Protein AF-0000000083241712 (afdb_homodimer)

Solvent-accessible surface area (backbone atoms only — not comparable to full-atom values): 40748 Å² total; per-residue (Å²): 128,82,76,79,68,81,74,53,80,70,43,72,51,57,52,51,40,50,46,48,52,52,50,49,51,51,48,50,51,46,36,48,46,55,61,70,41,46,65,54,52,55,52,44,50,61,52,47,70,57,36,81,61,43,49,24,38,21,60,73,51,42,56,67,81,52,43,78,45,49,48,71,67,49,49,52,46,35,57,74,19,39,63,43,72,49,74,41,61,81,40,46,89,81,43,39,78,15,36,32,39,40,40,31,38,46,89,58,85,34,40,72,60,47,63,54,70,48,53,33,42,64,38,30,30,57,82,62,82,44,71,48,50,26,25,42,48,48,85,76,54,49,70,39,83,88,38,34,67,41,75,57,48,40,61,38,36,53,66,43,51,62,61,51,54,80,87,47,68,78,76,75,86,73,84,51,72,44,42,50,51,39,44,51,47,44,73,72,71,49,61,79,89,55,35,47,74,26,47,40,31,22,31,65,71,95,48,45,59,66,36,23,53,52,22,53,49,50,54,52,47,24,56,74,67,66,46,75,67,63,65,82,70,68,78,78,47,68,58,53,50,50,51,48,54,55,56,58,68,58,52,67,25,79,66,39,44,58,40,51,46,43,45,59,68,45,46,57,76,38,34,62,58,27,32,53,52,44,54,53,52,50,52,48,52,60,58,62,61,61,60,81,68,74,75,71,73,68,63,80,72,74,70,73,72,73,75,78,76,75,81,72,86,80,85,83,84,81,82,79,84,76,78,79,81,78,86,78,78,75,75,81,76,88,85,88,87,82,95,91,97,84,92,85,88,137,127,82,75,79,70,81,74,53,81,69,43,73,51,56,51,51,40,49,47,48,54,53,49,51,51,50,47,49,50,46,36,48,47,54,60,69,42,47,65,54,52,54,52,45,50,62,53,49,71,56,37,82,61,43,49,26,40,20,60,72,49,41,56,66,81,53,44,78,46,48,48,72,68,51,49,52,46,36,57,74,18,38,63,44,72,49,77,40,61,81,41,46,88,81,43,41,78,15,35,32,39,38,40,30,36,47,88,58,83,32,40,71,59,45,64,52,70,48,54,33,41,64,36,32,31,58,83,62,83,44,70,45,49,26,26,43,47,48,84,75,56,50,69,39,82,89,39,34,68,40,74,57,50,39,61,37,36,52,65,43,50,62,61,50,54,78,88,47,68,78,76,75,87,74,82,50,72,43,41,51,52,39,43,51,47,44,72,72,70,50,63,79,88,55,34,49,73,25,48,40,31,21,31,65,71,95,50,46,59,66,36,23,53,50,21,54,49,50,54,51,47,24,54,73,67,66,46,74,67,63,67,79,70,61,78,79,46,68,57,52,49,51,51,49,53,54,56,58,68,60,51,70,27,78,65,39,45,57,40,50,48,44,44,61,68,43,46,57,75,38,33,61,57,25,32,54,51,44,52,53,53,50,51,49,52,61,57,63,62,61,62,82,68,75,78,72,72,74,66,77,75,75,68,74,75,75,73,83,74,74,85,76,80,90,80,86,76,89,84,75,87,68,90,74,90,85,88,74,86,70,86,81,78,89,77,86,69,89,86,75,93,86,88,83,88,123

Sequence (692 aa):
MATTGDMCDVTYEQLAAMEQEFSEVETELIRQQVTLCAPLYERRAALVGQIPNFWPLVFEQAPIEIDTHLNPVDSRLLLSALRNFSVHHFEPEIDPRSVRFRFEFDSNEYFSDQVLEKTFWWRTRRDASWTGLVSDVIAIHWKDPEKDLTRGFLDLACAAGFSVAPGSAPPPTGRTPEQTALQAAIDDRGIGGLSFFAWFGYQGPRISDTETAEAMESVKACRQTGKKTEPDETGDDSGVKADRAALEQLEIFPNGDELAVALAEDLWPGAVKYFLQAQEEDDVSDADFVSDNPSDDEVPELCEDVRRVETEEGQDNIQNVNIENSGEAEVEDLEDQRPTKKRRAKMATTGDMCDVTYEQLAAMEQEFSEVETELIRQQVTLCAPLYERRAALVGQIPNFWPLVFEQAPIEIDTHLNPVDSRLLLSALRNFSVHHFEPEIDPRSVRFRFEFDSNEYFSDQVLEKTFWWRTRRDASWTGLVSDVIAIHWKDPEKDLTRGFLDLACAAGFSVAPGSAPPPTGRTPEQTALQAAIDDRGIGGLSFFAWFGYQGPRISDTETAEAMESVKACRQTGKKTEPDETGDDSGVKADRAALEQLEIFPNGDELAVALAEDLWPGAVKYFLQAQEEDDVSDADFVSDNPSDDEVPELCEDVRRVETEEGQDNIQNVNIENSGEAEVEDLEDQRPTKKRRAK

Structure (mmCIF, N/CA/C/O backbone):
data_AF-0000000083241712-model_v1
#
loop_
_entity.id
_entity.type
_entity.pdbx_description
1 polymer Bgt-4520
#
loop_
_atom_site.group_PDB
_atom_site.id
_atom_site.type_symbol
_atom_site.label_atom_id
_atom_site.label_alt_id
_atom_site.label_comp_id
_atom_site.label_asym_id
_atom_site.label_entity_id
_atom_site.label_seq_id
_atom_site.pdbx_PDB_ins_code
_atom_site.Cartn_x
_atom_site.Cartn_y
_atom_site.Cartn_z
_atom_site.occupancy
_atom_site.B_iso_or_equiv
_atom_site.auth_seq_id
_atom_site.auth_comp_id
_atom_site.auth_asym_id
_atom_site.auth_atom_id
_atom_site.pdbx_PDB_model_num
ATOM 1 N N . MET A 1 1 ? -41.125 -13.594 -16.75 1 20.83 1 MET A N 1
ATOM 2 C CA . MET A 1 1 ? -41.125 -13.969 -15.336 1 20.83 1 MET A CA 1
ATOM 3 C C . MET A 1 1 ? -39.719 -13.875 -14.742 1 20.83 1 MET A C 1
ATOM 5 O O . MET A 1 1 ? -38.812 -14.586 -15.172 1 20.83 1 MET A O 1
ATOM 9 N N . ALA A 1 2 ? -39.156 -12.781 -14.453 1 27.73 2 ALA A N 1
ATOM 10 C CA . ALA A 1 2 ? -37.75 -12.539 -14.047 1 27.73 2 ALA A CA 1
ATOM 11 C C . ALA A 1 2 ? -37.375 -13.414 -12.867 1 27.73 2 ALA A C 1
ATOM 13 O O . ALA A 1 2 ? -38.125 -13.539 -11.891 1 27.73 2 ALA A O 1
ATOM 14 N N . THR A 1 3 ? -36.688 -14.594 -13.156 1 31.66 3 THR A N 1
ATOM 15 C CA . THR A 1 3 ? -36.375 -15.703 -12.25 1 31.66 3 THR A CA 1
ATOM 16 C C . THR A 1 3 ? -36 -15.172 -10.867 1 31.66 3 THR A C 1
ATOM 18 O O . THR A 1 3 ? -35.531 -14.055 -10.734 1 31.66 3 THR A O 1
ATOM 21 N N . THR A 1 4 ? -36.781 -15.508 -9.828 1 33.09 4 THR A N 1
ATOM 22 C CA . THR A 1 4 ? -36.594 -15.477 -8.383 1 33.09 4 THR A CA 1
ATOM 23 C C . THR A 1 4 ? -35.156 -15.75 -8.023 1 33.09 4 THR A C 1
ATOM 25 O O . THR A 1 4 ? -34.656 -16.859 -8.234 1 33.09 4 THR A O 1
ATOM 28 N N . GLY A 1 5 ? -34.188 -15.008 -8.422 1 34.72 5 GLY A N 1
ATOM 29 C CA . GLY A 1 5 ? -32.781 -15.203 -8.102 1 34.72 5 GLY A CA 1
ATOM 30 C C . GLY A 1 5 ? -32.531 -15.867 -6.758 1 34.72 5 GLY A C 1
ATOM 31 O O . GLY A 1 5 ? -33.219 -15.547 -5.777 1 34.72 5 GLY A O 1
ATOM 32 N N . ASP A 1 6 ? -32.312 -17.203 -6.664 1 38.94 6 ASP A N 1
ATOM 33 C CA . ASP A 1 6 ? -31.938 -18.031 -5.52 1 38.94 6 ASP A CA 1
ATOM 34 C C . ASP A 1 6 ? -31.297 -17.203 -4.418 1 38.94 6 ASP A C 1
ATOM 36 O O . ASP A 1 6 ? -30.297 -16.516 -4.656 1 38.94 6 ASP A O 1
ATOM 40 N N . MET A 1 7 ? -32 -16.609 -3.488 1 39.5 7 MET A N 1
ATOM 41 C CA . MET A 1 7 ? -31.797 -15.664 -2.396 1 39.5 7 MET A CA 1
ATOM 42 C C . MET A 1 7 ? -30.531 -16.016 -1.601 1 39.5 7 MET A C 1
ATOM 44 O O . MET A 1 7 ? -30.406 -17.125 -1.092 1 39.5 7 MET A O 1
ATOM 48 N N . CYS A 1 8 ? -29.312 -15.797 -1.979 1 48.5 8 CYS A N 1
ATOM 49 C CA . CYS A 1 8 ? -28.094 -15.844 -1.193 1 48.5 8 CYS A CA 1
ATOM 50 C C . CYS A 1 8 ? -28.359 -15.5 0.267 1 48.5 8 CYS A C 1
ATOM 52 O O . CYS A 1 8 ? -28.891 -14.43 0.569 1 48.5 8 CYS A O 1
ATOM 54 N N . ASP A 1 9 ? -28.656 -16.531 1.186 1 59.06 9 ASP A N 1
ATOM 55 C CA . ASP A 1 9 ? -28.859 -16.516 2.631 1 59.06 9 ASP A CA 1
ATOM 56 C C . ASP A 1 9 ? -27.859 -15.57 3.307 1 59.06 9 ASP A C 1
ATOM 58 O O . ASP A 1 9 ? -28.156 -15 4.363 1 59.06 9 ASP A O 1
ATOM 62 N N . VAL A 1 10 ? -26.719 -15.5 2.723 1 63.59 10 VAL A N 1
ATOM 63 C CA . VAL A 1 10 ? -25.766 -14.594 3.365 1 63.59 10 VAL A CA 1
ATOM 64 C C . VAL A 1 10 ? -26.25 -13.156 3.223 1 63.59 10 VAL A C 1
ATOM 66 O O . VAL A 1 10 ? -26.516 -12.688 2.111 1 63.59 10 VAL A O 1
ATOM 69 N N . THR A 1 11 ? -26.656 -12.602 4.324 1 71.56 11 THR A N 1
ATOM 70 C CA . THR A 1 11 ? -27.188 -11.242 4.355 1 71.56 11 THR A CA 1
ATOM 71 C C . THR A 1 11 ? -26.047 -10.227 4.312 1 71.56 11 THR A C 1
ATOM 73 O O . THR A 1 11 ? -24.891 -10.555 4.621 1 71.56 11 THR A O 1
ATOM 76 N N . TYR A 1 12 ? -26.297 -9.172 3.623 1 76.31 12 TYR A N 1
ATOM 77 C CA . TYR A 1 12 ? -25.422 -8 3.654 1 76.31 12 TYR A CA 1
ATOM 78 C C . TYR A 1 12 ? -24.922 -7.734 5.07 1 76.31 12 TYR A C 1
ATOM 80 O O . TYR A 1 12 ? -23.766 -7.363 5.266 1 76.31 12 TYR A O 1
ATOM 88 N N . GLU A 1 13 ? -25.734 -8.156 5.922 1 77.69 13 GLU A N 1
ATOM 89 C CA . GLU A 1 13 ? -25.422 -7.891 7.32 1 77.69 13 GLU A CA 1
ATOM 90 C C . GLU A 1 13 ? -24.297 -8.812 7.812 1 77.69 13 GLU A C 1
ATOM 92 O O . GLU A 1 13 ? -23.438 -8.391 8.586 1 77.69 13 GLU A O 1
ATOM 97 N N . GLN A 1 14 ? -24.344 -10.008 7.359 1 84.06 14 GLN A N 1
ATOM 98 C CA . GLN A 1 14 ? -23.312 -10.961 7.75 1 84.06 14 GLN A CA 1
ATOM 99 C C . GLN A 1 14 ? -21.953 -10.562 7.176 1 84.06 14 GLN A C 1
ATOM 101 O O . GLN A 1 14 ? -20.922 -10.672 7.859 1 84.06 14 GLN A O 1
ATOM 106 N N . LEU A 1 15 ? -22.016 -10.125 6.004 1 87.44 15 LEU A N 1
ATOM 107 C CA . LEU A 1 15 ? -20.781 -9.688 5.363 1 87.44 15 LEU A CA 1
ATOM 108 C C . LEU A 1 15 ? -20.25 -8.422 6.016 1 87.44 15 LEU A C 1
ATOM 110 O O . LEU A 1 15 ? -19.047 -8.273 6.207 1 87.44 15 LEU A O 1
ATOM 114 N N . ALA A 1 16 ? -21.125 -7.512 6.379 1 81.5 16 ALA A N 1
ATOM 115 C CA . ALA A 1 16 ? -20.734 -6.277 7.051 1 81.5 16 ALA A CA 1
ATOM 116 C C . ALA A 1 16 ? -20.109 -6.57 8.414 1 81.5 16 ALA A C 1
ATOM 118 O O . ALA A 1 16 ? -19.141 -5.926 8.812 1 81.5 16 ALA A O 1
ATOM 119 N N . ALA A 1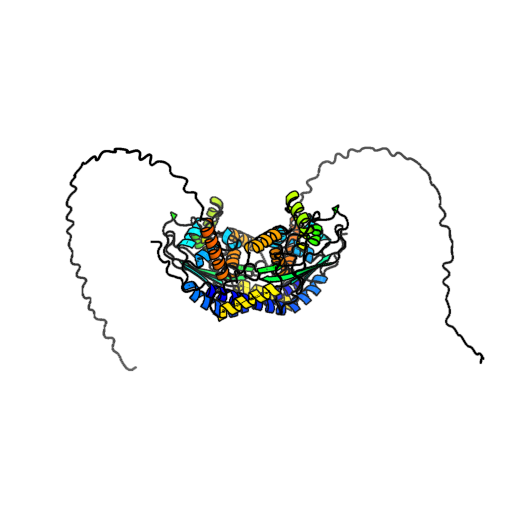 17 ? -20.734 -7.555 9.07 1 84.31 17 ALA A N 1
ATOM 120 C CA . ALA A 1 17 ? -20.188 -7.961 10.367 1 84.31 17 ALA A CA 1
ATOM 121 C C . ALA A 1 17 ? -18.797 -8.562 10.227 1 84.31 17 ALA A C 1
ATOM 123 O O . ALA A 1 17 ? -17.906 -8.297 11.039 1 84.31 17 ALA A O 1
ATOM 124 N N . MET A 1 18 ? -18.656 -9.352 9.25 1 89.44 18 MET A N 1
ATOM 125 C CA . MET A 1 18 ? -17.344 -9.961 8.984 1 89.44 18 MET A CA 1
ATOM 126 C C . MET A 1 18 ? -16.312 -8.891 8.656 1 89.44 18 MET A C 1
ATOM 128 O O . MET A 1 18 ? -15.188 -8.938 9.156 1 89.44 18 MET A O 1
ATOM 132 N N . GLU A 1 19 ? -16.688 -7.953 7.824 1 88.12 19 GLU A N 1
ATOM 133 C CA . GLU A 1 19 ? -15.797 -6.848 7.473 1 88.12 19 GLU A CA 1
ATOM 134 C C . GLU A 1 19 ? -15.367 -6.066 8.711 1 88.12 19 GLU A C 1
ATOM 136 O O . GLU A 1 19 ? -14.219 -5.645 8.82 1 88.12 19 GLU A O 1
ATOM 141 N N . GLN A 1 20 ? -16.234 -5.891 9.586 1 86 20 GLN A N 1
ATOM 142 C CA . GLN A 1 20 ? -15.93 -5.191 10.828 1 86 20 GLN A CA 1
ATOM 143 C C . GLN A 1 20 ? -14.914 -5.973 11.664 1 86 20 GLN A C 1
ATOM 145 O O . GLN A 1 20 ? -14.016 -5.383 12.266 1 86 20 GLN A O 1
ATOM 150 N N . GLU A 1 21 ? -15.094 -7.281 11.719 1 90.94 21 GLU A N 1
ATOM 151 C CA . GLU A 1 21 ? -14.148 -8.109 12.461 1 90.94 21 GLU A CA 1
ATOM 152 C C . GLU A 1 21 ? -12.75 -8.031 11.859 1 90.94 21 GLU A C 1
ATOM 154 O O . GLU A 1 21 ? -11.758 -7.953 12.578 1 90.94 21 GLU A O 1
ATOM 159 N N . PHE A 1 22 ? -12.688 -8.047 10.531 1 92.5 22 PHE A N 1
ATOM 160 C CA . PHE A 1 22 ? -11.398 -7.887 9.867 1 92.5 22 PHE A CA 1
ATOM 161 C C . PHE A 1 22 ? -10.789 -6.527 10.18 1 92.5 22 PHE A C 1
ATOM 163 O O . PHE A 1 22 ? -9.586 -6.422 10.438 1 92.5 22 PHE A O 1
ATOM 170 N N . SER A 1 23 ? -11.625 -5.512 10.164 1 89.94 23 SER A N 1
ATOM 171 C CA . SER A 1 23 ? -11.164 -4.156 10.453 1 89.94 23 SER A CA 1
ATOM 172 C C . SER A 1 23 ? -10.617 -4.043 11.875 1 89.94 23 SER A C 1
ATOM 174 O O . SER A 1 23 ? -9.648 -3.328 12.117 1 89.94 23 SER A O 1
ATOM 176 N N . GLU A 1 24 ? -11.281 -4.715 12.773 1 90.94 24 GLU A N 1
ATOM 177 C CA . GLU A 1 24 ? -10.828 -4.711 14.164 1 90.94 24 GLU A CA 1
ATOM 178 C C . GLU A 1 24 ? -9.461 -5.371 14.305 1 90.94 24 GLU A C 1
ATOM 180 O O . GLU A 1 24 ? -8.602 -4.887 15.047 1 90.94 24 GLU A O 1
ATOM 185 N N . VAL A 1 25 ? -9.266 -6.477 13.633 1 93.88 25 VAL A N 1
ATOM 186 C CA . VAL A 1 25 ? -7.969 -7.141 13.648 1 93.88 25 VAL A CA 1
ATOM 187 C C . VAL A 1 25 ? -6.906 -6.219 13.062 1 93.88 25 VAL A C 1
ATOM 189 O O . VAL A 1 25 ? -5.805 -6.105 13.609 1 93.88 25 VAL A O 1
ATOM 192 N N . GLU A 1 26 ? -7.23 -5.531 11.977 1 92.94 26 GLU A N 1
ATOM 193 C CA . GLU A 1 26 ? -6.293 -4.602 11.352 1 92.94 26 GLU A CA 1
ATOM 194 C C . GLU A 1 26 ? -5.918 -3.471 12.305 1 92.94 26 GLU A C 1
ATOM 196 O O . GLU A 1 26 ? -4.75 -3.098 12.406 1 92.94 26 GLU A O 1
ATOM 201 N N . THR A 1 27 ? -6.926 -2.93 12.945 1 93.69 27 THR A N 1
ATOM 202 C CA . THR A 1 27 ? -6.695 -1.848 13.898 1 93.69 27 THR A CA 1
ATOM 203 C C . THR A 1 27 ? -5.805 -2.316 15.047 1 93.69 27 THR A C 1
ATOM 205 O O . THR A 1 27 ? -4.898 -1.599 15.469 1 93.69 27 THR A O 1
ATOM 208 N N . GLU A 1 28 ? -6.055 -3.521 15.484 1 94.81 28 GLU A N 1
ATOM 209 C CA . GLU A 1 28 ? -5.238 -4.098 16.547 1 94.81 28 GLU A CA 1
ATOM 210 C C . GLU A 1 28 ? -3.801 -4.305 16.094 1 94.81 28 GLU A C 1
ATOM 212 O O . GLU A 1 28 ? -2.859 -4.066 16.844 1 94.81 28 GLU A O 1
ATOM 217 N N . LEU A 1 29 ? -3.594 -4.73 14.922 1 94.81 29 LEU A N 1
ATOM 218 C CA . LEU A 1 29 ? -2.256 -4.926 14.375 1 94.81 29 LEU A CA 1
ATOM 219 C C . LEU A 1 29 ? -1.507 -3.602 14.281 1 94.81 29 LEU A C 1
ATOM 221 O O . LEU A 1 29 ? -0.302 -3.545 14.539 1 94.81 29 LEU A O 1
ATOM 225 N N . ILE A 1 30 ? -2.213 -2.531 13.93 1 94.88 30 ILE A N 1
ATOM 226 C CA . ILE A 1 30 ? -1.594 -1.211 13.867 1 94.88 30 ILE A CA 1
ATOM 227 C C . ILE A 1 30 ? -1.178 -0.777 15.273 1 94.88 30 ILE A C 1
ATOM 229 O O . ILE A 1 30 ? -0.093 -0.221 15.461 1 94.88 30 ILE A O 1
ATOM 233 N N . ARG A 1 31 ? -2.016 -1.055 16.266 1 96 31 ARG A N 1
ATOM 234 C CA . ARG A 1 31 ? -1.685 -0.74 17.641 1 96 31 ARG A CA 1
ATOM 235 C C . ARG A 1 31 ? -0.421 -1.471 18.094 1 96 31 ARG A C 1
ATOM 237 O O . ARG A 1 31 ? 0.454 -0.88 18.719 1 96 31 ARG A O 1
ATOM 244 N N . GLN A 1 32 ? -0.319 -2.715 17.688 1 94.94 32 GLN A N 1
ATOM 245 C CA . GLN A 1 32 ? 0.865 -3.502 18.016 1 94.94 32 GLN A CA 1
ATOM 246 C C . GLN A 1 32 ? 2.102 -2.957 17.297 1 94.94 32 GLN A C 1
ATOM 248 O O . GLN A 1 32 ? 3.186 -2.902 17.891 1 94.94 32 GLN A O 1
ATOM 253 N N . GLN A 1 33 ? 1.935 -2.6 16.109 1 95.81 33 GLN A N 1
ATOM 254 C CA . GLN A 1 33 ? 3.039 -2.023 15.352 1 95.81 33 GLN A CA 1
ATOM 255 C C . GLN A 1 33 ? 3.566 -0.756 16.016 1 95.81 33 GLN A C 1
ATOM 257 O O . GLN A 1 33 ? 4.777 -0.571 16.141 1 95.81 33 GLN A O 1
ATOM 262 N N . VAL A 1 34 ? 2.621 0.104 16.375 1 95.56 34 VAL A N 1
ATOM 263 C CA . VAL A 1 34 ? 2.992 1.349 17.047 1 95.56 34 VAL A CA 1
ATOM 264 C C . VAL A 1 34 ? 3.812 1.041 18.297 1 95.56 34 VAL A C 1
ATOM 266 O O . VAL A 1 34 ? 4.855 1.655 18.531 1 95.56 34 VAL A O 1
ATOM 269 N N . THR A 1 35 ? 3.396 0.081 19.016 1 95.25 35 THR A N 1
ATOM 270 C CA . THR A 1 35 ? 4.062 -0.289 20.266 1 95.25 35 THR A CA 1
ATOM 271 C C . THR A 1 35 ? 5.43 -0.908 19.984 1 95.25 35 THR A C 1
ATOM 273 O O . THR A 1 35 ? 6.43 -0.529 20.594 1 95.25 35 THR A O 1
ATOM 276 N N . LEU A 1 36 ? 5.516 -1.826 19.031 1 94.94 36 LEU A N 1
ATOM 277 C CA . LEU A 1 36 ? 6.738 -2.564 18.719 1 94.94 36 LEU A CA 1
ATOM 278 C C . LEU A 1 36 ? 7.773 -1.655 18.078 1 94.94 36 LEU A C 1
ATOM 280 O O . LEU A 1 36 ? 8.977 -1.836 18.266 1 94.94 36 LEU A O 1
ATOM 284 N N . CYS A 1 37 ? 7.332 -0.656 17.344 1 96.25 37 CYS A N 1
ATOM 285 C CA . CYS A 1 37 ? 8.258 0.174 16.578 1 96.25 37 CYS A CA 1
ATOM 286 C C . CYS A 1 37 ? 8.695 1.39 17.391 1 96.25 37 CYS A C 1
ATOM 288 O O . CYS A 1 37 ? 9.672 2.053 17.031 1 96.25 37 CYS A O 1
ATOM 290 N N . ALA A 1 38 ? 8.031 1.702 18.516 1 95.62 38 ALA A N 1
ATOM 291 C CA . ALA A 1 38 ? 8.289 2.92 19.281 1 95.62 38 ALA A CA 1
ATOM 292 C C . ALA A 1 38 ? 9.758 3.02 19.672 1 95.62 38 ALA A C 1
ATOM 294 O O . ALA A 1 38 ? 10.414 4.023 19.391 1 95.62 38 ALA A O 1
ATOM 295 N N . PRO A 1 39 ? 10.344 1.942 20.266 1 96.69 39 PRO A N 1
ATOM 296 C CA . PRO A 1 39 ? 11.758 2.039 20.625 1 96.69 39 PRO A CA 1
ATOM 297 C C . PRO A 1 39 ? 12.68 2.156 19.422 1 96.69 39 PRO A C 1
ATOM 299 O O . PRO A 1 39 ? 13.719 2.82 19.484 1 96.69 39 PRO A O 1
ATOM 302 N N . LEU A 1 40 ? 12.344 1.536 18.328 1 96.56 40 LEU A N 1
ATOM 303 C CA . LEU A 1 40 ? 13.141 1.594 17.109 1 96.56 40 LEU A CA 1
ATOM 304 C C . LEU A 1 40 ? 13.109 2.99 16.5 1 96.56 40 LEU A C 1
ATOM 306 O O . LEU A 1 40 ? 14.125 3.492 16.016 1 96.56 40 LEU A O 1
ATOM 310 N N . TYR A 1 41 ? 11.938 3.619 16.531 1 97.12 41 TYR A N 1
ATOM 311 C CA . TYR A 1 41 ? 11.82 4.969 15.984 1 97.12 41 TYR A CA 1
ATOM 312 C C . TYR A 1 41 ? 12.617 5.965 16.812 1 97.12 41 TYR A C 1
ATOM 314 O O . TYR A 1 41 ? 13.164 6.93 16.281 1 97.12 41 TYR A O 1
ATOM 322 N N . GLU A 1 42 ? 12.648 5.758 18.141 1 96.62 42 GLU A N 1
ATOM 323 C CA . GLU A 1 42 ? 13.469 6.605 19 1 96.62 42 GLU A CA 1
ATOM 324 C C . GLU A 1 42 ? 14.953 6.473 18.656 1 96.62 42 GLU A C 1
ATOM 326 O O . GLU A 1 42 ? 15.656 7.477 18.531 1 96.62 42 GLU A O 1
ATOM 331 N N . ARG A 1 43 ? 15.359 5.285 18.484 1 95.75 43 ARG A N 1
ATOM 332 C CA . ARG A 1 43 ? 16.75 5.047 18.109 1 95.75 43 ARG A CA 1
ATOM 333 C C . ARG A 1 43 ? 17.031 5.594 16.703 1 95.75 43 ARG A C 1
ATOM 335 O O . ARG A 1 43 ? 18.109 6.145 16.469 1 95.75 43 ARG A O 1
ATOM 342 N N . ARG A 1 44 ? 16.109 5.418 15.828 1 96.5 44 ARG A N 1
ATOM 343 C CA . ARG A 1 44 ? 16.297 5.938 14.477 1 96.5 44 ARG A CA 1
ATOM 344 C C . ARG A 1 44 ? 16.453 7.457 14.484 1 96.5 44 ARG A C 1
ATOM 346 O O . ARG A 1 44 ? 17.312 8 13.797 1 96.5 44 ARG A O 1
ATOM 353 N N . ALA A 1 45 ? 15.602 8.078 15.281 1 95.94 45 ALA A N 1
ATOM 354 C CA . ALA A 1 45 ? 15.656 9.531 15.367 1 95.94 45 ALA A CA 1
ATOM 355 C C . ALA A 1 45 ? 17.031 10 15.82 1 95.94 45 ALA A C 1
ATOM 357 O O . ALA A 1 45 ? 17.578 10.961 15.273 1 95.94 45 ALA A O 1
ATOM 358 N N . ALA A 1 46 ? 17.547 9.32 16.781 1 94.12 46 ALA A N 1
ATOM 359 C CA . ALA A 1 46 ? 18.875 9.664 17.297 1 94.12 46 ALA A CA 1
ATOM 360 C C . ALA A 1 46 ? 19.953 9.438 16.219 1 94.12 46 ALA A C 1
ATOM 362 O O . ALA A 1 46 ? 20.844 10.258 16.062 1 94.12 46 ALA A O 1
ATOM 363 N N . LEU A 1 47 ? 19.828 8.367 15.523 1 92.94 47 LEU A N 1
ATOM 364 C CA . LEU A 1 47 ? 20.812 8.008 14.508 1 92.94 47 LEU A CA 1
ATOM 365 C C . LEU A 1 47 ? 20.734 8.961 13.32 1 92.94 47 LEU A C 1
ATOM 367 O O . LEU A 1 47 ? 21.75 9.469 12.859 1 92.94 47 LEU A O 1
ATOM 371 N N . VAL A 1 48 ? 19.562 9.234 12.875 1 93.25 48 VAL A N 1
ATOM 372 C CA . VAL A 1 48 ? 19.391 9.992 11.633 1 93.25 48 VAL A CA 1
ATOM 373 C C . VAL A 1 48 ? 19.641 11.477 11.906 1 93.25 48 VAL A C 1
ATOM 375 O O . VAL A 1 48 ? 19.953 12.234 10.984 1 93.25 48 VAL A O 1
ATOM 378 N N . GLY A 1 49 ? 19.469 11.883 13.141 1 92.06 49 GLY A N 1
ATOM 379 C CA . GLY A 1 49 ? 19.781 13.25 13.516 1 92.06 49 GLY A CA 1
ATOM 380 C C . GLY A 1 49 ? 21.234 13.617 13.258 1 92.06 49 GLY A C 1
ATOM 381 O O . GLY A 1 49 ? 21.578 14.797 13.148 1 92.06 49 GLY A O 1
ATOM 382 N N . GLN A 1 50 ? 22 12.625 13.047 1 91.81 50 GLN A N 1
ATOM 383 C CA . GLN A 1 50 ? 23.438 12.836 12.828 1 91.81 50 GLN A CA 1
ATOM 384 C C . GLN A 1 50 ? 23.766 12.812 11.344 1 91.81 50 GLN A C 1
ATOM 386 O O . GLN A 1 50 ? 24.922 13.031 10.961 1 91.81 50 GLN A O 1
ATOM 391 N N . ILE A 1 51 ? 22.844 12.516 10.57 1 92.62 51 ILE A N 1
ATOM 392 C CA . ILE A 1 51 ? 23.062 12.406 9.133 1 92.62 51 ILE A CA 1
ATOM 393 C C . ILE A 1 51 ? 22.531 13.656 8.43 1 92.62 51 ILE A C 1
ATOM 395 O O . ILE A 1 51 ? 21.328 13.875 8.367 1 92.62 51 ILE A O 1
ATOM 399 N N . PRO A 1 52 ? 23.422 14.383 7.902 1 91.25 52 PRO A N 1
ATOM 400 C CA . PRO A 1 52 ? 22.969 15.57 7.18 1 91.25 52 PRO A CA 1
ATOM 401 C C . PRO A 1 52 ? 22.047 15.234 6.012 1 91.25 52 PRO A C 1
ATOM 403 O O . PRO A 1 52 ? 22.266 14.227 5.328 1 91.25 52 PRO A O 1
ATOM 406 N N . ASN A 1 53 ? 21.062 15.953 5.785 1 92.44 53 ASN A N 1
ATOM 407 C CA . ASN A 1 53 ? 20.141 15.867 4.664 1 92.44 53 ASN A CA 1
ATOM 408 C C . ASN A 1 53 ? 19.484 14.492 4.57 1 92.44 53 ASN A C 1
ATOM 410 O O . ASN A 1 53 ? 19.203 14.008 3.473 1 92.44 53 ASN A O 1
ATOM 414 N N . PHE A 1 54 ? 19.344 13.812 5.66 1 95.88 54 PHE A N 1
ATOM 415 C CA . PHE A 1 54 ? 18.719 12.492 5.66 1 95.88 54 PHE A CA 1
ATOM 416 C C . PHE A 1 54 ? 17.328 12.562 5.043 1 95.88 54 PHE A C 1
ATOM 418 O O . PHE A 1 54 ? 17.031 11.867 4.066 1 95.88 54 PHE A O 1
ATOM 425 N N . TRP A 1 55 ? 16.469 13.414 5.535 1 97.88 55 TRP A N 1
ATOM 426 C CA . TRP A 1 55 ? 15.055 13.406 5.168 1 97.88 55 TRP A CA 1
ATOM 427 C C . TRP A 1 55 ? 14.859 13.938 3.75 1 97.88 55 TRP A C 1
ATOM 429 O O . TRP A 1 55 ? 14.047 13.398 2.986 1 97.88 55 TRP A O 1
ATOM 439 N N . PRO A 1 56 ? 15.609 14.984 3.35 1 96.81 56 PRO A N 1
ATOM 440 C CA . PRO A 1 56 ? 15.523 15.383 1.943 1 96.81 56 PRO A CA 1
ATOM 441 C C . PRO A 1 56 ? 15.82 14.227 0.983 1 96.81 56 PRO A C 1
ATOM 443 O O . PRO A 1 56 ? 15.109 14.047 -0.005 1 96.81 56 PRO A O 1
ATOM 446 N N . LEU A 1 57 ? 16.766 13.461 1.33 1 95.38 57 LEU A N 1
ATOM 447 C CA . LEU A 1 57 ? 17.156 12.344 0.474 1 95.38 57 LEU A CA 1
ATOM 448 C C . LEU A 1 57 ? 16.094 11.242 0.508 1 95.38 57 LEU A C 1
ATOM 450 O O . LEU A 1 57 ? 15.852 10.578 -0.5 1 95.38 57 LEU A O 1
ATOM 454 N N . VAL A 1 58 ? 15.492 11.055 1.661 1 97.06 58 VAL A N 1
ATOM 455 C CA . VAL A 1 58 ? 14.391 10.109 1.779 1 97.06 58 VAL A CA 1
ATOM 456 C C . VAL A 1 58 ? 13.242 10.531 0.868 1 97.06 58 VAL A C 1
ATOM 458 O O . VAL A 1 58 ? 12.703 9.719 0.109 1 97.06 58 VAL A O 1
ATOM 461 N N . PHE A 1 59 ? 12.906 11.828 0.845 1 97.44 59 PHE A N 1
ATOM 462 C CA . PHE A 1 59 ? 11.797 12.336 0.049 1 97.44 59 PHE A CA 1
ATOM 463 C C . PHE A 1 59 ? 12.117 12.25 -1.439 1 97.44 59 PHE A C 1
ATOM 465 O O . PHE A 1 59 ? 11.211 12.125 -2.266 1 97.44 59 PHE A O 1
ATOM 472 N N . GLU A 1 60 ? 13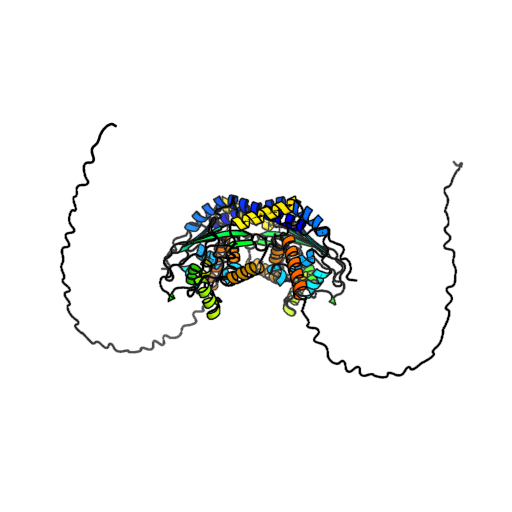.383 12.273 -1.747 1 95.19 60 GLU A N 1
ATOM 473 C CA . GLU A 1 60 ? 13.781 12.133 -3.143 1 95.19 60 GLU A CA 1
ATOM 474 C C . GLU A 1 60 ? 13.469 10.734 -3.668 1 95.19 60 GLU A C 1
ATOM 476 O O . GLU A 1 60 ? 13.297 10.539 -4.875 1 95.19 60 GLU A O 1
ATOM 481 N N . GLN A 1 61 ? 13.422 9.766 -2.721 1 94.19 61 GLN A N 1
ATOM 482 C CA . GLN A 1 61 ? 13.18 8.375 -3.094 1 94.19 61 GLN A CA 1
ATOM 483 C C . GLN A 1 61 ? 11.75 7.961 -2.744 1 94.19 61 GLN A C 1
ATOM 485 O O . GLN A 1 61 ? 11.461 6.77 -2.627 1 94.19 61 GLN A O 1
ATOM 490 N N . ALA A 1 62 ? 10.922 8.984 -2.557 1 94.81 62 ALA A N 1
ATOM 491 C CA . ALA A 1 62 ? 9.555 8.711 -2.119 1 94.81 62 ALA A CA 1
ATOM 492 C C . ALA A 1 62 ? 8.812 7.844 -3.139 1 94.81 62 ALA A C 1
ATOM 494 O O . ALA A 1 62 ? 9.023 7.98 -4.348 1 94.81 62 ALA A O 1
ATOM 495 N N . PRO A 1 63 ? 7.922 6.945 -2.67 1 92.25 63 PRO A N 1
ATOM 496 C CA . PRO A 1 63 ? 7.094 6.176 -3.6 1 92.25 63 PRO A CA 1
ATOM 497 C C . PRO A 1 63 ? 6.246 7.066 -4.508 1 92.25 63 PRO A C 1
ATOM 499 O O . PRO A 1 63 ? 6.062 8.25 -4.219 1 92.25 63 PRO A O 1
ATOM 502 N N . ILE A 1 64 ? 5.746 6.48 -5.551 1 90.44 64 ILE A N 1
ATOM 503 C CA . ILE A 1 64 ? 5.027 7.203 -6.59 1 90.44 64 ILE A CA 1
ATOM 504 C C . ILE A 1 64 ? 3.793 7.875 -5.992 1 90.44 64 ILE A C 1
ATOM 506 O O . ILE A 1 64 ? 3.412 8.977 -6.41 1 90.44 64 ILE A O 1
ATOM 510 N N . GLU A 1 65 ? 3.158 7.27 -4.992 1 90.62 65 GLU A N 1
ATOM 511 C CA . GLU A 1 65 ? 1.969 7.793 -4.328 1 90.62 65 GLU A CA 1
ATOM 512 C C . GLU A 1 65 ? 2.244 9.156 -3.693 1 90.62 65 GLU A C 1
ATOM 514 O O . GLU A 1 65 ? 1.323 9.945 -3.48 1 90.62 65 GLU A O 1
ATOM 519 N N . ILE A 1 66 ? 3.49 9.43 -3.375 1 96.56 66 ILE A N 1
ATOM 520 C CA . ILE A 1 66 ? 3.906 10.68 -2.76 1 96.56 66 ILE A CA 1
ATOM 521 C C . ILE A 1 66 ? 4.539 11.586 -3.814 1 96.56 66 ILE A C 1
ATOM 523 O O . ILE A 1 66 ? 4.188 12.766 -3.924 1 96.56 66 ILE A O 1
ATOM 527 N N . ASP A 1 67 ? 5.312 11.039 -4.66 1 95.44 67 ASP A N 1
ATOM 528 C CA . ASP A 1 67 ? 6.102 11.773 -5.645 1 95.44 67 ASP A CA 1
ATOM 529 C C . ASP A 1 67 ? 5.199 12.508 -6.633 1 95.44 67 ASP A C 1
ATOM 531 O O . ASP A 1 67 ? 5.539 13.602 -7.098 1 95.44 67 ASP A O 1
ATOM 535 N N . THR A 1 68 ? 4.09 11.922 -6.953 1 94.44 68 THR A N 1
ATOM 536 C CA . THR A 1 68 ? 3.164 12.508 -7.922 1 94.44 68 THR A CA 1
ATOM 537 C C . THR A 1 68 ? 2.67 13.867 -7.441 1 94.44 68 THR A C 1
ATOM 539 O O . THR A 1 68 ? 2.18 14.672 -8.242 1 94.44 68 THR A O 1
ATOM 542 N N . HIS A 1 69 ? 2.795 14.148 -6.137 1 96.38 69 HIS A N 1
ATOM 543 C CA . HIS A 1 69 ? 2.285 15.391 -5.57 1 96.38 69 HIS A CA 1
ATOM 544 C C . HIS A 1 69 ? 3.396 16.422 -5.422 1 96.38 69 HIS A C 1
ATOM 546 O O . HIS A 1 69 ? 3.143 17.562 -5.016 1 96.38 69 HIS A O 1
ATOM 552 N N . LEU A 1 70 ? 4.582 16.062 -5.762 1 96.62 70 LEU A N 1
ATOM 553 C CA . LEU A 1 70 ? 5.727 16.953 -5.598 1 96.62 70 LEU A CA 1
ATOM 554 C C . LEU A 1 70 ? 6.152 17.547 -6.938 1 96.62 70 LEU A C 1
ATOM 556 O O . LEU A 1 70 ? 6.672 16.828 -7.797 1 96.62 70 LEU A O 1
ATOM 560 N N . ASN A 1 71 ? 5.941 18.781 -7.141 1 96 71 ASN A N 1
ATOM 561 C CA . ASN A 1 71 ? 6.492 19.438 -8.32 1 96 71 ASN A CA 1
ATOM 562 C C . ASN A 1 71 ? 7.957 19.812 -8.125 1 96 71 ASN A C 1
ATOM 564 O O . ASN A 1 71 ? 8.516 19.609 -7.043 1 96 71 ASN A O 1
ATOM 568 N N . PRO A 1 72 ? 8.664 20.312 -9.094 1 96.25 72 PRO A N 1
ATOM 569 C CA . PRO A 1 72 ? 10.102 20.594 -9 1 96.25 72 PRO A CA 1
ATOM 570 C C . PRO A 1 72 ? 10.422 21.656 -7.941 1 96.25 72 PRO A C 1
ATOM 572 O O . PRO A 1 72 ? 11.453 21.562 -7.273 1 96.25 72 PRO A O 1
ATOM 575 N N . VAL A 1 73 ? 9.586 22.656 -7.824 1 96.81 73 VAL A N 1
ATOM 576 C CA . VAL A 1 73 ? 9.812 23.703 -6.832 1 96.81 73 VAL A CA 1
ATOM 577 C C . VAL A 1 73 ? 9.703 23.109 -5.426 1 96.81 73 VAL A C 1
ATOM 579 O O . VAL A 1 73 ? 10.523 23.406 -4.555 1 96.81 73 VAL A O 1
ATOM 582 N N . ASP A 1 74 ? 8.672 22.234 -5.172 1 97.75 74 ASP A N 1
ATOM 583 C CA . ASP A 1 74 ? 8.508 21.547 -3.896 1 97.75 74 ASP A CA 1
ATOM 584 C C . ASP A 1 74 ? 9.742 20.719 -3.562 1 97.75 74 ASP A C 1
ATOM 586 O O . ASP A 1 74 ? 10.25 20.766 -2.443 1 97.75 74 ASP A O 1
ATOM 590 N N . SER A 1 75 ? 10.188 20.016 -4.578 1 96.5 75 SER A N 1
ATOM 591 C CA . SER A 1 75 ? 11.336 19.125 -4.395 1 96.5 75 SER A CA 1
ATOM 592 C C . SER A 1 75 ? 12.586 19.922 -4.008 1 96.5 75 SER A C 1
ATOM 594 O O . SER A 1 75 ? 13.328 19.516 -3.111 1 96.5 75 SER A O 1
ATOM 596 N N . ARG A 1 76 ? 12.844 21.016 -4.668 1 97.06 76 ARG A N 1
ATOM 597 C CA . ARG A 1 76 ? 14 21.859 -4.367 1 97.06 76 ARG A CA 1
ATOM 598 C C . ARG A 1 76 ? 13.906 22.422 -2.949 1 97.06 76 ARG A C 1
ATOM 600 O O . ARG A 1 76 ? 14.906 22.469 -2.232 1 97.06 76 ARG A O 1
ATOM 607 N N . LEU A 1 77 ? 12.742 22.844 -2.596 1 97.88 77 LEU A N 1
ATOM 608 C CA . LEU A 1 77 ? 12.547 23.375 -1.255 1 97.88 77 LEU A CA 1
ATOM 609 C C . LEU A 1 77 ? 12.789 22.312 -0.196 1 97.88 77 LEU A C 1
ATOM 611 O O . LEU A 1 77 ? 13.469 22.562 0.804 1 97.88 77 LEU A O 1
ATOM 615 N N . LEU A 1 78 ? 12.211 21.125 -0.404 1 97.62 78 LEU A N 1
ATOM 616 C CA . LEU A 1 78 ? 12.43 20.031 0.538 1 97.62 78 LEU A CA 1
ATOM 617 C C . LEU A 1 78 ? 13.906 19.672 0.624 1 97.62 78 LEU A C 1
ATOM 619 O O . LEU A 1 78 ? 14.438 19.469 1.718 1 97.62 78 LEU A O 1
ATOM 623 N N . LEU A 1 79 ? 14.609 19.656 -0.465 1 95.94 79 LEU A N 1
ATOM 624 C CA . LEU A 1 79 ? 16.016 19.297 -0.51 1 95.94 79 LEU A CA 1
ATOM 625 C C . LEU A 1 79 ? 16.859 20.328 0.249 1 95.94 79 LEU A C 1
ATOM 627 O O . LEU A 1 79 ? 17.812 19.953 0.95 1 95.94 79 LEU A O 1
ATOM 631 N N . SER A 1 80 ? 16.453 21.547 0.19 1 96.44 80 SER A N 1
ATOM 632 C CA . SER A 1 80 ? 17.297 22.609 0.729 1 96.44 80 SER A CA 1
ATOM 633 C C . SER A 1 80 ? 16.906 22.953 2.164 1 96.44 80 SER A C 1
ATOM 635 O O . SER A 1 80 ? 17.75 23.406 2.945 1 96.44 80 SER A O 1
ATOM 637 N N . ALA A 1 81 ? 15.633 22.703 2.512 1 97.75 81 ALA A N 1
ATOM 638 C CA . ALA A 1 81 ? 15.195 23.328 3.752 1 97.75 81 ALA A CA 1
ATOM 639 C C . ALA A 1 81 ? 14.625 22.312 4.723 1 97.75 81 ALA A C 1
ATOM 641 O O . ALA A 1 81 ? 14.484 22.578 5.918 1 97.75 81 ALA A O 1
ATOM 642 N N . LEU A 1 82 ? 14.172 21.109 4.266 1 98.38 82 LEU A N 1
ATOM 643 C CA . LEU A 1 82 ? 13.602 20.125 5.18 1 98.38 82 LEU A CA 1
ATOM 644 C C . LEU A 1 82 ? 14.664 19.562 6.109 1 98.38 82 LEU A C 1
ATOM 646 O O . LEU A 1 82 ? 15.594 18.891 5.652 1 98.38 82 LEU A O 1
ATOM 650 N N . ARG A 1 83 ? 14.508 19.812 7.336 1 97.38 83 ARG A N 1
ATOM 651 C CA . ARG A 1 83 ? 15.492 19.375 8.32 1 97.38 83 ARG A CA 1
ATOM 652 C C . ARG A 1 83 ? 15.086 18.047 8.953 1 97.38 83 ARG A C 1
ATOM 654 O O . ARG A 1 83 ? 15.93 17.172 9.148 1 97.38 83 ARG A O 1
ATOM 661 N N . ASN A 1 84 ? 13.852 17.906 9.328 1 97.75 84 ASN A N 1
ATOM 662 C CA . ASN A 1 84 ? 13.352 16.719 10 1 97.75 84 ASN A CA 1
ATOM 663 C C . ASN A 1 84 ? 11.891 16.438 9.656 1 97.75 84 ASN A C 1
ATOM 665 O O . ASN A 1 84 ? 11.148 17.359 9.328 1 97.75 84 ASN A O 1
ATOM 669 N N . PHE A 1 85 ? 11.578 15.211 9.703 1 98.44 85 PHE A N 1
ATOM 670 C CA . PHE A 1 85 ? 10.219 14.727 9.477 1 98.44 85 PHE A CA 1
ATOM 671 C C . PHE A 1 85 ? 9.875 13.609 10.453 1 98.44 85 PHE A C 1
ATOM 673 O O . PHE A 1 85 ? 10.688 12.719 10.703 1 98.44 85 PHE A O 1
ATOM 680 N N . SER A 1 86 ? 8.695 13.703 11.047 1 98.25 86 SER A N 1
ATOM 681 C CA . SER A 1 86 ? 8.289 12.641 11.961 1 98.25 86 SER A CA 1
ATOM 682 C C . SER A 1 86 ? 6.777 12.414 11.906 1 98.25 86 SER A C 1
ATOM 684 O O . SER A 1 86 ? 6.023 13.32 11.547 1 98.25 86 SER A O 1
ATOM 686 N N . VAL A 1 87 ? 6.363 11.227 12.156 1 98.25 87 VAL A N 1
ATOM 687 C CA . VAL A 1 87 ? 4.973 10.789 12.227 1 98.25 87 VAL A CA 1
ATOM 688 C C . VAL A 1 87 ? 4.68 10.203 13.609 1 98.25 87 VAL A C 1
ATOM 690 O O . VAL A 1 87 ? 5.434 9.367 14.102 1 98.25 87 VAL A O 1
ATOM 693 N N . HIS A 1 88 ? 3.607 10.734 14.234 1 97.56 88 HIS A N 1
ATOM 694 C CA . HIS A 1 88 ? 3.264 10.297 15.586 1 97.56 88 HIS A CA 1
ATOM 695 C C . HIS A 1 88 ? 1.821 9.805 15.656 1 97.56 88 HIS A C 1
ATOM 697 O O . HIS A 1 88 ? 0.894 10.539 15.305 1 97.56 88 HIS A O 1
ATOM 703 N N . HIS A 1 89 ? 1.666 8.508 16 1 97.75 89 HIS A N 1
ATOM 704 C CA . HIS A 1 89 ? 0.342 7.992 16.328 1 97.75 89 HIS A CA 1
ATOM 705 C C . HIS A 1 89 ? -0.091 8.43 17.734 1 97.75 89 HIS A C 1
ATOM 707 O O . HIS A 1 89 ? 0.213 7.762 1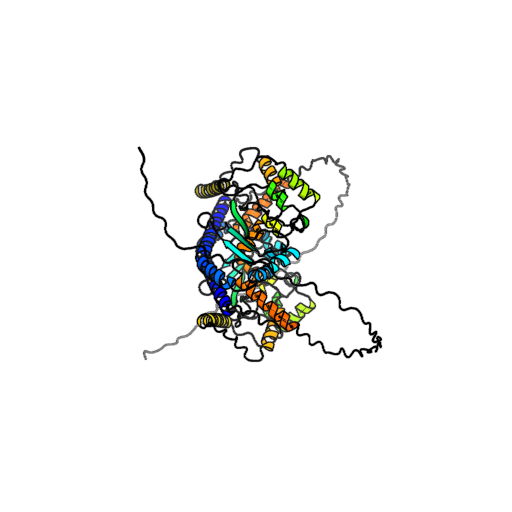8.719 1 97.75 89 HIS A O 1
ATOM 713 N N . PHE A 1 90 ? -0.846 9.508 17.875 1 96.56 90 PHE A N 1
ATOM 714 C CA . PHE A 1 90 ? -0.979 10.25 19.125 1 96.56 90 PHE A CA 1
ATOM 715 C C . PHE A 1 90 ? -2.148 9.727 19.953 1 96.56 90 PHE A C 1
ATOM 717 O O . PHE A 1 90 ? -2.264 10.023 21.141 1 96.56 90 PHE A O 1
ATOM 724 N N . GLU A 1 91 ? -3.02 8.93 19.375 1 95.19 91 GLU A N 1
ATOM 725 C CA . GLU A 1 91 ? -4.125 8.359 20.141 1 95.19 91 GLU A CA 1
ATOM 726 C C . GLU A 1 91 ? -4.34 6.891 19.812 1 95.19 91 GLU A C 1
ATOM 728 O O . GLU A 1 91 ? -5.441 6.484 19.438 1 95.19 91 GLU A O 1
ATOM 733 N N . PRO A 1 92 ? -3.377 6.043 20 1 94.56 92 PRO A N 1
ATOM 734 C CA . PRO A 1 92 ? -3.471 4.633 19.609 1 94.56 92 PRO A CA 1
ATOM 735 C C . PRO A 1 92 ? -4.551 3.879 20.391 1 94.56 92 PRO A C 1
ATOM 737 O O . PRO A 1 92 ? -5.07 2.869 19.891 1 94.56 92 PRO A O 1
ATOM 740 N N . GLU A 1 93 ? -4.91 4.383 21.594 1 92.44 93 GLU A N 1
ATOM 741 C CA . GLU A 1 93 ? -5.938 3.729 22.406 1 92.44 93 GLU A CA 1
ATOM 742 C C . GLU A 1 93 ? -7.328 3.982 21.828 1 92.44 93 GLU A C 1
ATOM 744 O O . GLU A 1 93 ? -8.242 3.18 22.031 1 92.44 93 GLU A O 1
ATOM 749 N N . ILE A 1 94 ? -7.508 5.164 21.203 1 92.25 94 ILE A N 1
ATOM 750 C CA . ILE A 1 94 ? -8.781 5.492 20.562 1 92.25 94 ILE A CA 1
ATOM 751 C C . ILE A 1 94 ? -8.812 4.934 19.141 1 92.25 94 ILE A C 1
ATOM 753 O O . ILE A 1 94 ? -9.578 4.02 18.844 1 92.25 94 ILE A O 1
ATOM 757 N N . ASP A 1 95 ? -7.945 5.383 18.328 1 94.75 95 ASP A N 1
ATOM 758 C CA . ASP A 1 95 ? -7.777 4.867 16.969 1 94.75 95 ASP A CA 1
ATOM 759 C C . ASP A 1 95 ? -6.324 4.988 16.516 1 94.75 95 ASP A C 1
ATOM 761 O O . ASP A 1 95 ? -5.836 6.094 16.266 1 94.75 95 ASP A O 1
ATOM 765 N N . PRO A 1 96 ? -5.637 3.867 16.438 1 96.56 96 PRO A N 1
ATOM 766 C CA . PRO A 1 96 ? -4.215 3.896 16.109 1 96.56 96 PRO A CA 1
ATOM 767 C C . PRO A 1 96 ? -3.951 4.406 14.688 1 96.56 96 PRO A C 1
ATOM 769 O O . PRO A 1 96 ? -2.799 4.637 14.312 1 96.56 96 PRO A O 1
ATOM 772 N N . ARG A 1 97 ? -4.941 4.68 13.891 1 96.19 97 ARG A N 1
ATOM 773 C CA . ARG A 1 97 ? -4.781 5.168 12.523 1 96.19 97 ARG A CA 1
ATOM 774 C C . ARG A 1 97 ? -4.672 6.688 12.5 1 96.19 97 ARG A C 1
ATOM 776 O O . ARG A 1 97 ? -4.254 7.27 11.492 1 96.19 97 ARG A O 1
ATOM 783 N N . SER A 1 98 ? -5.125 7.34 13.516 1 97.81 98 SER A N 1
ATOM 784 C CA . SER A 1 98 ? -4.938 8.781 13.648 1 97.81 98 SER A CA 1
ATOM 785 C C . SER A 1 98 ? -3.463 9.133 13.828 1 97.81 98 SER A C 1
ATOM 787 O O . SER A 1 98 ? -2.775 8.523 14.656 1 97.81 98 SER A O 1
ATOM 789 N N . VAL A 1 99 ? -3.072 10.141 13.094 1 98.38 99 VAL A N 1
ATOM 790 C CA . VAL A 1 99 ? -1.638 10.406 13.055 1 98.38 99 VAL A CA 1
ATOM 791 C C . VAL A 1 99 ? -1.392 11.914 12.969 1 98.38 99 VAL A C 1
ATOM 793 O O . VAL A 1 99 ? -2.246 12.664 12.484 1 98.38 99 VAL A O 1
ATOM 796 N N . ARG A 1 100 ? -0.255 12.281 13.453 1 98.62 100 ARG A N 1
ATOM 797 C CA . ARG A 1 100 ? 0.23 13.656 13.375 1 98.62 100 ARG A CA 1
ATOM 798 C C . ARG A 1 100 ? 1.567 13.719 12.641 1 98.62 100 ARG A C 1
ATOM 800 O O . ARG A 1 100 ? 2.484 12.953 12.945 1 98.62 100 ARG A O 1
ATOM 807 N N . PHE A 1 101 ? 1.6 14.594 11.672 1 98.75 101 PHE A N 1
ATOM 808 C CA . PHE A 1 101 ? 2.818 14.805 10.898 1 98.75 101 PHE A CA 1
ATOM 809 C C . PHE A 1 101 ? 3.523 16.078 11.336 1 98.75 101 PHE A C 1
ATOM 811 O O . PHE A 1 101 ? 2.883 17.125 11.508 1 98.75 101 PHE A O 1
ATOM 818 N N . ARG A 1 102 ? 4.793 16 11.508 1 98.75 102 ARG A N 1
ATOM 819 C CA . ARG A 1 102 ? 5.594 17.156 11.906 1 98.75 102 ARG A CA 1
ATOM 820 C C . ARG A 1 102 ? 6.766 17.359 10.945 1 98.75 102 ARG A C 1
ATOM 822 O O . ARG A 1 102 ? 7.645 16.5 10.836 1 98.75 102 ARG A O 1
ATOM 829 N N . PHE A 1 103 ? 6.75 18.484 10.242 1 98.75 103 PHE A N 1
ATOM 830 C CA . PHE A 1 103 ? 7.84 18.906 9.375 1 98.75 103 PHE A CA 1
ATOM 831 C C . PHE A 1 103 ? 8.648 20.031 10.023 1 98.75 103 PHE A C 1
ATOM 833 O O . PHE A 1 103 ? 8.086 21.016 10.492 1 98.75 103 PHE A O 1
ATOM 840 N N . GLU A 1 104 ? 9.898 19.875 10.086 1 98.62 104 GLU A N 1
ATOM 841 C CA . GLU A 1 104 ? 10.797 20.922 10.562 1 98.62 104 GLU A CA 1
ATOM 842 C C . GLU A 1 104 ? 11.664 21.453 9.438 1 98.62 104 GLU A C 1
ATOM 844 O O . GLU A 1 104 ? 12.305 20.672 8.711 1 98.62 104 GLU A O 1
ATOM 849 N N . PHE A 1 105 ? 11.68 22.75 9.352 1 98.44 105 PHE A N 1
ATOM 850 C CA . PHE A 1 105 ? 12.367 23.375 8.227 1 98.44 105 PHE A CA 1
ATOM 851 C C . PHE A 1 105 ? 13.445 24.328 8.719 1 98.44 105 PHE A C 1
ATOM 853 O O . PHE A 1 105 ? 13.258 25.031 9.711 1 98.44 105 PHE A O 1
ATOM 860 N N . ASP A 1 106 ? 14.484 24.359 8 1 97.81 106 ASP A N 1
ATOM 861 C CA . ASP A 1 106 ? 15.43 25.469 8.094 1 97.81 106 ASP A CA 1
ATOM 862 C C . ASP A 1 106 ? 14.906 26.703 7.375 1 97.81 106 ASP A C 1
ATOM 864 O O . ASP A 1 106 ? 13.906 26.625 6.656 1 97.81 106 ASP A O 1
ATOM 868 N N . SER A 1 107 ? 15.602 27.812 7.676 1 97.69 107 SER A N 1
ATOM 869 C CA . SER A 1 107 ? 15.18 29.031 7.012 1 97.69 107 SER A CA 1
ATOM 870 C C . SER A 1 107 ? 15.172 28.859 5.496 1 97.69 107 SER A C 1
ATOM 872 O O . SER A 1 107 ? 16.078 28.25 4.93 1 97.69 107 SER A O 1
ATOM 874 N N . ASN A 1 108 ? 14.125 29.438 4.781 1 97.94 108 ASN A N 1
ATOM 875 C CA . ASN A 1 108 ? 13.992 29.344 3.332 1 97.94 108 ASN A CA 1
ATOM 876 C C . ASN A 1 108 ? 13.312 30.594 2.756 1 97.94 108 ASN A C 1
ATOM 878 O O . ASN A 1 108 ? 12.914 31.484 3.498 1 97.94 108 ASN A O 1
ATOM 882 N N . GLU A 1 109 ? 13.148 30.672 1.52 1 97.06 109 GLU A N 1
ATOM 883 C CA . GLU A 1 109 ? 12.711 31.906 0.873 1 97.06 109 GLU A CA 1
ATOM 884 C C . GLU A 1 109 ? 11.188 31.969 0.791 1 97.06 109 GLU A C 1
ATOM 886 O O . GLU A 1 109 ? 10.625 33.031 0.465 1 97.06 109 GLU A O 1
ATOM 891 N N . TYR A 1 110 ? 10.523 30.969 1.177 1 98.19 110 TYR A N 1
ATOM 892 C CA . TYR A 1 110 ? 9.094 30.906 0.878 1 98.19 110 TYR A CA 1
ATOM 893 C C . TYR A 1 110 ? 8.266 31.266 2.105 1 98.19 110 TYR A C 1
ATOM 895 O O . TYR A 1 110 ? 7.316 32.031 2.018 1 98.19 110 TYR A O 1
ATOM 903 N N . PHE A 1 111 ? 8.539 30.734 3.258 1 98.69 111 PHE A N 1
ATOM 904 C CA . PHE A 1 111 ? 7.703 30.953 4.434 1 98.69 111 PHE A CA 1
ATOM 905 C C . PHE A 1 111 ? 8.555 31.047 5.691 1 98.69 111 PHE A C 1
ATOM 907 O O . PHE A 1 111 ? 9.742 30.719 5.672 1 98.69 111 PHE A O 1
ATOM 914 N N . SER A 1 112 ? 7.98 31.516 6.809 1 98.25 112 SER A N 1
ATOM 915 C CA . SER A 1 112 ? 8.727 31.797 8.023 1 98.25 112 SER A CA 1
ATOM 916 C C . SER A 1 112 ? 8.586 30.672 9.047 1 98.25 112 SER A C 1
ATOM 918 O O . SER A 1 112 ? 9.336 30.609 10.023 1 98.25 112 SER A O 1
ATOM 920 N N . ASP A 1 113 ? 7.664 29.75 8.781 1 98.38 113 ASP A N 1
ATOM 921 C CA . ASP A 1 113 ? 7.414 28.672 9.727 1 98.38 113 ASP A CA 1
ATOM 922 C C . ASP A 1 113 ? 8.617 27.75 9.836 1 98.38 113 ASP A C 1
ATOM 924 O O . ASP A 1 113 ? 9.125 27.266 8.82 1 98.38 113 ASP A O 1
ATOM 928 N N . GLN A 1 114 ? 9.008 27.469 11.055 1 98.31 114 GLN A N 1
ATOM 929 C CA . GLN A 1 114 ? 10.07 26.5 11.266 1 98.31 114 GLN A CA 1
ATOM 930 C C . GLN A 1 114 ? 9.508 25.094 11.438 1 98.31 114 GLN A C 1
ATOM 932 O O . GLN A 1 114 ? 10.211 24.109 11.203 1 98.31 114 GLN A O 1
ATOM 937 N N . VAL A 1 115 ? 8.305 25.094 11.93 1 98.62 115 VAL A N 1
ATOM 938 C CA . VAL A 1 115 ? 7.637 23.812 12.148 1 98.62 115 VAL A CA 1
ATOM 939 C C . VAL A 1 115 ? 6.227 23.859 11.562 1 98.62 115 VAL A C 1
ATOM 941 O O . VAL A 1 115 ? 5.488 24.828 11.797 1 98.62 115 VAL A O 1
ATOM 944 N N . LEU A 1 116 ? 5.844 22.938 10.727 1 98.62 116 LEU A N 1
ATOM 945 C CA . LEU A 1 116 ? 4.477 22.719 10.258 1 98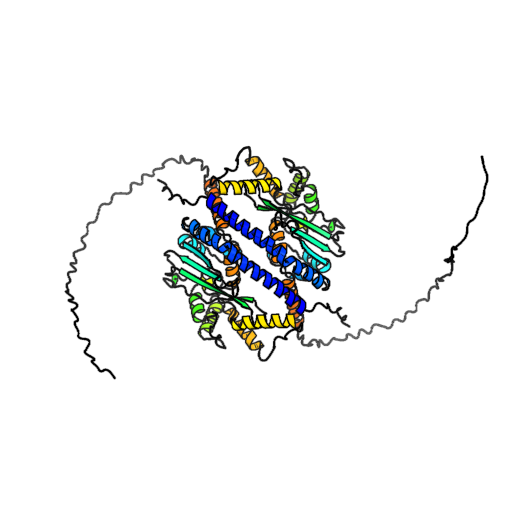.62 116 LEU A CA 1
ATOM 946 C C . LEU A 1 116 ? 3.949 21.375 10.758 1 98.62 116 LEU A C 1
ATOM 948 O O . LEU A 1 116 ? 4.527 20.328 10.453 1 98.62 116 LEU A O 1
ATOM 952 N N . GLU A 1 117 ? 2.932 21.375 11.539 1 98.5 117 GLU A N 1
ATOM 953 C CA . GLU A 1 117 ? 2.34 20.172 12.117 1 98.5 117 GLU A CA 1
ATOM 954 C C . GLU A 1 117 ? 0.898 19.984 11.648 1 98.5 117 GLU A C 1
ATOM 956 O O . GLU A 1 117 ? 0.08 20.906 11.773 1 98.5 117 GLU A O 1
ATOM 961 N N . LYS A 1 118 ? 0.613 18.875 11.102 1 98.56 118 LYS A N 1
ATOM 962 C CA . LYS A 1 118 ? -0.739 18.578 10.633 1 98.56 118 LYS A CA 1
ATOM 963 C C . LYS A 1 118 ? -1.255 17.281 11.242 1 98.56 118 LYS A C 1
ATOM 965 O O . LYS A 1 118 ? -0.59 16.234 11.156 1 98.56 118 LYS A O 1
ATOM 970 N N . THR A 1 119 ? -2.439 17.328 11.844 1 98.25 119 THR A N 1
ATOM 971 C CA . THR A 1 119 ? -3.037 16.203 12.547 1 98.25 119 THR A CA 1
ATOM 972 C C . THR A 1 119 ? -4.188 15.609 11.734 1 98.25 119 THR A C 1
ATOM 974 O O . THR A 1 119 ? -4.996 16.344 11.164 1 98.25 119 THR A O 1
ATOM 977 N N . PHE A 1 120 ? -4.242 14.328 11.656 1 98.44 120 PHE A N 1
ATOM 978 C CA . PHE A 1 120 ? -5.301 13.594 10.969 1 98.44 120 PHE A CA 1
ATOM 979 C C . PHE A 1 120 ? -6.027 12.664 11.93 1 98.44 120 PHE A C 1
ATOM 981 O O . PHE A 1 120 ? -5.391 11.93 12.695 1 98.44 120 PHE A O 1
ATOM 988 N N . TRP A 1 121 ? -7.312 12.703 11.922 1 97.81 121 TRP A N 1
ATOM 989 C CA . TRP A 1 121 ? -8.156 11.812 12.711 1 97.81 121 TRP A CA 1
ATOM 990 C C . TRP A 1 121 ? -8.891 10.82 11.82 1 97.81 121 TRP A C 1
ATOM 992 O O . TRP A 1 121 ? -9.422 11.195 10.773 1 97.81 121 TRP A O 1
ATOM 1002 N N . TRP A 1 122 ? -8.797 9.555 12.234 1 96.56 122 TRP A N 1
ATOM 1003 C CA . TRP A 1 122 ? -9.602 8.547 11.547 1 96.56 122 TRP A CA 1
ATOM 1004 C C . TRP A 1 122 ? -11.078 8.68 11.914 1 96.56 122 TRP A C 1
ATOM 1006 O O . TRP A 1 122 ? -11.43 8.695 13.094 1 96.56 122 TRP A O 1
ATOM 1016 N N . ARG A 1 123 ? -11.961 8.898 10.867 1 95.25 123 ARG A N 1
ATOM 1017 C CA . ARG A 1 123 ? -13.375 9.141 11.109 1 95.25 123 ARG A CA 1
ATOM 1018 C C . ARG A 1 123 ? -14.242 8.258 10.211 1 95.25 123 ARG A C 1
ATOM 1020 O O . ARG A 1 123 ? -13.789 7.82 9.148 1 95.25 123 ARG A O 1
ATOM 1027 N N . THR A 1 124 ? -15.344 7.914 10.711 1 91.31 124 THR A N 1
ATOM 1028 C CA . THR A 1 124 ? -16.375 7.211 9.953 1 91.31 124 THR A CA 1
ATOM 1029 C C . THR A 1 124 ? -17.688 7.977 10 1 91.31 124 THR A C 1
ATOM 1031 O O . THR A 1 124 ? -18.141 8.383 11.07 1 91.31 124 THR A O 1
ATOM 1034 N N . ARG A 1 125 ? -18.219 8.133 8.844 1 90 125 ARG A N 1
ATOM 1035 C CA . ARG A 1 125 ? -19.516 8.812 8.766 1 90 125 ARG A CA 1
ATOM 1036 C C . ARG A 1 125 ? -20.594 8.016 9.484 1 90 125 ARG A C 1
ATOM 1038 O O . ARG A 1 125 ? -20.5 6.793 9.586 1 90 125 ARG A O 1
ATOM 1045 N N . ARG A 1 126 ? -21.656 8.688 9.836 1 86.38 126 ARG A N 1
ATOM 1046 C CA . ARG A 1 126 ? -22.734 8.078 10.617 1 86.38 126 ARG A CA 1
ATOM 1047 C C . ARG A 1 126 ? -23.328 6.879 9.883 1 86.38 126 ARG A C 1
ATOM 1049 O O . ARG A 1 126 ? -23.578 5.836 10.484 1 86.38 126 ARG A O 1
ATOM 1056 N N . ASP A 1 127 ? -23.469 7.035 8.586 1 78.56 127 ASP A N 1
ATOM 1057 C CA . ASP A 1 127 ? -24.109 5.98 7.801 1 78.56 127 ASP A CA 1
ATOM 1058 C C . ASP A 1 127 ? -23.062 5.008 7.254 1 78.56 127 ASP A C 1
ATOM 1060 O O . ASP A 1 127 ? -23.359 4.195 6.375 1 78.56 127 ASP A O 1
ATOM 1064 N N . ALA A 1 128 ? -21.828 5.195 7.648 1 79.69 128 ALA A N 1
ATOM 1065 C CA . ALA A 1 128 ? -20.703 4.324 7.293 1 79.69 128 ALA A CA 1
ATOM 1066 C C . ALA A 1 128 ? -20.422 4.375 5.797 1 79.69 128 ALA A C 1
ATOM 1068 O O . ALA A 1 128 ? -19.797 3.465 5.242 1 79.69 128 ALA A O 1
ATOM 1069 N N . SER A 1 129 ? -20.906 5.465 5.16 1 79.81 129 SER A N 1
ATOM 1070 C CA . SER A 1 129 ? -20.703 5.59 3.719 1 79.81 129 SER A CA 1
ATOM 1071 C C . SER A 1 129 ? -19.281 6.035 3.398 1 79.81 129 SER A C 1
ATOM 1073 O O . SER A 1 129 ? -18.828 5.906 2.26 1 79.81 129 SER A O 1
ATOM 1075 N N . TRP A 1 130 ? -18.656 6.586 4.438 1 87.38 130 TRP A N 1
ATOM 1076 C CA . TRP A 1 130 ? -17.281 7.059 4.246 1 87.38 130 TRP A CA 1
ATOM 1077 C C . TRP A 1 130 ? -16.453 6.84 5.508 1 87.38 130 TRP A C 1
ATOM 1079 O O . TRP A 1 130 ? -16.922 7.078 6.621 1 87.38 130 TRP A O 1
ATOM 1089 N N . THR A 1 131 ? -15.305 6.375 5.285 1 91.56 131 THR A N 1
ATOM 1090 C CA . THR A 1 131 ? -14.305 6.215 6.34 1 91.56 131 THR A CA 1
ATOM 1091 C C . THR A 1 131 ? -12.922 6.633 5.852 1 91.56 131 THR A C 1
ATOM 1093 O O . THR A 1 131 ? -12.562 6.383 4.699 1 91.56 131 THR A O 1
ATOM 1096 N N . GLY A 1 132 ? -12.242 7.371 6.707 1 94.25 132 GLY A N 1
ATOM 1097 C CA . GLY A 1 132 ? -10.906 7.809 6.324 1 94.25 132 GLY A CA 1
ATOM 1098 C C . GLY A 1 132 ? -10.344 8.875 7.242 1 94.25 132 GLY A C 1
ATOM 1099 O O . GLY A 1 132 ? -10.766 8.992 8.398 1 94.25 132 GLY A O 1
ATOM 1100 N N . LEU A 1 133 ? -9.297 9.555 6.727 1 97.5 133 LEU A N 1
ATOM 1101 C CA . LEU A 1 133 ? -8.586 10.555 7.52 1 97.5 133 LEU A CA 1
ATOM 1102 C C . LEU A 1 133 ? -9.109 11.953 7.227 1 97.5 133 LEU A C 1
ATOM 1104 O O . LEU A 1 133 ? -9.195 12.359 6.062 1 97.5 133 LEU A O 1
ATOM 1108 N N . VAL A 1 134 ? -9.5 12.656 8.297 1 96.38 134 VAL A N 1
ATOM 1109 C CA . VAL A 1 134 ? -9.891 14.062 8.211 1 96.38 134 VAL A CA 1
ATOM 1110 C C . VAL A 1 134 ? -8.891 14.922 8.984 1 96.38 134 VAL A C 1
ATOM 1112 O O . VAL A 1 134 ? -8.172 14.422 9.852 1 96.38 134 VAL A O 1
ATOM 1115 N N . SER A 1 135 ? -8.875 16.188 8.656 1 97.31 135 SER A N 1
ATOM 1116 C CA . SER A 1 135 ? -7.855 17.031 9.266 1 97.31 135 SER A CA 1
ATOM 1117 C C . SER A 1 135 ? -8.312 18.484 9.344 1 97.31 135 SER A C 1
ATOM 1119 O O . SER A 1 135 ? -9.312 18.859 8.719 1 97.31 135 SER A O 1
ATOM 1121 N N . ASP A 1 136 ? -7.613 19.25 10.172 1 96.38 136 ASP A N 1
ATOM 1122 C CA . ASP A 1 136 ? -7.758 20.703 10.195 1 96.38 136 ASP A CA 1
ATOM 1123 C C . ASP A 1 136 ? -6.816 21.359 9.188 1 96.38 136 ASP A C 1
ATOM 1125 O O . ASP A 1 136 ? -5.746 20.828 8.891 1 96.38 136 ASP A O 1
ATOM 1129 N N . VAL A 1 137 ? -7.289 22.453 8.688 1 96.75 137 VAL A N 1
ATOM 1130 C CA . VAL A 1 137 ? -6.438 23.25 7.797 1 96.75 137 VAL A CA 1
ATOM 1131 C C . VAL A 1 137 ? -5.359 23.953 8.609 1 96.75 137 VAL A C 1
ATOM 1133 O O . VAL A 1 137 ? -5.637 24.5 9.68 1 96.75 137 VAL A O 1
ATOM 1136 N N . ILE A 1 138 ? -4.164 23.938 8.148 1 97.38 138 ILE A N 1
ATOM 1137 C CA . ILE A 1 138 ? -3.029 24.594 8.789 1 97.38 138 ILE A CA 1
ATOM 1138 C C . ILE A 1 138 ? -2.51 25.719 7.902 1 97.38 138 ILE A C 1
ATOM 1140 O O . ILE A 1 138 ? -2.25 25.516 6.715 1 97.38 138 ILE A O 1
ATOM 1144 N N . ALA A 1 139 ? -2.324 26.828 8.508 1 97.69 139 ALA A N 1
ATOM 1145 C CA . ALA A 1 139 ? -1.823 27.984 7.754 1 97.69 139 ALA A CA 1
ATOM 1146 C C . ALA A 1 139 ? -0.303 27.938 7.625 1 97.69 139 ALA A C 1
ATOM 1148 O O . ALA A 1 139 ? 0.382 27.375 8.484 1 97.69 139 ALA A O 1
ATOM 1149 N N . ILE A 1 140 ? 0.139 28.359 6.547 1 98.5 140 ILE A N 1
ATOM 1150 C CA . ILE A 1 140 ? 1.559 28.625 6.332 1 98.5 140 ILE A CA 1
ATOM 1151 C C . ILE A 1 140 ? 1.792 30.125 6.191 1 98.5 140 ILE A C 1
ATOM 1153 O O . ILE A 1 140 ? 1.028 30.812 5.512 1 98.5 140 ILE A O 1
ATOM 1157 N N . HIS A 1 141 ? 2.84 30.656 6.918 1 98.44 141 HIS A N 1
ATOM 1158 C CA . HIS A 1 141 ? 3.135 32.094 6.883 1 98.44 141 HIS A CA 1
ATOM 1159 C C . HIS A 1 141 ? 4.133 32.406 5.781 1 98.44 141 HIS A C 1
ATOM 1161 O O . HIS A 1 141 ? 5.332 32.562 6.043 1 98.44 141 HIS A O 1
ATOM 1167 N N . TRP A 1 142 ? 3.582 32.719 4.672 1 98.38 142 TRP A N 1
ATOM 1168 C CA . TRP A 1 142 ? 4.395 33.031 3.494 1 98.38 142 TRP A CA 1
ATOM 1169 C C . TRP A 1 142 ? 5.117 34.344 3.656 1 98.38 142 TRP A C 1
ATOM 1171 O O . TRP A 1 142 ? 4.547 35.312 4.168 1 98.38 142 TRP A O 1
ATOM 1181 N N . LYS A 1 143 ? 6.348 34.469 3.244 1 97.5 143 LYS A N 1
ATOM 1182 C CA . LYS A 1 143 ? 7.164 35.688 3.418 1 97.5 143 LYS A CA 1
ATOM 1183 C C . LYS A 1 143 ? 6.68 36.812 2.516 1 97.5 143 LYS A C 1
ATOM 1185 O O . LYS A 1 143 ? 6.781 38 2.873 1 97.5 143 LYS A O 1
ATOM 1190 N N . ASP A 1 144 ? 6.242 36.438 1.292 1 94.62 144 ASP A N 1
ATOM 1191 C CA . ASP A 1 144 ? 5.645 37.375 0.341 1 94.62 144 ASP A CA 1
ATOM 1192 C C . ASP A 1 144 ? 4.523 36.719 -0.454 1 94.62 144 ASP A C 1
ATOM 1194 O O . ASP A 1 144 ? 4.5 35.469 -0.594 1 94.62 144 ASP A O 1
ATOM 1198 N N . PRO A 1 145 ? 3.564 37.5 -0.917 1 93.44 145 PRO A N 1
ATOM 1199 C CA . PRO A 1 145 ? 2.479 36.906 -1.708 1 93.44 145 PRO A CA 1
ATOM 1200 C C . PRO A 1 145 ? 2.982 36.156 -2.938 1 93.44 145 PRO A C 1
ATOM 1202 O O . PRO A 1 145 ? 2.377 35.188 -3.35 1 93.44 145 PRO A O 1
ATOM 1205 N N . GLU A 1 146 ? 4.082 36.562 -3.416 1 94.94 146 GLU A N 1
ATOM 1206 C CA . GLU A 1 146 ? 4.645 35.938 -4.613 1 94.94 146 GLU A CA 1
ATOM 1207 C C . GLU A 1 146 ? 5.336 34.625 -4.281 1 94.94 146 GLU A C 1
ATOM 1209 O O . GLU A 1 146 ? 5.594 33.812 -5.172 1 94.94 146 GLU A O 1
ATOM 1214 N N . LYS A 1 147 ? 5.613 34.469 -2.988 1 96 147 LYS A N 1
ATOM 1215 C CA . LYS A 1 147 ? 6.312 33.281 -2.545 1 96 147 LYS A CA 1
ATOM 1216 C C . LYS A 1 147 ? 5.328 32.188 -2.098 1 96 147 LYS A C 1
ATOM 1218 O O . LYS A 1 147 ? 5.73 31.078 -1.741 1 96 147 LYS A O 1
ATOM 1223 N N . ASP A 1 148 ? 4.047 32.562 -2.143 1 97.62 148 ASP A N 1
ATOM 1224 C CA . ASP A 1 148 ? 3.008 31.609 -1.794 1 97.62 148 ASP A CA 1
ATOM 1225 C C . ASP A 1 148 ? 2.9 30.5 -2.85 1 97.62 148 ASP A C 1
ATOM 1227 O O . ASP A 1 148 ? 2.32 30.719 -3.918 1 97.62 148 ASP A O 1
ATOM 1231 N N . LEU A 1 149 ? 3.324 29.344 -2.506 1 97.19 149 LEU A N 1
ATOM 1232 C CA . LEU A 1 149 ? 3.377 28.219 -3.443 1 97.19 149 LEU A CA 1
ATOM 1233 C C . LEU A 1 149 ? 1.979 27.688 -3.721 1 97.19 149 LEU A C 1
ATOM 1235 O O . LEU A 1 149 ? 1.786 26.906 -4.66 1 97.19 149 LEU A O 1
ATOM 1239 N N . THR A 1 150 ? 0.995 28.078 -2.963 1 97.62 150 THR A N 1
ATOM 1240 C CA . THR A 1 150 ? -0.362 27.562 -3.104 1 97.62 150 THR A CA 1
ATOM 1241 C C . THR A 1 150 ? -1.241 28.562 -3.861 1 97.62 150 THR A C 1
ATOM 1243 O O . THR A 1 150 ? -2.457 28.375 -3.947 1 97.62 150 THR A O 1
ATOM 1246 N N . ARG A 1 151 ? -0.647 29.641 -4.281 1 96.31 151 ARG A N 1
ATOM 1247 C CA . ARG A 1 151 ? -1.319 30.656 -5.09 1 96.31 151 ARG A CA 1
ATOM 1248 C C . ARG A 1 151 ? -2.543 31.219 -4.371 1 96.31 151 ARG A C 1
ATOM 1250 O O . ARG A 1 151 ? -3.584 31.438 -4.992 1 96.31 151 ARG A O 1
ATOM 1257 N N . GLY A 1 152 ? -2.473 31.25 -3.076 1 96.81 152 GLY A N 1
ATOM 1258 C CA . GLY A 1 152 ? -3.52 31.859 -2.275 1 96.81 152 GLY A CA 1
ATOM 1259 C C . GLY A 1 152 ? -4.586 30.875 -1.831 1 96.81 152 GLY A C 1
ATOM 1260 O O . GLY A 1 152 ? -5.426 31.203 -0.991 1 96.81 152 GLY A O 1
ATOM 1261 N N . PHE A 1 153 ? -4.594 29.688 -2.354 1 97.62 153 PHE A N 1
ATOM 1262 C CA . PHE A 1 153 ? -5.633 28.703 -2.072 1 97.62 153 PHE A CA 1
ATOM 1263 C C . PHE A 1 153 ? -5.59 28.281 -0.612 1 97.62 153 PHE A C 1
ATOM 1265 O O . PHE A 1 153 ? -6.633 28.047 0.004 1 97.62 153 PHE A O 1
ATOM 1272 N N . LEU A 1 154 ? -4.414 28.172 -0.057 1 98 154 LEU A N 1
ATOM 1273 C CA . LEU A 1 154 ? -4.316 27.766 1.339 1 98 154 LEU A CA 1
ATOM 1274 C C . LEU A 1 154 ? -4.957 28.797 2.258 1 98 154 LEU A C 1
ATOM 1276 O O . LEU A 1 154 ? -5.688 28.438 3.186 1 98 154 LEU A O 1
ATOM 1280 N N . ASP A 1 155 ? -4.699 30.047 1.985 1 97.25 155 ASP A N 1
ATOM 1281 C CA . ASP A 1 155 ? -5.309 31.109 2.779 1 97.25 155 ASP A CA 1
ATOM 1282 C C . ASP A 1 155 ? -6.832 31.078 2.67 1 97.25 155 ASP A C 1
ATOM 1284 O O . ASP A 1 155 ? -7.535 31.266 3.664 1 97.25 155 ASP A O 1
ATOM 1288 N N . LEU A 1 156 ? -7.305 30.875 1.491 1 97.06 156 LEU A N 1
ATOM 1289 C CA . LEU A 1 156 ? -8.742 30.781 1.275 1 97.06 156 LEU A CA 1
ATOM 1290 C C . LEU A 1 156 ? -9.32 29.578 2.016 1 97.06 156 LEU A C 1
ATOM 1292 O O . LEU A 1 156 ? -10.398 29.656 2.605 1 97.06 156 LEU A O 1
ATOM 1296 N N . ALA A 1 157 ? -8.617 28.469 1.996 1 96.62 157 ALA A N 1
ATOM 1297 C CA . ALA A 1 157 ? -9.055 27.266 2.711 1 96.62 157 ALA A CA 1
ATOM 1298 C C . ALA A 1 157 ? -9.062 27.5 4.219 1 96.62 157 ALA A C 1
ATOM 1300 O O . ALA A 1 157 ? -9.953 27.031 4.926 1 96.62 157 ALA A O 1
ATOM 1301 N N . CYS A 1 158 ? -8.078 28.203 4.734 1 96.69 158 CYS A N 1
ATOM 1302 C CA . CYS A 1 158 ? -8.008 28.531 6.152 1 96.69 158 CYS A CA 1
ATOM 1303 C C . CYS A 1 158 ? -9.211 29.375 6.578 1 96.69 158 CYS A C 1
ATOM 1305 O O . CYS A 1 158 ? -9.781 29.141 7.645 1 96.69 158 CYS A O 1
ATOM 1307 N N . ALA A 1 159 ? -9.555 30.25 5.742 1 95.06 159 ALA A N 1
ATOM 1308 C CA . ALA A 1 159 ? -10.695 31.125 6.035 1 95.06 159 ALA A CA 1
ATOM 1309 C C . ALA A 1 159 ? -12 30.328 6 1 95.06 159 ALA A C 1
ATOM 1311 O O . ALA A 1 159 ? -12.906 30.578 6.809 1 95.06 159 ALA A O 1
ATOM 1312 N N . ALA A 1 160 ? -12.086 29.391 5.113 1 92.94 160 ALA A N 1
ATOM 1313 C CA . ALA A 1 160 ? -13.328 28.641 4.879 1 92.94 160 ALA A CA 1
ATOM 1314 C C . ALA A 1 160 ? -13.422 27.422 5.797 1 92.94 160 ALA A C 1
ATOM 1316 O O . ALA A 1 160 ? -14.492 26.844 5.961 1 92.94 160 ALA A O 1
ATOM 1317 N N . GLY A 1 161 ? -12.32 27.062 6.418 1 87.31 161 GLY A N 1
ATOM 1318 C CA . GLY A 1 161 ? -12.211 25.781 7.09 1 87.31 161 GLY A CA 1
ATOM 1319 C C . GLY A 1 161 ? -12.938 25.75 8.422 1 87.31 161 GLY A C 1
ATOM 1320 O O . GLY A 1 161 ? -13.406 26.781 8.906 1 87.31 161 GLY A O 1
ATOM 1321 N N . PHE A 1 162 ? -13.117 24.516 8.891 1 82.88 162 PHE A N 1
ATOM 1322 C CA . PHE A 1 162 ? -13.672 24.203 10.203 1 82.88 162 PHE A CA 1
ATOM 1323 C C . PHE A 1 162 ? -12.805 23.203 10.938 1 82.88 162 PHE A C 1
ATOM 1325 O O . PHE A 1 162 ? -12.062 22.438 10.312 1 82.88 162 PHE A O 1
ATOM 1332 N N . SER A 1 163 ? -12.953 23.297 12.25 1 87.88 163 SER A N 1
ATOM 1333 C CA . SER A 1 163 ? -12.164 22.328 13 1 87.88 163 SER A CA 1
ATOM 1334 C C . SER A 1 163 ? -12.891 20.984 13.125 1 87.88 163 SER A C 1
ATOM 1336 O O . SER A 1 163 ? -14.109 20.953 13.336 1 87.88 163 SER A O 1
ATOM 1338 N N . VAL A 1 164 ? -12.141 19.922 12.922 1 88.12 164 VAL A N 1
ATOM 1339 C CA . VAL A 1 164 ? -12.703 18.578 13.078 1 88.12 164 VAL A CA 1
ATOM 1340 C C . VAL A 1 164 ? -12.07 17.891 14.289 1 88.12 164 VAL A C 1
ATOM 1342 O O . VAL A 1 164 ? -12.234 16.688 14.477 1 88.12 164 VAL A O 1
ATOM 1345 N N . ALA A 1 165 ? -11.336 18.688 15.039 1 90.5 165 ALA A N 1
ATOM 1346 C CA . ALA A 1 165 ? -10.773 18.141 16.281 1 90.5 165 ALA A CA 1
ATOM 1347 C C . ALA A 1 165 ? -11.875 17.641 17.203 1 90.5 165 ALA A C 1
ATOM 1349 O O . ALA A 1 165 ? -13.016 18.109 17.141 1 90.5 165 ALA A O 1
ATOM 1350 N N . PRO A 1 166 ? -11.523 16.672 17.984 1 90.31 166 PRO A N 1
ATOM 1351 C CA . PRO A 1 166 ? -12.539 16.172 18.922 1 90.31 166 PRO A CA 1
ATOM 1352 C C . PRO A 1 166 ? -13.141 17.266 19.797 1 90.31 166 PRO A C 1
ATOM 1354 O O . PRO A 1 166 ? -12.414 18.094 20.328 1 90.31 166 PRO A O 1
ATOM 1357 N N . GLY A 1 167 ? -14.375 17.266 19.875 1 85.12 167 GLY A N 1
ATOM 1358 C CA . GLY A 1 167 ? -15.078 18.234 20.688 1 85.12 167 GLY A CA 1
ATOM 1359 C C . GLY A 1 167 ? -15.375 19.547 19.969 1 85.12 167 GLY A C 1
ATOM 1360 O O . GLY A 1 167 ? -15.93 20.469 20.547 1 85.12 167 GLY A O 1
ATOM 1361 N N . SER A 1 168 ? -14.992 19.562 18.703 1 84.19 168 SER A N 1
ATOM 1362 C CA . SER A 1 168 ? -15.227 20.797 17.938 1 84.19 168 SER A CA 1
ATOM 1363 C C . SER A 1 168 ? -16.719 20.984 17.641 1 84.19 168 SER A C 1
ATOM 1365 O O . SER A 1 168 ? -17.469 20 17.547 1 84.19 168 SER A O 1
ATOM 1367 N N . ALA A 1 169 ? -17.062 22.234 17.484 1 77.75 169 ALA A N 1
ATOM 1368 C CA . ALA A 1 169 ? -18.453 22.578 17.203 1 77.75 169 ALA A CA 1
ATOM 1369 C C . ALA A 1 169 ? -18.844 22.109 15.805 1 77.75 169 ALA A C 1
ATOM 1371 O O . ALA A 1 169 ? -18.031 22.078 14.883 1 77.75 169 ALA A O 1
ATOM 1372 N N . PRO A 1 170 ? -20.109 21.609 15.688 1 73.94 170 PRO A N 1
ATOM 1373 C CA . PRO A 1 170 ? -20.578 21.219 14.359 1 73.94 170 PRO A CA 1
ATOM 1374 C C . PRO A 1 170 ? -20.5 22.344 13.336 1 73.94 170 PRO A C 1
ATOM 1376 O O . PRO A 1 170 ? -20.641 23.516 13.703 1 73.94 170 PRO A O 1
ATOM 1379 N N . PRO A 1 171 ? -20.141 21.953 12.18 1 68.19 171 PRO A N 1
ATOM 1380 C CA . PRO A 1 171 ? -20.047 23 11.164 1 68.19 171 PRO A CA 1
ATOM 1381 C C . PRO A 1 171 ? -21.391 23.703 10.906 1 68.19 171 PRO A C 1
ATOM 1383 O O . PRO A 1 171 ? -22.453 23.094 11.133 1 68.19 171 PRO A O 1
ATOM 1386 N N . PRO A 1 172 ? -21.219 25 10.617 1 67.44 172 PRO A N 1
ATOM 1387 C CA . PRO A 1 172 ? -22.469 25.719 10.312 1 67.44 172 PRO A CA 1
ATOM 1388 C C . PRO A 1 172 ? -23.234 25.109 9.141 1 67.44 172 PRO A C 1
ATOM 1390 O O . PRO A 1 172 ? -22.625 24.484 8.266 1 67.44 172 PRO A O 1
ATOM 1393 N N . THR A 1 173 ? -24.531 25.203 9.297 1 71.38 173 THR A N 1
ATOM 1394 C CA . THR A 1 173 ? -25.391 24.766 8.203 1 71.38 173 THR A CA 1
ATOM 1395 C C . THR A 1 173 ? -25.344 25.766 7.047 1 71.38 173 THR A C 1
ATOM 1397 O O . THR A 1 173 ? -25.328 26.984 7.27 1 71.38 173 THR A O 1
ATOM 1400 N N . GLY A 1 174 ? -25.141 25.344 5.891 1 74.06 174 GLY A N 1
ATOM 1401 C CA . GLY A 1 174 ? -25.141 26.203 4.719 1 74.06 174 GLY A CA 1
ATOM 1402 C C . GLY A 1 174 ? -23.734 26.625 4.301 1 74.06 174 GLY A C 1
ATOM 1403 O O . GLY A 1 174 ? -22.75 26.234 4.93 1 74.06 174 GLY A O 1
ATOM 1404 N N . ARG A 1 175 ? -23.688 27.391 3.266 1 83.44 175 ARG A N 1
ATOM 1405 C CA . ARG A 1 175 ? -22.422 27.859 2.705 1 83.44 175 ARG A CA 1
ATOM 1406 C C . ARG A 1 175 ? -22.031 29.219 3.262 1 83.44 175 ARG A C 1
ATOM 1408 O O . ARG A 1 175 ? -22.828 30.172 3.184 1 83.44 175 ARG A O 1
ATOM 1415 N N . THR A 1 176 ? -20.875 29.359 3.98 1 88.19 176 THR A N 1
ATOM 1416 C CA . THR A 1 176 ? -20.359 30.625 4.48 1 88.19 176 THR A CA 1
ATOM 1417 C C . THR A 1 176 ? -19.812 31.469 3.338 1 88.19 176 THR A C 1
ATOM 1419 O O . THR A 1 176 ? -19.562 30.969 2.242 1 88.19 176 THR A O 1
ATOM 1422 N N . PRO A 1 177 ? -19.75 32.781 3.57 1 92.44 177 PRO A N 1
ATOM 1423 C CA . PRO A 1 177 ? -19.156 33.656 2.543 1 92.44 177 PRO A CA 1
ATOM 1424 C C . PRO A 1 177 ? -17.734 33.25 2.164 1 92.44 177 PRO A C 1
ATOM 1426 O O . PRO A 1 177 ? -17.344 33.375 1.005 1 92.44 177 PRO A O 1
ATOM 1429 N N . GLU A 1 178 ? -17.016 32.75 3.168 1 93.25 178 GLU A N 1
ATOM 1430 C CA . GLU A 1 178 ? -15.648 32.312 2.914 1 93.25 178 GLU A CA 1
ATOM 1431 C C . GLU A 1 178 ? -15.633 31.062 2.021 1 93.25 178 GLU A C 1
ATOM 1433 O O . GLU A 1 178 ? -14.766 30.922 1.158 1 93.25 178 GLU A O 1
ATOM 1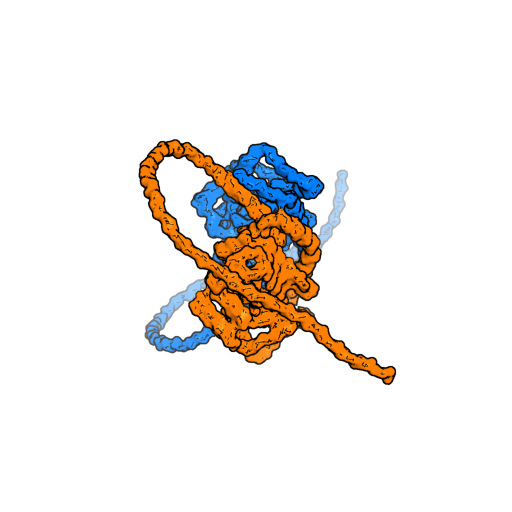438 N N . GLN A 1 179 ? -16.562 30.203 2.148 1 92.75 179 GLN A N 1
ATOM 1439 C CA . GLN A 1 179 ? -16.688 29.016 1.317 1 92.75 179 GLN A CA 1
ATOM 1440 C C . GLN A 1 179 ? -17.094 29.375 -0.11 1 92.75 179 GLN A C 1
ATOM 1442 O O . GLN A 1 179 ? -16.625 28.766 -1.068 1 92.75 179 GLN A O 1
ATOM 1447 N N . THR A 1 180 ? -17.922 30.391 -0.194 1 93.81 180 THR A N 1
ATOM 1448 C CA . THR A 1 180 ? -18.328 30.859 -1.512 1 93.81 180 THR A CA 1
ATOM 1449 C C . THR A 1 180 ? -17.141 31.469 -2.256 1 93.81 180 THR A C 1
ATOM 1451 O O . THR A 1 180 ? -16.969 31.25 -3.455 1 93.81 180 THR A O 1
ATOM 1454 N N . ALA A 1 181 ? -16.375 32.156 -1.509 1 95.69 181 ALA A N 1
ATOM 1455 C CA . ALA A 1 181 ? -15.18 32.781 -2.102 1 95.69 181 ALA A CA 1
ATOM 1456 C C . ALA A 1 181 ? -14.195 31.688 -2.568 1 95.69 181 ALA A C 1
ATOM 1458 O O . ALA A 1 181 ? -13.594 31.812 -3.639 1 95.69 181 ALA A O 1
ATOM 1459 N N . LEU A 1 182 ? -14.016 30.672 -1.77 1 96.31 182 LEU A N 1
ATOM 1460 C CA . LEU A 1 182 ? -13.133 29.562 -2.129 1 96.31 182 LEU A CA 1
ATOM 1461 C C . LEU A 1 182 ? -13.648 28.844 -3.371 1 96.31 182 LEU A C 1
ATOM 1463 O O . LEU A 1 182 ? -12.875 28.547 -4.285 1 96.31 182 LEU A O 1
ATOM 1467 N N . GLN A 1 183 ? -14.93 28.625 -3.436 1 94.94 183 GLN A N 1
ATOM 1468 C CA . GLN A 1 183 ? -15.531 27.969 -4.598 1 94.94 183 GLN A CA 1
ATOM 1469 C C . GLN A 1 183 ? -15.312 28.797 -5.863 1 94.94 183 GLN A C 1
ATOM 1471 O O . GLN A 1 183 ? -14.992 28.266 -6.922 1 94.94 183 GLN A O 1
ATOM 1476 N N . ALA A 1 184 ? -15.523 30.047 -5.738 1 95.94 184 ALA A N 1
ATOM 1477 C CA . ALA A 1 184 ? -15.336 30.938 -6.875 1 95.94 184 ALA A CA 1
ATOM 1478 C C . ALA A 1 184 ? -13.891 30.891 -7.371 1 95.94 184 ALA A C 1
ATOM 1480 O O . ALA A 1 184 ? -13.648 30.891 -8.578 1 95.94 184 ALA A O 1
ATOM 1481 N N . ALA A 1 185 ? -12.992 30.859 -6.461 1 96.38 185 ALA A N 1
ATOM 1482 C CA . ALA A 1 185 ? -11.578 30.781 -6.824 1 96.38 185 ALA A CA 1
ATOM 1483 C C . ALA A 1 185 ? -11.266 29.484 -7.543 1 96.38 185 ALA A C 1
ATOM 1485 O O . ALA A 1 185 ? -10.531 29.469 -8.539 1 96.38 185 ALA A O 1
ATOM 1486 N N . ILE A 1 186 ? -11.766 28.328 -7.082 1 95.88 186 ILE A N 1
ATOM 1487 C CA . ILE A 1 186 ? -11.539 27.031 -7.684 1 95.88 186 ILE A CA 1
ATOM 1488 C C . ILE A 1 186 ? -12.117 27 -9.094 1 95.88 186 ILE A C 1
ATOM 1490 O O . ILE A 1 186 ? -11.484 26.5 -10.023 1 95.88 186 ILE A O 1
ATOM 1494 N N . ASP A 1 187 ? -13.305 27.609 -9.266 1 95.19 187 ASP A N 1
ATOM 1495 C CA . ASP A 1 187 ? -13.969 27.625 -10.562 1 95.19 187 ASP A CA 1
ATOM 1496 C C . ASP A 1 187 ? -13.211 28.5 -11.562 1 95.19 187 ASP A C 1
ATOM 1498 O O . ASP A 1 187 ? -13.125 28.156 -12.742 1 95.19 187 ASP A O 1
ATOM 1502 N N . ASP A 1 188 ? -12.68 29.531 -11.094 1 95.56 188 ASP A N 1
ATOM 1503 C CA . ASP A 1 188 ? -12.039 30.516 -11.953 1 95.56 188 ASP A CA 1
ATOM 1504 C C . ASP A 1 188 ? -10.625 30.078 -12.336 1 95.56 188 ASP A C 1
ATOM 1506 O O . ASP A 1 188 ? -10.242 30.141 -13.508 1 95.56 188 ASP A O 1
ATOM 1510 N N . ARG A 1 189 ? -9.828 29.672 -11.32 1 94.38 189 ARG A N 1
ATOM 1511 C CA . ARG A 1 189 ? -8.398 29.453 -11.516 1 94.38 189 ARG A CA 1
ATOM 1512 C C . ARG A 1 189 ? -8.078 27.969 -11.602 1 94.38 189 ARG A C 1
ATOM 1514 O O . ARG A 1 189 ? -7.043 27.578 -12.156 1 94.38 189 ARG A O 1
ATOM 1521 N N . GLY A 1 190 ? -8.867 27.156 -11.109 1 93.62 190 GLY A N 1
ATOM 1522 C CA . GLY A 1 190 ? -8.586 25.734 -11.078 1 93.62 190 GLY A CA 1
ATOM 1523 C C . GLY A 1 190 ? -7.539 25.359 -10.047 1 93.62 190 GLY A C 1
ATOM 1524 O O . GLY A 1 190 ? -6.688 26.172 -9.688 1 93.62 190 GLY A O 1
ATOM 1525 N N . ILE A 1 191 ? -7.516 24.109 -9.602 1 92.88 191 ILE A N 1
ATOM 1526 C CA . ILE A 1 191 ? -6.609 23.688 -8.547 1 92.88 191 ILE A CA 1
ATOM 1527 C C . ILE A 1 191 ? -5.562 22.734 -9.125 1 92.88 191 ILE A C 1
ATOM 1529 O O . ILE A 1 191 ? -4.816 22.094 -8.383 1 92.88 191 ILE A O 1
ATOM 1533 N N . GLY A 1 192 ? -5.512 22.594 -10.383 1 89.75 192 GLY A N 1
ATOM 1534 C CA . GLY A 1 192 ? -4.523 21.734 -11.016 1 89.75 192 GLY A CA 1
ATOM 1535 C C . GLY A 1 192 ? -3.105 22.234 -10.859 1 89.75 192 GLY A C 1
ATOM 1536 O O . GLY A 1 192 ? -2.852 23.438 -11.023 1 89.75 192 GLY A O 1
ATOM 1537 N N . GLY A 1 193 ? -2.145 21.328 -10.469 1 87.44 193 GLY A N 1
ATOM 1538 C CA . GLY A 1 193 ? -0.735 21.688 -10.422 1 87.44 193 GLY A CA 1
ATOM 1539 C C . GLY A 1 193 ? -0.346 22.438 -9.164 1 87.44 193 GLY A C 1
ATOM 1540 O O . GLY A 1 193 ? 0.7 23.078 -9.117 1 87.44 193 GLY A O 1
ATOM 1541 N N . LEU A 1 194 ? -1.208 22.438 -8.164 1 92.94 194 LEU A N 1
ATOM 1542 C CA . LEU A 1 194 ? -0.853 23.094 -6.906 1 92.94 194 LEU A CA 1
ATOM 1543 C C . LEU A 1 194 ? 0.331 22.391 -6.246 1 92.94 194 LEU A C 1
ATOM 1545 O O . LEU A 1 194 ? 0.572 21.219 -6.488 1 92.94 194 LEU A O 1
ATOM 1549 N N . SER A 1 195 ? 0.982 23.203 -5.469 1 96.88 195 SER A N 1
ATOM 1550 C CA . SER A 1 195 ? 2.125 22.734 -4.688 1 96.88 195 SER A CA 1
ATOM 1551 C C . SER A 1 195 ? 1.709 21.672 -3.674 1 96.88 195 SER A C 1
ATOM 1553 O O . SER A 1 195 ? 0.571 21.672 -3.199 1 96.88 195 SER A O 1
ATOM 1555 N N . PHE A 1 196 ? 2.689 20.859 -3.355 1 97.75 196 PHE A N 1
ATOM 1556 C CA . PHE A 1 196 ? 2.566 19.906 -2.256 1 97.75 196 PHE A CA 1
ATOM 1557 C C . PHE A 1 196 ? 2.078 20.609 -0.991 1 97.75 196 PHE A C 1
ATOM 1559 O O . PHE A 1 196 ? 1.312 20.031 -0.216 1 97.75 196 PHE A O 1
ATOM 1566 N N . PHE A 1 197 ? 2.436 21.812 -0.788 1 98.56 197 PHE A N 1
ATOM 1567 C CA . PHE A 1 197 ? 2.15 22.547 0.441 1 98.56 197 PHE A CA 1
ATOM 1568 C C . PHE A 1 197 ? 0.665 22.859 0.55 1 98.56 197 PHE A C 1
ATOM 1570 O O . PHE A 1 197 ? 0.178 23.219 1.626 1 98.56 197 PHE A O 1
ATOM 1577 N N . ALA A 1 198 ? -0.05 22.672 -0.544 1 98.31 198 ALA A N 1
ATOM 1578 C CA . ALA A 1 198 ? -1.504 22.797 -0.485 1 98.31 198 ALA A CA 1
ATOM 1579 C C . ALA A 1 198 ? -2.119 21.672 0.333 1 98.31 198 ALA A C 1
ATOM 1581 O O . ALA A 1 198 ? -3.275 21.766 0.753 1 98.31 198 ALA A O 1
ATOM 1582 N N . TRP A 1 199 ? -1.36 20.609 0.565 1 98.56 199 TRP A N 1
ATOM 1583 C CA . TRP A 1 199 ? -1.806 19.469 1.377 1 98.56 199 TRP A CA 1
ATOM 1584 C C . TRP A 1 199 ? -2.141 19.922 2.795 1 98.56 199 TRP A C 1
ATOM 1586 O O . TRP A 1 199 ? -3.016 19.344 3.445 1 98.56 199 TRP A O 1
ATOM 1596 N N . PHE A 1 200 ? -1.499 21.031 3.297 1 98.69 200 PHE A N 1
ATOM 1597 C CA . PHE A 1 200 ? -1.771 21.562 4.625 1 98.69 200 PHE A CA 1
ATOM 1598 C C . PHE A 1 200 ? -3.162 22.188 4.688 1 98.69 200 PHE A C 1
ATOM 1600 O O . PHE A 1 200 ? -3.678 22.469 5.77 1 98.69 200 PHE A O 1
ATOM 1607 N N . GLY A 1 201 ? -3.762 22.312 3.527 1 97.69 201 GLY A N 1
ATOM 1608 C CA . GLY A 1 201 ? -5.125 22.812 3.449 1 97.69 201 GLY A CA 1
ATOM 1609 C C . GLY A 1 201 ? -6.164 21.719 3.373 1 97.69 201 GLY A C 1
ATOM 1610 O O . GLY A 1 201 ? -7.367 21.984 3.371 1 97.69 201 GLY A O 1
ATOM 1611 N N . TYR A 1 202 ? -5.781 20.469 3.318 1 97.38 202 TYR A N 1
ATOM 1612 C CA . TYR A 1 202 ? -6.727 19.359 3.236 1 97.38 202 TYR A CA 1
ATOM 1613 C C . TYR A 1 202 ? -7.547 19.25 4.516 1 97.38 202 TYR A C 1
ATOM 1615 O O . TYR A 1 202 ? -6.996 19.281 5.617 1 97.38 202 TYR A O 1
ATOM 1623 N N . GLN A 1 203 ? -8.781 19.047 4.402 1 95.06 203 GLN A N 1
ATOM 1624 C CA . GLN A 1 203 ? -9.672 18.859 5.543 1 95.06 203 GLN A CA 1
ATOM 1625 C C . GLN A 1 203 ? -10.398 17.516 5.453 1 95.06 203 GLN A C 1
ATOM 1627 O O . GLN A 1 203 ? -10.469 16.781 6.434 1 95.06 203 GLN A O 1
ATOM 1632 N N . GLY A 1 204 ? -10.867 17.141 4.27 1 93.06 204 GLY A N 1
ATOM 1633 C CA . GLY A 1 204 ? -11.711 15.969 4.098 1 93.06 204 GLY A CA 1
ATOM 1634 C C . GLY A 1 204 ? -13.156 16.219 4.48 1 93.06 204 GLY A C 1
ATOM 1635 O O . GLY A 1 204 ? -13.547 17.344 4.746 1 93.06 204 GLY A O 1
ATOM 1636 N N . PRO A 1 205 ? -13.984 15.164 4.477 1 90.44 205 PRO A N 1
ATOM 1637 C CA . PRO A 1 205 ? -15.398 15.336 4.84 1 90.44 205 PRO A CA 1
ATOM 1638 C C . PRO A 1 205 ? -15.586 15.766 6.293 1 90.44 205 PRO A C 1
ATOM 1640 O O . PRO A 1 205 ? -14.789 15.391 7.16 1 90.44 205 PRO A O 1
ATOM 1643 N N . ARG A 1 206 ? -16.656 16.531 6.398 1 87.88 206 ARG A N 1
ATOM 1644 C CA . ARG A 1 206 ? -16.969 17 7.746 1 87.88 206 ARG A CA 1
ATOM 1645 C C . ARG A 1 206 ? -17.609 15.898 8.578 1 87.88 206 ARG A C 1
ATOM 1647 O O . ARG A 1 206 ? -18.828 15.719 8.539 1 87.88 206 ARG A O 1
ATOM 1654 N N . ILE A 1 207 ? -16.766 15.258 9.305 1 89.88 207 ILE A N 1
ATOM 1655 C CA . ILE A 1 207 ? -17.25 14.164 10.148 1 89.88 207 ILE A CA 1
ATOM 1656 C C . ILE A 1 207 ? -16.734 14.344 11.57 1 89.88 207 ILE A C 1
ATOM 1658 O O . ILE A 1 207 ? -15.531 14.422 11.797 1 89.88 207 ILE A O 1
ATOM 1662 N N . SER A 1 208 ? -17.641 14.445 12.492 1 89.31 208 SER A N 1
ATOM 1663 C CA . SER A 1 208 ? -17.281 14.664 13.891 1 89.31 208 SER A CA 1
ATOM 1664 C C . SER A 1 208 ? -16.953 13.352 14.594 1 89.31 208 SER A C 1
ATOM 1666 O O . SER A 1 208 ? -17.219 12.273 14.055 1 89.31 208 SER A O 1
ATOM 1668 N N . ASP A 1 209 ? -16.328 13.477 15.797 1 91.81 209 ASP A N 1
ATOM 1669 C CA . ASP A 1 209 ? -16.031 12.297 16.609 1 91.81 209 ASP A CA 1
ATOM 1670 C C . ASP A 1 209 ? -17.312 11.617 17.078 1 91.81 209 ASP A C 1
ATOM 1672 O O . ASP A 1 209 ? -17.375 10.391 17.172 1 91.81 209 ASP A O 1
ATOM 1676 N N . THR A 1 210 ? -18.328 12.414 17.297 1 90.25 210 THR A N 1
ATOM 1677 C CA . THR A 1 210 ? -19.609 11.883 17.734 1 90.25 210 THR A CA 1
ATOM 1678 C C . THR A 1 210 ? -20.25 11.031 16.641 1 90.25 210 THR A C 1
ATOM 1680 O O . THR A 1 210 ? -20.797 9.969 16.922 1 90.25 210 THR A O 1
ATOM 1683 N N . GLU A 1 211 ? -20.141 11.57 15.445 1 88.75 211 GLU A N 1
ATOM 1684 C CA . GLU A 1 211 ? -20.688 10.812 14.32 1 88.75 211 GLU A CA 1
ATOM 1685 C C . GLU A 1 211 ? -19.984 9.469 14.18 1 88.75 211 GLU A C 1
ATOM 1687 O O . GLU A 1 211 ? -20.625 8.453 13.883 1 88.75 211 GLU A O 1
ATOM 1692 N N . THR A 1 212 ? -18.703 9.461 14.359 1 91.06 212 THR A N 1
ATOM 1693 C CA . THR A 1 212 ? -17.938 8.234 14.266 1 91.06 212 THR A CA 1
ATOM 1694 C C . THR A 1 212 ? -18.344 7.254 15.359 1 91.06 212 THR A C 1
ATOM 1696 O O . THR A 1 212 ? -18.5 6.059 15.102 1 91.06 212 THR A O 1
ATOM 1699 N N . ALA A 1 213 ? -18.531 7.746 16.594 1 89.94 213 ALA A N 1
ATOM 1700 C CA . ALA A 1 213 ? -18.953 6.91 17.703 1 89.94 213 ALA A CA 1
ATOM 1701 C C . ALA A 1 213 ? -20.312 6.281 17.438 1 89.94 213 ALA A C 1
ATOM 1703 O O . ALA A 1 213 ? -20.531 5.102 17.719 1 89.94 213 ALA A O 1
ATOM 1704 N N . GLU A 1 214 ? -21.156 7.02 16.859 1 88.31 214 GLU A N 1
ATOM 1705 C CA . GLU A 1 214 ? -22.5 6.531 16.547 1 88.31 214 GLU A CA 1
ATOM 1706 C C . GLU A 1 214 ? -22.453 5.469 15.445 1 88.31 214 GLU A C 1
ATOM 1708 O O . GLU A 1 214 ? -23.188 4.488 15.492 1 88.31 214 GLU A O 1
ATOM 1713 N N . ALA A 1 215 ? -21.641 5.762 14.484 1 85.25 215 ALA A N 1
ATOM 1714 C CA . ALA A 1 215 ? -21.469 4.785 13.406 1 85.25 215 ALA A CA 1
ATOM 1715 C C . ALA A 1 215 ? -20.969 3.453 13.953 1 85.25 215 ALA A C 1
ATOM 1717 O O . ALA A 1 215 ? -21.453 2.391 13.57 1 85.25 215 ALA A O 1
ATOM 1718 N N . MET A 1 216 ? -20.047 3.51 14.859 1 83.62 216 MET A N 1
ATOM 1719 C CA . MET A 1 216 ? -19.453 2.303 15.438 1 83.62 216 MET A CA 1
ATOM 1720 C C . MET A 1 216 ? -20.484 1.553 16.281 1 83.62 216 MET A C 1
ATOM 1722 O O . MET A 1 216 ? -20.5 0.321 16.281 1 83.62 216 MET A O 1
ATOM 1726 N N . GLU A 1 217 ? -21.281 2.248 16.969 1 82.62 217 GLU A N 1
ATOM 1727 C CA . GLU A 1 217 ? -22.312 1.633 17.781 1 82.62 217 GLU A CA 1
ATOM 1728 C C . GLU A 1 217 ? -23.375 0.959 16.906 1 82.62 217 GLU A C 1
ATOM 1730 O O . GLU A 1 217 ? -23.875 -0.115 17.25 1 82.62 217 GLU A O 1
ATOM 1735 N N . SER A 1 218 ? -23.703 1.6 15.867 1 78.5 218 SER A N 1
ATOM 1736 C CA . SER A 1 218 ? -24.703 1.047 14.953 1 78.5 218 SER A CA 1
ATOM 1737 C C . SER A 1 218 ? -24.203 -0.252 14.32 1 78.5 218 SER A C 1
ATOM 1739 O O . SER A 1 218 ? -24.969 -1.207 14.18 1 78.5 218 SER A O 1
ATOM 1741 N N . VAL A 1 219 ? -23 -0.263 13.969 1 72.75 219 VAL A N 1
ATOM 1742 C CA . VAL A 1 219 ? -22.422 -1.447 13.344 1 72.75 219 VAL A CA 1
ATOM 1743 C C . VAL A 1 219 ? -22.375 -2.594 14.352 1 72.75 219 VAL A C 1
ATOM 1745 O O . VAL A 1 219 ? -22.688 -3.736 14.016 1 72.75 219 VAL A O 1
ATOM 1748 N N . LYS A 1 220 ? -22.047 -2.256 15.57 1 74.44 220 LYS A N 1
ATOM 1749 C CA . LYS A 1 220 ? -22 -3.264 16.625 1 74.44 220 LYS A CA 1
ATOM 1750 C C . LYS A 1 220 ? -23.391 -3.812 16.922 1 74.44 220 LYS A C 1
ATOM 1752 O O . LYS A 1 220 ? -23.562 -5.016 17.141 1 74.44 220 LYS A O 1
ATOM 1757 N N . ALA A 1 221 ? -24.281 -2.928 16.906 1 73 221 ALA A N 1
ATOM 1758 C CA . ALA A 1 221 ? -25.656 -3.332 17.188 1 73 221 ALA A CA 1
ATOM 1759 C C . ALA A 1 221 ? -26.203 -4.242 16.078 1 73 221 ALA A C 1
ATOM 1761 O O . ALA A 1 221 ? -26.906 -5.215 16.359 1 73 221 ALA A O 1
ATOM 1762 N N . CYS A 1 222 ? -25.906 -3.861 14.844 1 67.31 222 CYS A N 1
ATOM 1763 C CA . CYS A 1 222 ? -26.344 -4.68 13.719 1 67.31 222 CYS A CA 1
ATOM 1764 C C . CYS A 1 222 ? -25.734 -6.078 13.797 1 67.31 222 CYS A C 1
ATOM 1766 O O . CYS A 1 222 ? -26.391 -7.066 13.484 1 67.31 222 CYS A O 1
ATOM 1768 N N . ARG A 1 223 ? -24.562 -6.191 14.281 1 65.5 223 ARG A N 1
ATOM 1769 C CA . ARG A 1 223 ? -23.875 -7.469 14.43 1 65.5 223 ARG A CA 1
ATOM 1770 C C . ARG A 1 223 ? -24.578 -8.352 15.461 1 65.5 223 ARG A C 1
ATOM 1772 O O . ARG A 1 223 ? -24.688 -9.562 15.273 1 65.5 223 ARG A O 1
ATOM 1779 N N . GLN A 1 224 ? -25.016 -7.684 16.484 1 65.88 224 GLN A N 1
ATOM 1780 C CA . GLN A 1 224 ? -25.609 -8.414 17.594 1 65.88 224 GLN A CA 1
ATOM 1781 C C . GLN A 1 224 ? -27.047 -8.82 17.281 1 65.88 224 GLN A C 1
ATOM 1783 O O . GLN A 1 224 ? -27.484 -9.906 17.672 1 65.88 224 GLN A O 1
ATOM 1788 N N . THR A 1 225 ? -27.672 -7.859 16.547 1 62.69 225 THR A N 1
ATOM 1789 C CA . THR A 1 225 ? -29.094 -8.102 16.375 1 62.69 225 THR A CA 1
ATOM 1790 C C . THR A 1 225 ? -29.375 -8.734 15.023 1 62.69 225 THR A C 1
ATOM 1792 O O . THR A 1 225 ? -30.453 -9.305 14.805 1 62.69 225 THR A O 1
ATOM 1795 N N . GLY A 1 226 ? -28.359 -8.867 14.062 1 57.34 226 GLY A N 1
ATOM 1796 C CA . GLY A 1 226 ? -28.516 -9.414 12.727 1 57.34 226 GLY A CA 1
ATOM 1797 C C . GLY A 1 226 ? -29.391 -8.547 11.828 1 57.34 226 GLY A C 1
ATOM 1798 O O . GLY A 1 226 ? -29.781 -8.969 10.742 1 57.34 226 GLY A O 1
ATOM 1799 N N . LYS A 1 227 ? -30.156 -7.582 12.312 1 49.88 227 LYS A N 1
ATOM 1800 C CA . LYS A 1 227 ? -31.078 -6.738 11.547 1 49.88 227 LYS A CA 1
ATOM 1801 C C . LYS A 1 227 ? -30.391 -5.438 11.125 1 49.88 227 LYS A C 1
ATOM 1803 O O . LYS A 1 227 ? -29.594 -4.875 11.867 1 49.88 227 LYS A O 1
ATOM 1808 N N . LYS A 1 228 ? -30.406 -5.191 9.836 1 50.84 228 LYS A N 1
ATOM 1809 C CA . LYS A 1 228 ? -29.922 -3.928 9.289 1 50.84 228 LYS A CA 1
ATOM 1810 C C . LYS A 1 228 ? -30.469 -2.74 10.07 1 50.84 228 LYS A C 1
ATOM 1812 O O . LYS A 1 228 ? -31.688 -2.641 10.289 1 50.84 228 LYS A O 1
ATOM 1817 N N . THR A 1 229 ? -29.812 -2.184 11.055 1 46.31 229 THR A N 1
ATOM 1818 C CA . THR A 1 229 ? -30.359 -0.908 11.492 1 46.31 229 THR A CA 1
ATOM 1819 C C . THR A 1 229 ? -30.578 0.024 10.305 1 46.31 229 THR A C 1
ATOM 1821 O O . THR A 1 229 ? -29.656 0.305 9.547 1 46.31 229 THR A O 1
ATOM 1824 N N . GLU A 1 230 ? -31.703 -0.114 9.633 1 43.62 230 GLU A N 1
ATOM 1825 C CA . GLU A 1 230 ? -32.031 0.862 8.602 1 43.62 230 GLU A CA 1
ATOM 1826 C C . GLU A 1 230 ? -31.375 2.209 8.883 1 43.62 230 GLU A C 1
ATOM 1828 O O . GLU A 1 230 ? -31.484 2.736 9.992 1 43.62 230 GLU A O 1
ATOM 1833 N N . PRO A 1 231 ? -30.297 2.441 8.383 1 44.53 231 PRO A N 1
ATOM 1834 C CA . PRO A 1 231 ? -29.938 3.834 8.664 1 44.53 231 PRO A CA 1
ATOM 1835 C C . PRO A 1 231 ? -31.156 4.73 8.844 1 44.53 231 PRO A C 1
ATOM 1837 O O . PRO A 1 231 ? -32.156 4.562 8.148 1 44.53 231 PRO A O 1
ATOM 1840 N N . ASP A 1 232 ? -31.578 5.059 10.023 1 40.84 232 ASP A N 1
ATOM 1841 C CA . ASP A 1 232 ? -32.594 6.09 10.125 1 40.84 232 ASP A CA 1
ATOM 1842 C C . ASP A 1 232 ? -32.562 7.031 8.922 1 40.84 232 ASP A C 1
ATOM 1844 O O . ASP A 1 232 ? -31.625 7.82 8.781 1 40.84 232 ASP A O 1
ATOM 1848 N N . GLU A 1 233 ? -32.844 6.605 7.766 1 41.06 233 GLU A N 1
ATOM 1849 C CA . GLU A 1 233 ? -33.219 7.539 6.711 1 41.06 233 GLU A CA 1
ATOM 1850 C C . GLU A 1 233 ? -34.062 8.68 7.258 1 41.06 233 GLU A C 1
ATOM 1852 O O . GLU A 1 233 ? -35.25 8.797 6.922 1 41.06 233 GLU A O 1
ATOM 1857 N N . THR A 1 234 ? -34.25 8.836 8.484 1 41.34 234 THR A N 1
ATOM 1858 C CA . THR A 1 234 ? -35.219 9.914 8.711 1 41.34 234 THR A CA 1
ATOM 1859 C C . THR A 1 234 ? -35.156 10.938 7.586 1 41.34 234 THR A C 1
ATOM 1861 O O . THR A 1 234 ? -36.062 11.023 6.766 1 41.34 234 THR A O 1
ATOM 1864 N N . GLY A 1 235 ? -35.094 12.383 8 1 38.5 235 GLY A N 1
ATOM 1865 C CA . GLY A 1 235 ? -35.5 13.586 7.285 1 38.5 235 GLY A CA 1
ATOM 1866 C C . GLY A 1 235 ? -34.781 13.758 5.961 1 38.5 235 GLY A C 1
ATOM 1867 O O . GLY A 1 235 ? -33.906 12.945 5.602 1 38.5 235 GLY A O 1
ATOM 1868 N N . ASP A 1 236 ? -34.844 15.016 5.254 1 43.25 236 ASP A N 1
ATOM 1869 C CA . ASP A 1 236 ? -34.531 15.711 4.008 1 43.25 236 ASP A CA 1
ATOM 1870 C C . ASP A 1 236 ? -33.062 15.477 3.605 1 43.25 236 ASP A C 1
ATOM 1872 O O . ASP A 1 236 ? -32.219 16.328 3.828 1 43.25 236 ASP A O 1
ATOM 1876 N N . ASP A 1 237 ? -32.5 14.398 3.623 1 51.66 237 ASP A N 1
ATOM 1877 C CA . ASP A 1 237 ? -31.172 13.789 3.445 1 51.66 237 ASP A CA 1
ATOM 1878 C C . ASP A 1 237 ? -30.547 14.203 2.113 1 51.66 237 ASP A C 1
ATOM 1880 O O . ASP A 1 237 ? -29.328 14.352 2.01 1 51.66 237 ASP A O 1
ATOM 1884 N N . SER A 1 238 ? -31.438 14.258 1.184 1 54.72 238 SER A N 1
ATOM 1885 C CA . SER A 1 238 ? -30.953 14.758 -0.098 1 54.72 238 SER A CA 1
ATOM 1886 C C . SER A 1 238 ? -30.234 16.094 0.068 1 54.72 238 SER A C 1
ATOM 1888 O O . SER A 1 238 ? -29.188 16.312 -0.549 1 54.72 238 SER A O 1
ATOM 1890 N N . GLY A 1 239 ? -30.906 16.906 0.981 1 56.22 239 GLY A N 1
ATOM 1891 C CA . GLY A 1 239 ? -30.266 18.188 1.226 1 56.22 239 GLY A CA 1
ATOM 1892 C C . GLY A 1 239 ? -28.906 18.062 1.887 1 56.22 239 GLY A C 1
ATOM 1893 O O . GLY A 1 239 ? -27.953 18.734 1.488 1 56.22 239 GLY A O 1
ATOM 1894 N N . VAL A 1 240 ? -28.859 17.078 2.824 1 64.12 240 VAL A N 1
ATOM 1895 C CA . VAL A 1 240 ? -27.609 16.875 3.562 1 64.12 240 VAL A CA 1
ATOM 1896 C C . VAL A 1 240 ? -26.547 16.297 2.637 1 64.12 240 VAL A C 1
ATOM 1898 O O . VAL A 1 240 ? -25.391 16.719 2.662 1 64.12 240 VAL A O 1
ATOM 1901 N N . LYS A 1 241 ? -27.031 15.43 1.837 1 69 241 LYS A N 1
ATOM 1902 C CA . LYS A 1 241 ? -26.094 14.812 0.898 1 69 241 LYS A CA 1
ATOM 1903 C C . LYS A 1 241 ? -25.578 15.844 -0.109 1 69 241 LYS A C 1
ATOM 1905 O O . LYS A 1 241 ? -24.406 15.828 -0.467 1 69 241 LYS A O 1
ATOM 1910 N N . ALA A 1 242 ? -26.562 16.672 -0.553 1 67.75 242 ALA A N 1
ATOM 1911 C CA . ALA A 1 242 ? -26.188 17.703 -1.502 1 67.75 242 ALA A CA 1
ATOM 1912 C C . ALA A 1 242 ? -25.203 18.688 -0.869 1 67.75 242 ALA A C 1
ATOM 1914 O O . ALA A 1 242 ? -24.234 19.109 -1.508 1 67.75 242 ALA A O 1
ATOM 1915 N N . ASP A 1 243 ? -25.453 19.031 0.323 1 71.88 243 ASP A N 1
ATOM 1916 C CA . ASP A 1 243 ? -24.578 19.938 1.034 1 71.88 243 ASP A CA 1
ATOM 1917 C C . ASP A 1 243 ? -23.188 19.328 1.243 1 71.88 243 ASP A C 1
ATOM 1919 O O . ASP A 1 243 ? -22.172 20 1.076 1 71.88 243 ASP A O 1
ATOM 1923 N N . ARG A 1 244 ? -23.219 18.031 1.497 1 75.31 244 ARG A N 1
ATOM 1924 C CA . ARG A 1 244 ? -21.969 17.312 1.701 1 75.31 244 ARG A CA 1
ATOM 1925 C C . ARG A 1 244 ? -21.141 17.297 0.424 1 75.31 244 ARG A C 1
ATOM 1927 O O . ARG A 1 244 ? -19.938 17.547 0.462 1 75.31 244 ARG A O 1
ATOM 1934 N N . ALA A 1 245 ? -21.859 17.047 -0.598 1 74.69 245 ALA A N 1
ATOM 1935 C CA . ALA A 1 245 ? -21.172 16.984 -1.89 1 74.69 245 ALA A CA 1
ATOM 1936 C C . ALA A 1 245 ? -20.594 18.344 -2.262 1 74.69 245 ALA A C 1
ATOM 1938 O O . ALA A 1 245 ? -19.5 18.438 -2.814 1 74.69 245 ALA A O 1
ATOM 1939 N N . ALA A 1 246 ? -21.297 19.375 -1.901 1 75.56 246 ALA A N 1
ATOM 1940 C CA . ALA A 1 246 ? -20.859 20.734 -2.201 1 75.56 246 ALA A CA 1
ATOM 1941 C C . ALA A 1 246 ? -19.594 21.078 -1.41 1 75.56 246 ALA A C 1
ATOM 1943 O O . ALA A 1 246 ? -18.688 21.734 -1.934 1 75.56 246 ALA A O 1
ATOM 1944 N N . LEU A 1 247 ? -19.547 20.625 -0.245 1 79.81 247 LEU A N 1
ATOM 1945 C CA . LEU A 1 247 ? -18.391 20.906 0.603 1 79.81 247 LEU A CA 1
ATOM 1946 C C . LEU A 1 247 ? -17.156 20.141 0.13 1 79.81 247 LEU A C 1
ATOM 1948 O O . LEU A 1 247 ? -16.031 20.641 0.234 1 79.81 247 LEU A O 1
ATOM 1952 N N . GLU A 1 248 ? -17.438 18.969 -0.372 1 83.12 248 GLU A N 1
ATOM 1953 C CA . GLU A 1 248 ? -16.328 18.156 -0.866 1 83.12 248 GLU A CA 1
ATOM 1954 C C . GLU A 1 248 ? -15.672 18.797 -2.082 1 83.12 248 GLU A C 1
ATOM 1956 O O . GLU A 1 248 ? -14.484 18.594 -2.332 1 83.12 248 GLU A O 1
ATOM 1961 N N . GLN A 1 249 ? -16.422 19.625 -2.725 1 87.69 249 GLN A N 1
ATOM 1962 C CA . GLN A 1 249 ? -15.914 20.297 -3.912 1 87.69 249 GLN A CA 1
ATOM 1963 C C . GLN A 1 249 ? -14.969 21.438 -3.531 1 87.69 249 GLN A C 1
ATOM 1965 O O . GLN A 1 249 ? -14.219 21.938 -4.375 1 87.69 249 GLN A O 1
ATOM 1970 N N . LEU A 1 250 ? -14.961 21.781 -2.299 1 92.88 250 LEU A N 1
ATOM 1971 C CA . LEU A 1 250 ? -14.141 22.891 -1.833 1 92.88 250 LEU A CA 1
ATOM 1972 C C . LEU A 1 250 ? -12.742 22.406 -1.453 1 92.88 250 LEU A C 1
ATOM 1974 O O . LEU A 1 250 ? -11.875 23.219 -1.107 1 92.88 250 LEU A O 1
ATOM 1978 N N . GLU A 1 251 ? -12.484 21.109 -1.591 1 95 251 GLU A N 1
ATOM 1979 C CA . GLU A 1 251 ? -11.188 20.562 -1.216 1 95 251 GLU A CA 1
ATOM 1980 C C . GLU A 1 251 ? -10.094 21.016 -2.178 1 95 251 GLU A C 1
ATOM 1982 O O . GLU A 1 251 ? -10.156 20.734 -3.375 1 95 251 GLU A O 1
ATOM 1987 N N . ILE A 1 252 ? -9.094 21.719 -1.694 1 96.44 252 ILE A N 1
ATOM 1988 C CA . ILE A 1 252 ? -8.078 22.281 -2.576 1 96.44 252 ILE A CA 1
ATOM 1989 C C . ILE A 1 252 ? -7.012 21.234 -2.871 1 96.44 252 ILE A C 1
ATOM 1991 O O . ILE A 1 252 ? -6.18 21.406 -3.764 1 96.44 252 ILE A O 1
ATOM 1995 N N . PHE A 1 253 ? -6.953 20.172 -2.105 1 96.81 253 PHE A N 1
ATOM 1996 C CA . PHE A 1 253 ? -6.047 19.047 -2.309 1 96.81 253 PHE A CA 1
ATOM 1997 C C . PHE A 1 253 ? -6.805 17.734 -2.266 1 96.81 253 PHE A C 1
ATOM 1999 O O . PHE A 1 253 ? -6.754 17.016 -1.267 1 96.81 253 PHE A O 1
ATOM 2006 N N . PRO A 1 254 ? -7.363 17.469 -3.404 1 93.44 254 PRO A N 1
ATOM 2007 C CA . PRO A 1 254 ? -8.102 16.203 -3.441 1 93.44 254 PRO A CA 1
ATOM 2008 C C . PRO A 1 254 ? -7.223 15 -3.113 1 93.44 254 PRO A C 1
ATOM 2010 O O . PRO A 1 254 ? -6.035 14.984 -3.451 1 93.44 254 PRO A O 1
ATOM 2013 N N . ASN A 1 255 ? -7.633 14.07 -2.402 1 92.69 255 ASN A N 1
ATOM 2014 C CA . ASN A 1 255 ? -6.977 12.82 -2.021 1 92.69 255 ASN A CA 1
ATOM 2015 C C . ASN A 1 255 ? -5.875 13.062 -0.992 1 92.69 255 ASN A C 1
ATOM 2017 O O . ASN A 1 255 ? -4.855 12.367 -0.993 1 92.69 255 ASN A O 1
ATOM 2021 N N . GLY A 1 256 ? -5.98 14.102 -0.25 1 96.94 256 GLY A N 1
ATOM 2022 C CA . GLY A 1 256 ? -5.035 14.398 0.818 1 96.94 256 GLY A CA 1
ATOM 2023 C C . GLY A 1 256 ? -4.953 13.305 1.861 1 96.94 256 GLY A C 1
ATOM 2024 O O . GLY A 1 256 ? -3.918 13.133 2.51 1 96.94 256 GLY A O 1
ATOM 2025 N N . ASP A 1 257 ? -6.043 12.609 2.02 1 97 257 ASP A N 1
ATOM 2026 C CA . ASP A 1 257 ? -6.062 11.484 2.951 1 97 257 ASP A CA 1
ATOM 2027 C C . ASP A 1 257 ? -5.172 10.344 2.457 1 97 257 ASP A C 1
ATOM 2029 O O . ASP A 1 257 ? -4.469 9.711 3.248 1 97 257 ASP A O 1
ATOM 2033 N N . GLU A 1 258 ? -5.191 10.117 1.23 1 94.81 258 GLU A N 1
ATOM 2034 C CA . GLU A 1 258 ? -4.352 9.07 0.654 1 94.81 258 GLU A CA 1
ATOM 2035 C C . GLU A 1 258 ? -2.869 9.406 0.804 1 94.81 258 GLU A C 1
ATOM 2037 O O . GLU A 1 258 ? -2.057 8.531 1.105 1 94.81 258 GLU A O 1
ATOM 2042 N N . LEU A 1 259 ? -2.559 10.656 0.571 1 97.62 259 LEU A N 1
ATOM 2043 C CA . LEU A 1 259 ? -1.18 11.086 0.768 1 97.62 259 LEU A CA 1
ATOM 2044 C C . LEU A 1 259 ? -0.752 10.898 2.221 1 97.62 259 LEU A C 1
ATOM 2046 O O . LEU A 1 259 ? 0.359 10.438 2.49 1 97.62 259 LEU A O 1
ATOM 2050 N N . ALA A 1 260 ? -1.64 11.242 3.121 1 98.56 260 ALA A N 1
ATOM 2051 C CA . ALA A 1 260 ? -1.349 11.055 4.539 1 98.56 260 ALA A CA 1
ATOM 2052 C C . ALA A 1 260 ? -1.05 9.594 4.852 1 98.56 260 ALA A C 1
ATOM 2054 O O . ALA A 1 260 ? -0.109 9.289 5.59 1 98.56 260 ALA A O 1
ATOM 2055 N N . VAL A 1 261 ? -1.797 8.75 4.277 1 96.69 261 VAL A N 1
ATOM 2056 C CA . VAL A 1 261 ? -1.606 7.32 4.488 1 96.69 261 VAL A CA 1
ATOM 2057 C C . VAL A 1 261 ? -0.255 6.887 3.924 1 96.69 261 VAL A C 1
ATOM 2059 O O . VAL A 1 261 ? 0.495 6.16 4.578 1 96.69 261 VAL A O 1
ATOM 2062 N N . ALA A 1 262 ? 0.087 7.336 2.762 1 96.75 262 ALA A N 1
ATOM 2063 C CA . ALA A 1 262 ? 1.356 6.984 2.131 1 96.75 262 ALA A CA 1
ATOM 2064 C C . ALA A 1 262 ? 2.537 7.488 2.957 1 96.75 262 ALA A C 1
ATOM 2066 O O . ALA A 1 262 ? 3.535 6.785 3.119 1 96.75 262 ALA A O 1
ATOM 2067 N N . LEU A 1 263 ? 2.424 8.672 3.49 1 98.38 263 LEU A N 1
ATOM 2068 C CA . LEU A 1 263 ? 3.479 9.234 4.328 1 98.38 263 LEU A CA 1
ATOM 2069 C C . LEU A 1 263 ? 3.646 8.414 5.605 1 98.38 263 LEU A C 1
ATOM 2071 O O . LEU A 1 263 ? 4.77 8.109 6.012 1 98.38 263 LEU A O 1
ATOM 2075 N N . ALA A 1 264 ? 2.561 8.016 6.168 1 97.81 264 ALA A N 1
ATOM 2076 C CA . ALA A 1 264 ? 2.574 7.355 7.473 1 97.81 264 ALA A CA 1
ATOM 2077 C C . ALA A 1 264 ? 2.939 5.883 7.336 1 97.81 264 ALA A C 1
ATOM 2079 O O . ALA A 1 264 ? 3.629 5.324 8.195 1 97.81 264 ALA A O 1
ATOM 2080 N N . GLU A 1 265 ? 2.479 5.293 6.266 1 94.62 265 GLU A N 1
ATOM 2081 C CA . GLU A 1 265 ? 2.57 3.838 6.199 1 94.62 265 GLU A CA 1
ATOM 2082 C C . GLU A 1 265 ? 3.711 3.396 5.289 1 94.62 265 GLU A C 1
ATOM 2084 O O . GLU A 1 265 ? 4.188 2.262 5.383 1 94.62 265 GLU A O 1
ATOM 2089 N N . ASP A 1 266 ? 4.152 4.273 4.438 1 94.19 266 ASP A N 1
ATOM 2090 C CA . ASP A 1 266 ? 5.188 3.871 3.492 1 94.19 266 ASP A CA 1
ATOM 2091 C C . ASP A 1 266 ? 6.48 4.652 3.727 1 94.19 266 ASP A C 1
ATOM 2093 O O . ASP A 1 266 ? 7.504 4.074 4.09 1 94.19 266 ASP A O 1
ATOM 2097 N N . LEU A 1 267 ? 6.426 5.934 3.643 1 97.81 267 LEU A N 1
ATOM 2098 C CA . LEU A 1 267 ? 7.641 6.742 3.695 1 97.81 267 LEU A CA 1
ATOM 2099 C C . LEU A 1 267 ? 8.281 6.668 5.074 1 97.81 267 LEU A C 1
ATOM 2101 O O . LEU A 1 267 ? 9.484 6.398 5.195 1 97.81 267 LEU A O 1
ATOM 2105 N N . TRP A 1 268 ? 7.504 6.887 6.07 1 97.88 268 TRP A N 1
ATOM 2106 C CA . TRP A 1 268 ? 8.023 6.988 7.43 1 97.88 268 TRP A CA 1
ATOM 2107 C C . TRP A 1 268 ? 8.641 5.668 7.879 1 97.88 268 TRP A C 1
ATOM 2109 O O . TRP A 1 268 ? 9.812 5.621 8.266 1 97.88 268 TRP A O 1
ATOM 2119 N N . PRO A 1 269 ? 7.957 4.578 7.754 1 95.94 269 PRO A N 1
ATOM 2120 C CA . PRO A 1 269 ? 8.586 3.324 8.172 1 95.94 269 PRO A CA 1
ATOM 2121 C C . PRO A 1 269 ? 9.766 2.93 7.277 1 95.94 269 PRO A C 1
ATOM 2123 O O . PRO A 1 269 ? 10.711 2.293 7.742 1 95.94 269 PRO A O 1
ATOM 2126 N N . GLY A 1 270 ? 9.727 3.326 6.027 1 95.31 270 GLY A N 1
ATOM 2127 C CA . GLY A 1 270 ? 10.742 2.902 5.078 1 95.31 270 GLY A CA 1
ATOM 2128 C C . GLY A 1 270 ? 11.867 3.908 4.918 1 95.31 270 GLY A C 1
ATOM 2129 O O . GLY A 1 270 ? 12.68 3.799 3.996 1 95.31 270 GLY A O 1
ATOM 2130 N N . ALA A 1 271 ? 11.969 4.836 5.801 1 97.06 271 ALA A N 1
ATOM 2131 C CA . ALA A 1 271 ? 12.875 5.969 5.641 1 97.06 271 ALA A CA 1
ATOM 2132 C C . ALA A 1 271 ? 14.312 5.496 5.445 1 97.06 271 ALA A C 1
ATOM 2134 O O . ALA A 1 271 ? 15.008 5.961 4.539 1 97.06 271 ALA A O 1
ATOM 2135 N N . VAL A 1 272 ? 14.797 4.602 6.27 1 94.44 272 VAL A N 1
ATOM 2136 C CA . VAL A 1 272 ? 16.172 4.121 6.191 1 94.44 272 VAL A CA 1
ATOM 2137 C C . VAL A 1 272 ? 16.406 3.43 4.852 1 94.44 272 VAL A C 1
ATOM 2139 O O . VAL A 1 272 ? 17.438 3.637 4.207 1 94.44 272 VAL A O 1
ATOM 2142 N N . LYS A 1 273 ? 15.445 2.66 4.492 1 90.38 273 LYS A N 1
ATOM 2143 C CA . LYS A 1 273 ? 15.523 1.979 3.201 1 90.38 273 LYS A CA 1
ATOM 2144 C C . LYS A 1 273 ? 15.641 2.98 2.057 1 90.38 273 LYS A C 1
ATOM 2146 O O . LYS A 1 273 ? 16.516 2.838 1.191 1 90.38 273 LYS A O 1
ATOM 2151 N N . TYR A 1 274 ? 14.789 3.953 2.035 1 93.88 274 TYR A N 1
ATOM 2152 C CA . TYR A 1 274 ? 14.789 4.969 0.99 1 93.88 274 TYR A CA 1
ATOM 2153 C C . TYR A 1 274 ? 16.094 5.746 0.99 1 93.88 274 TYR A C 1
ATOM 2155 O O . TYR A 1 274 ? 16.641 6.07 -0.072 1 93.88 274 TYR A O 1
ATOM 2163 N N . PHE A 1 275 ? 16.609 6.016 2.17 1 94.31 275 PHE A N 1
ATOM 2164 C CA . PHE A 1 275 ? 17.875 6.723 2.291 1 94.31 275 PHE A CA 1
ATOM 2165 C C . PHE A 1 275 ? 19.016 5.898 1.701 1 94.31 275 PHE A C 1
ATOM 2167 O O . PHE A 1 275 ? 19.844 6.418 0.945 1 94.31 275 PHE A O 1
ATOM 2174 N N . LEU A 1 276 ? 19.047 4.641 2.055 1 85.19 276 LEU A N 1
ATOM 2175 C CA . LEU A 1 276 ? 20.094 3.756 1.554 1 85.19 276 LEU A CA 1
ATOM 2176 C C . LEU A 1 276 ? 20.016 3.633 0.035 1 85.19 276 LEU A C 1
ATOM 2178 O O . LEU A 1 276 ? 21.047 3.596 -0.639 1 85.19 276 LEU A O 1
ATOM 2182 N N . GLN A 1 277 ? 18.859 3.602 -0.461 1 84 277 GLN A N 1
ATOM 2183 C CA . GLN A 1 277 ? 18.672 3.561 -1.907 1 84 277 GLN A CA 1
ATOM 2184 C C . GLN A 1 277 ? 19.188 4.832 -2.566 1 84 277 GLN A C 1
ATOM 2186 O O . GLN A 1 277 ? 19.812 4.773 -3.633 1 84 277 GLN A O 1
ATOM 2191 N N . ALA A 1 278 ? 18.953 5.918 -1.95 1 85.38 278 ALA A N 1
ATOM 2192 C CA . ALA A 1 278 ? 19.422 7.203 -2.459 1 85.38 278 ALA A CA 1
ATOM 2193 C C . ALA A 1 278 ? 20.953 7.242 -2.512 1 85.38 278 ALA A C 1
ATOM 2195 O O . ALA A 1 278 ? 21.531 7.793 -3.451 1 85.38 278 ALA A O 1
ATOM 2196 N N . GLN A 1 279 ? 21.594 6.652 -1.554 1 82.38 279 GLN A N 1
ATOM 2197 C CA . GLN A 1 279 ? 23.047 6.629 -1.479 1 82.38 279 GLN A CA 1
ATOM 2198 C C . GLN A 1 279 ? 23.641 5.75 -2.574 1 82.38 279 GLN A C 1
ATOM 2200 O O . GLN A 1 279 ? 24.703 6.059 -3.117 1 82.38 279 GLN A O 1
ATOM 2205 N N . GLU A 1 280 ? 22.953 4.723 -2.869 1 76.94 280 GLU A N 1
ATOM 2206 C CA . GLU A 1 280 ? 23.422 3.822 -3.916 1 76.94 280 GLU A CA 1
ATOM 2207 C C . GLU A 1 280 ? 23.328 4.48 -5.293 1 76.94 280 GLU A C 1
ATOM 2209 O O . GLU A 1 280 ? 24.188 4.262 -6.148 1 76.94 280 GLU A O 1
ATOM 2214 N N . GLU A 1 281 ? 22.328 5.18 -5.52 1 72.12 281 GLU A N 1
ATOM 2215 C CA . GLU A 1 281 ? 22.156 5.875 -6.789 1 72.12 281 GLU A CA 1
ATOM 2216 C C . GLU A 1 281 ? 23.188 6.984 -6.961 1 72.12 281 GLU A C 1
ATOM 2218 O O . GLU A 1 281 ? 23.656 7.23 -8.07 1 72.12 281 GLU A O 1
ATOM 2223 N N . ASP A 1 282 ? 23.531 7.594 -5.922 1 65.56 282 ASP A N 1
ATOM 2224 C CA . ASP A 1 282 ? 24.531 8.648 -5.961 1 65.56 282 ASP A CA 1
ATOM 2225 C C . ASP A 1 282 ? 25.906 8.086 -6.297 1 65.56 282 ASP A C 1
ATOM 2227 O O . ASP A 1 282 ? 26.688 8.711 -7.023 1 65.56 282 ASP A O 1
ATOM 2231 N N . ASP A 1 283 ? 26.141 6.949 -5.832 1 61.97 283 ASP A N 1
ATOM 2232 C CA . ASP A 1 283 ? 27.422 6.305 -6.098 1 61.97 283 ASP A CA 1
ATOM 2233 C C . ASP A 1 283 ? 27.531 5.895 -7.566 1 61.97 283 ASP A C 1
ATOM 2235 O O . ASP A 1 283 ? 28.609 6.004 -8.164 1 61.97 283 ASP A O 1
ATOM 2239 N N . VAL A 1 284 ? 26.438 5.484 -8.094 1 55.28 284 VAL A N 1
ATOM 2240 C CA . VAL A 1 284 ? 26.438 5.086 -9.5 1 55.28 284 VAL A CA 1
ATOM 2241 C C . VAL A 1 284 ? 26.578 6.316 -10.391 1 55.28 284 VAL A C 1
ATOM 2243 O O . VAL A 1 284 ? 27.312 6.289 -11.383 1 55.28 284 VAL A O 1
ATOM 2246 N N . SER A 1 285 ? 25.938 7.355 -10 1 52.84 285 SER A N 1
ATOM 2247 C CA . SER A 1 285 ? 26.016 8.594 -10.766 1 52.84 285 SER A CA 1
ATOM 2248 C C . SER A 1 285 ? 27.438 9.172 -10.727 1 52.84 285 SER A C 1
ATOM 2250 O O . SER A 1 285 ? 27.922 9.68 -11.734 1 52.84 285 SER A O 1
ATOM 2252 N N . ASP A 1 286 ? 28.078 9.078 -9.648 1 49.28 286 ASP A N 1
ATOM 2253 C CA . ASP A 1 286 ? 29.453 9.555 -9.539 1 49.28 286 ASP A CA 1
ATOM 2254 C C . ASP A 1 286 ? 30.422 8.648 -10.297 1 49.28 286 ASP A C 1
ATOM 2256 O O . ASP A 1 286 ? 31.406 9.109 -10.852 1 49.28 286 ASP A O 1
ATOM 2260 N N . ALA A 1 287 ? 30.062 7.273 -10.367 1 49 287 ALA A N 1
ATOM 2261 C CA . ALA A 1 287 ? 30.922 6.344 -11.086 1 49 287 ALA A CA 1
ATOM 2262 C C . ALA A 1 287 ? 30.75 6.484 -12.594 1 49 287 ALA A C 1
ATOM 2264 O O . ALA A 1 287 ? 31.703 6.34 -13.352 1 49 287 ALA A O 1
ATOM 2265 N N . ASP A 1 288 ? 29.578 6.688 -13.047 1 46.91 288 ASP A N 1
ATOM 2266 C CA . ASP A 1 288 ? 29.297 6.773 -14.477 1 46.91 288 ASP A CA 1
ATOM 2267 C C . ASP A 1 288 ? 29.781 8.109 -15.047 1 46.91 288 ASP A C 1
ATOM 2269 O O . ASP A 1 288 ? 29.906 8.258 -16.266 1 46.91 288 ASP A O 1
ATOM 2273 N N . PHE A 1 289 ? 29.797 9.055 -14.234 1 39.88 289 PHE A N 1
ATOM 2274 C CA . PHE A 1 289 ? 30.219 10.352 -14.758 1 39.88 289 PHE A CA 1
ATOM 2275 C C . PHE A 1 289 ? 31.734 10.383 -14.93 1 39.88 289 PHE A C 1
ATOM 2277 O O . PHE A 1 289 ? 32.312 11.43 -15.25 1 39.88 289 PHE A O 1
ATOM 2284 N N . VAL A 1 290 ? 32.406 9.328 -14.523 1 39.53 290 VAL A N 1
ATOM 2285 C CA . VAL A 1 290 ? 33.812 9.344 -14.914 1 39.53 290 VAL A CA 1
ATOM 2286 C C . VAL A 1 290 ? 33.938 9.188 -16.422 1 39.53 290 VAL A C 1
ATOM 2288 O O . VAL A 1 290 ? 33.75 8.086 -16.953 1 39.53 290 VAL A O 1
ATOM 2291 N N . SER A 1 291 ? 33.156 9.953 -17.172 1 34.78 291 SER A N 1
ATOM 2292 C CA . SER A 1 291 ? 33.312 10.07 -18.625 1 34.78 291 SER A CA 1
ATOM 2293 C C . SER A 1 291 ? 34.781 10.148 -19.031 1 34.78 291 SER A C 1
ATOM 2295 O O . SER A 1 291 ? 35.562 10.906 -18.438 1 34.78 291 SER A O 1
ATOM 2297 N N . ASP A 1 292 ? 35.312 9.078 -19.516 1 35.91 292 ASP A N 1
ATOM 2298 C CA . ASP A 1 292 ? 36.531 9.047 -20.328 1 35.91 292 ASP A CA 1
ATOM 2299 C C . ASP A 1 292 ? 36.5 10.125 -21.406 1 35.91 292 ASP A C 1
ATOM 2301 O O . ASP A 1 292 ? 35.938 9.914 -22.484 1 35.91 292 ASP A O 1
ATOM 2305 N N . ASN A 1 293 ? 36.219 11.367 -21.094 1 33.06 293 ASN A N 1
ATOM 2306 C CA . ASN A 1 293 ? 36.469 12.406 -22.094 1 33.06 293 ASN A CA 1
ATOM 2307 C C . ASN A 1 293 ? 37.844 12.266 -22.703 1 33.06 293 ASN A C 1
ATOM 2309 O O . ASN A 1 293 ? 38.875 12.414 -22.016 1 33.06 293 ASN A O 1
ATOM 2313 N N . PRO A 1 294 ? 38.031 11.375 -23.672 1 35.97 294 PRO A N 1
ATOM 2314 C CA . PRO A 1 294 ? 39.281 11.516 -24.453 1 35.97 294 PRO A CA 1
ATOM 2315 C C . PRO A 1 294 ? 39.625 12.977 -24.75 1 35.97 294 PRO A C 1
ATOM 2317 O O . PRO A 1 294 ? 38.719 13.789 -24.969 1 35.97 294 PRO A O 1
ATOM 2320 N N . SER A 1 295 ? 40.531 13.531 -24.078 1 33.31 295 SER A N 1
ATOM 2321 C CA . SER A 1 295 ? 41.125 14.859 -24.25 1 33.31 295 SER A CA 1
ATOM 2322 C C . SER A 1 295 ? 41.375 15.148 -25.734 1 33.31 295 SER A C 1
ATOM 2324 O O . SER A 1 295 ? 42.344 15.859 -26.078 1 33.31 295 SER A O 1
ATOM 2326 N N . ASP A 1 296 ? 40.531 14.695 -26.641 1 30.2 296 ASP A N 1
ATOM 2327 C CA . ASP A 1 296 ? 40.906 15.039 -28.016 1 30.2 296 ASP A CA 1
ATOM 2328 C C . ASP A 1 296 ? 41.062 16.547 -28.172 1 30.2 296 ASP A C 1
ATOM 2330 O O . ASP A 1 296 ? 41.094 17.062 -29.297 1 30.2 296 ASP A O 1
ATOM 2334 N N . ASP A 1 297 ? 40.719 17.328 -27.188 1 28.75 297 ASP A N 1
ATOM 2335 C CA . ASP A 1 297 ? 40.469 18.703 -27.594 1 28.75 297 ASP A CA 1
ATOM 2336 C C . ASP A 1 297 ? 41.781 19.359 -28.062 1 28.75 297 ASP A C 1
ATOM 2338 O O . ASP A 1 297 ? 42.5 19.969 -27.25 1 28.75 297 ASP A O 1
ATOM 2342 N N . GLU A 1 298 ? 42.781 18.641 -28.656 1 29.5 298 GLU A N 1
ATOM 2343 C CA . GLU A 1 298 ? 43.781 19.562 -29.172 1 29.5 298 GLU A CA 1
ATOM 2344 C C . GLU A 1 298 ? 43.188 20.578 -30.109 1 29.5 298 GLU A C 1
ATOM 2346 O O . GLU A 1 298 ? 43 20.312 -31.297 1 29.5 298 GLU A O 1
ATOM 2351 N N . VAL A 1 299 ? 42.031 21.078 -29.969 1 26.55 299 VAL A N 1
ATOM 2352 C CA . VAL A 1 299 ? 41.812 22.141 -30.938 1 26.55 299 VAL A CA 1
ATOM 2353 C C . VAL A 1 299 ? 42.969 23.141 -30.859 1 26.55 299 VAL A C 1
ATOM 2355 O O . VAL A 1 299 ? 43.406 23.484 -29.766 1 26.55 299 VAL A O 1
ATOM 2358 N N . PRO A 1 300 ? 43.688 23.297 -31.984 1 28.69 300 PRO A N 1
ATOM 2359 C CA . PRO A 1 300 ? 44.75 24.281 -32.188 1 28.69 300 PRO A CA 1
ATOM 2360 C C . PRO A 1 300 ? 44.344 25.688 -31.781 1 28.69 300 PRO A C 1
ATOM 2362 O O . PRO A 1 300 ? 43.375 26.234 -32.312 1 28.69 300 PRO A O 1
ATOM 2365 N N . GLU A 1 301 ? 44.125 25.906 -30.5 1 24 301 GLU A N 1
ATOM 2366 C CA . GLU A 1 301 ? 43.844 27.266 -30.047 1 24 301 GLU A CA 1
ATOM 2367 C C . GLU A 1 301 ? 44.781 28.266 -30.703 1 24 301 GLU A C 1
ATOM 2369 O O . GLU A 1 301 ? 46.031 28.156 -30.594 1 24 301 GLU A O 1
ATOM 2374 N N . LEU A 1 302 ? 44.375 28.609 -31.969 1 20.83 302 LEU A N 1
ATOM 2375 C CA . LEU A 1 302 ? 44.938 29.766 -32.656 1 20.83 302 LEU A CA 1
ATOM 2376 C C . LEU A 1 302 ? 45.094 30.953 -31.719 1 20.83 302 LEU A C 1
ATOM 2378 O O . LEU A 1 302 ? 44.125 31.469 -31.188 1 20.83 302 LEU A O 1
ATOM 2382 N N . CYS A 1 303 ? 46.062 30.875 -30.828 1 22.27 303 CYS A N 1
ATOM 2383 C CA . CYS A 1 303 ? 46.531 31.875 -29.875 1 22.27 303 CYS A CA 1
ATOM 2384 C C . CYS A 1 303 ? 46.531 33.25 -30.5 1 22.27 303 CYS A C 1
ATOM 2386 O O . CYS A 1 303 ? 47.312 33.562 -31.391 1 22.27 303 CYS A O 1
ATOM 2388 N N . GLU A 1 304 ? 45.219 33.625 -31.031 1 19.88 304 GLU A N 1
ATOM 2389 C CA . GLU A 1 304 ? 45.438 34.969 -31.562 1 19.88 304 GLU A CA 1
ATOM 2390 C C . GLU A 1 304 ? 46.156 35.844 -30.562 1 19.88 304 GLU A C 1
ATOM 2392 O O . GLU A 1 304 ? 45.812 35.875 -29.375 1 19.88 304 GLU A O 1
ATOM 2397 N N . ASP A 1 305 ? 47.375 36.062 -30.766 1 21.53 305 ASP A N 1
ATOM 2398 C CA . ASP A 1 305 ? 48.375 36.938 -30.172 1 21.53 305 ASP A CA 1
ATOM 2399 C C . ASP A 1 305 ? 47.844 38.344 -29.984 1 21.53 305 ASP A C 1
ATOM 2401 O O . ASP A 1 305 ? 48.062 39.219 -30.828 1 21.53 305 ASP A O 1
ATOM 2405 N N . VAL A 1 306 ? 46.438 38.438 -29.641 1 18.92 306 VAL A N 1
ATOM 2406 C CA . VAL A 1 306 ? 46.25 39.875 -29.656 1 18.92 306 VAL A CA 1
ATOM 2407 C C . VAL A 1 306 ? 47.219 40.562 -28.703 1 18.92 306 VAL A C 1
ATOM 2409 O O . VAL A 1 306 ? 47.344 40.156 -27.531 1 18.92 306 VAL A O 1
ATOM 2412 N N . ARG A 1 307 ? 48.156 41.188 -29.219 1 19.08 307 ARG A N 1
ATOM 2413 C CA . ARG A 1 307 ? 49.188 42.125 -28.797 1 19.08 307 ARG A CA 1
ATOM 2414 C C . ARG A 1 307 ? 48.594 43.219 -27.906 1 19.08 307 ARG A C 1
ATOM 2416 O O . ARG A 1 307 ? 48.188 44.281 -28.406 1 19.08 307 ARG A O 1
ATOM 2423 N N . ARG A 1 308 ? 47.469 42.875 -27.062 1 18.52 308 ARG A N 1
ATOM 2424 C CA . ARG A 1 308 ? 47 44.125 -26.484 1 18.52 308 ARG A CA 1
ATOM 2425 C C . ARG A 1 308 ? 48.125 44.844 -25.734 1 18.52 308 ARG A C 1
ATOM 2427 O O . ARG A 1 308 ? 48.844 44.219 -24.969 1 18.52 308 ARG A O 1
ATOM 2434 N N . VAL A 1 309 ? 48.344 46.094 -26.078 1 18.83 309 VAL A N 1
ATOM 2435 C CA . VAL A 1 309 ? 49.188 47.281 -25.812 1 18.83 309 VAL A CA 1
ATOM 2436 C C . VAL A 1 309 ? 49.094 47.656 -24.344 1 18.83 309 VAL A C 1
ATOM 2438 O O . VAL A 1 309 ? 48 47.594 -23.75 1 18.83 309 VAL A O 1
ATOM 2441 N N . GLU A 1 310 ? 50.188 47.719 -23.594 1 18.88 310 GLU A N 1
ATOM 2442 C CA . GLU A 1 310 ? 50.719 48.062 -22.281 1 18.88 310 GLU A CA 1
ATOM 2443 C C . GLU A 1 310 ? 50.156 49.406 -21.781 1 18.88 310 GLU A C 1
ATOM 2445 O O . GLU A 1 310 ? 50.531 49.875 -20.719 1 18.88 310 GLU A O 1
ATOM 2450 N N . THR A 1 311 ? 48.844 49.781 -22.125 1 18 311 THR A N 1
ATOM 2451 C CA . THR A 1 311 ? 48.906 51.219 -21.781 1 18 311 THR A CA 1
ATOM 2452 C C . THR A 1 311 ? 49.094 51.375 -20.266 1 18 311 THR A C 1
ATOM 2454 O O . THR A 1 311 ? 48.469 50.656 -19.484 1 18 311 THR A O 1
ATOM 2457 N N . GLU A 1 312 ? 50.094 52.094 -19.75 1 17.8 312 GLU A N 1
ATOM 2458 C CA . GLU A 1 312 ? 50.812 52.562 -18.562 1 17.8 312 GLU A CA 1
ATOM 2459 C C . GLU A 1 312 ? 49.938 53.344 -17.641 1 17.8 312 GLU A C 1
ATOM 2461 O O . GLU A 1 312 ? 50.344 53.781 -16.562 1 17.8 312 GLU A O 1
ATOM 2466 N N . GLU A 1 313 ? 48.562 53.562 -17.828 1 17.84 313 GLU A N 1
ATOM 2467 C CA . GLU A 1 313 ? 48.406 54.875 -17.203 1 17.84 313 GLU A CA 1
ATOM 2468 C C . GLU A 1 313 ? 48.531 54.812 -15.688 1 17.84 313 GLU A C 1
ATOM 2470 O O . GLU A 1 313 ? 48.312 53.75 -15.094 1 17.84 313 GLU A O 1
ATOM 2475 N N . GLY A 1 314 ? 48.844 55.969 -14.945 1 16.83 314 GLY A N 1
ATOM 2476 C CA . GLY A 1 314 ? 49.469 56.688 -13.836 1 16.83 314 GLY A CA 1
ATOM 2477 C C . GLY A 1 314 ? 48.625 56.75 -12.594 1 16.83 314 GLY A C 1
ATOM 2478 O O . GLY A 1 314 ? 49.094 57.062 -11.508 1 16.83 314 GLY A O 1
ATOM 2479 N N . GLN A 1 315 ? 47.188 56.656 -12.586 1 16.69 315 GLN A N 1
ATOM 2480 C CA . GLN A 1 315 ? 46.688 57.719 -11.742 1 16.69 315 GLN A CA 1
ATOM 2481 C C . GLN A 1 315 ? 46.875 57.406 -10.266 1 16.69 315 GLN A C 1
ATOM 2483 O O . GLN A 1 315 ? 47 56.25 -9.883 1 16.69 315 GLN A O 1
ATOM 2488 N N . ASP A 1 316 ? 46.281 58.375 -9.328 1 17.48 316 ASP A N 1
ATOM 2489 C CA . ASP A 1 316 ? 46.562 59.219 -8.172 1 17.48 316 ASP A CA 1
ATOM 2490 C C . ASP A 1 316 ? 46.156 58.531 -6.879 1 17.48 316 ASP A C 1
ATOM 2492 O O . ASP A 1 316 ? 45.219 57.719 -6.871 1 17.48 316 ASP A O 1
ATOM 2496 N N . ASN A 1 317 ? 46.875 58.781 -5.766 1 17.78 317 ASN A N 1
ATOM 2497 C CA . ASN A 1 317 ? 47.281 58.406 -4.41 1 17.78 317 ASN A CA 1
ATOM 2498 C C . ASN A 1 317 ? 46.188 58.75 -3.395 1 17.78 317 ASN A C 1
ATOM 2500 O O . ASN A 1 317 ? 46.469 58.844 -2.195 1 17.78 317 ASN A O 1
ATOM 2504 N N . ILE A 1 318 ? 44.844 58.969 -3.787 1 16.62 318 ILE A N 1
ATOM 2505 C CA . ILE A 1 318 ? 44.312 59.906 -2.789 1 16.62 318 ILE A CA 1
ATOM 2506 C C . ILE A 1 318 ? 44.344 59.25 -1.411 1 16.62 318 ILE A C 1
ATOM 2508 O O . ILE A 1 318 ? 44.312 58.031 -1.305 1 16.62 318 ILE A O 1
ATOM 2512 N N . GLN A 1 319 ? 43.469 59.938 -0.499 1 16.31 319 GLN A N 1
ATOM 2513 C CA . GLN A 1 319 ? 43.531 60.625 0.774 1 16.31 319 GLN A CA 1
ATOM 2514 C C . GLN A 1 319 ? 43.219 59.688 1.942 1 16.31 319 GLN A C 1
ATOM 2516 O O . GLN A 1 319 ? 42.406 58.781 1.811 1 16.31 319 GLN A O 1
ATOM 2521 N N . ASN A 1 320 ? 43.969 59.844 2.988 1 16.94 320 ASN A N 1
ATOM 2522 C CA . ASN A 1 320 ? 44.438 59.375 4.281 1 16.94 320 ASN A CA 1
ATOM 2523 C C . ASN A 1 320 ? 43.312 59.375 5.324 1 16.94 320 ASN A C 1
ATOM 2525 O O . ASN A 1 320 ? 43.219 60.312 6.125 1 16.94 320 ASN A O 1
ATOM 2529 N N . VAL A 1 321 ? 42 59.031 4.891 1 18.41 321 VAL A N 1
ATOM 2530 C CA . VAL A 1 321 ? 41.125 59.531 5.953 1 18.41 321 VAL A CA 1
ATOM 2531 C C . VAL A 1 321 ? 41.469 58.844 7.27 1 18.41 321 VAL A C 1
ATOM 2533 O O . VAL A 1 321 ? 41.594 57.625 7.316 1 18.41 321 VAL A O 1
ATOM 2536 N N . ASN A 1 322 ? 41.906 59.656 8.25 1 17.23 322 ASN A N 1
ATOM 2537 C CA . ASN A 1 322 ? 42.469 59.594 9.602 1 17.23 322 ASN A CA 1
ATOM 2538 C C . ASN A 1 322 ? 41.469 58.938 10.562 1 17.23 322 ASN A C 1
ATOM 2540 O O . ASN A 1 322 ? 40.281 59.25 10.578 1 17.23 322 ASN A O 1
ATOM 2544 N N . ILE A 1 323 ? 41.812 57.781 11.117 1 18.42 323 ILE A N 1
ATOM 2545 C CA . ILE A 1 323 ? 41.312 56.719 12 1 18.42 323 ILE A CA 1
ATOM 2546 C C . ILE A 1 323 ? 41.062 57.281 13.391 1 18.42 323 ILE A C 1
ATOM 2548 O O . ILE A 1 323 ? 41 56.562 14.375 1 18.42 323 ILE A O 1
ATOM 2552 N N . GLU A 1 324 ? 40.656 58.688 13.438 1 16.58 324 GLU A N 1
ATOM 2553 C CA . GLU A 1 324 ? 40.969 59.062 14.805 1 16.58 324 GLU A CA 1
ATOM 2554 C C . GLU A 1 324 ? 40.344 58.125 15.812 1 16.58 324 GLU A C 1
ATOM 2556 O O . GLU A 1 324 ? 39.375 57.406 15.484 1 16.58 324 GLU A O 1
ATOM 2561 N N . ASN A 1 325 ? 40.562 58.469 17.094 1 16.47 325 ASN A N 1
ATOM 2562 C CA . ASN A 1 325 ? 41.156 58 18.359 1 16.47 325 ASN A CA 1
ATOM 2563 C C . ASN A 1 325 ? 40.094 57.438 19.281 1 16.47 325 ASN A C 1
ATOM 2565 O O . ASN A 1 325 ? 40.281 56.344 19.844 1 16.47 325 ASN A O 1
ATOM 2569 N N . SER A 1 326 ? 38.906 58.219 19.531 1 15.65 326 SER A N 1
ATOM 2570 C CA . SER A 1 326 ? 39 58.562 20.953 1 15.65 326 SER A CA 1
ATOM 2571 C C . SER A 1 326 ? 38.406 57.469 21.828 1 15.65 326 SER A C 1
ATOM 2573 O O . SER A 1 326 ? 39.031 57 22.766 1 15.65 326 SER A O 1
ATOM 2575 N N . GLY A 1 327 ? 37.062 57.594 22.156 1 16.45 327 GLY A N 1
ATOM 2576 C CA . GLY A 1 327 ? 36.719 57.875 23.547 1 16.45 327 GLY A CA 1
ATOM 2577 C C . GLY A 1 327 ? 36.5 56.594 24.359 1 16.45 327 GLY A C 1
ATOM 2578 O O . GLY A 1 327 ? 36.344 55.5 23.797 1 16.45 327 GLY A O 1
ATOM 2579 N N . GLU A 1 328 ? 36.594 56.719 25.672 1 16.81 328 GLU A N 1
ATOM 2580 C CA . GLU A 1 328 ? 36.969 56.219 26.984 1 16.81 328 GLU A CA 1
ATOM 2581 C C . GLU A 1 328 ? 35.938 55.219 27.516 1 16.81 328 GLU A C 1
ATOM 2583 O O . GLU A 1 328 ? 34.781 55.562 27.766 1 16.81 328 GLU A O 1
ATOM 2588 N N . ALA A 1 329 ? 35.844 54 26.953 1 18.23 329 ALA A N 1
ATOM 2589 C CA . ALA A 1 329 ? 34.875 53 27.453 1 18.23 329 ALA A CA 1
ATOM 2590 C C . ALA A 1 329 ? 35.094 52.75 28.938 1 18.23 329 ALA A C 1
ATOM 2592 O O . ALA A 1 329 ? 36.031 52.031 29.328 1 18.23 329 ALA A O 1
ATOM 2593 N N . GLU A 1 330 ? 35.125 53.938 29.719 1 16.77 330 GLU A N 1
ATOM 2594 C CA . GLU A 1 330 ? 35.531 53.625 31.094 1 16.77 330 GLU A CA 1
ATOM 2595 C C . GLU A 1 330 ? 34.75 52.438 31.656 1 16.77 330 GLU A C 1
ATOM 2597 O O . GLU A 1 330 ? 33.594 52.25 31.281 1 16.77 330 GLU A O 1
ATOM 2602 N N . VAL A 1 331 ? 35.438 51.5 32.219 1 19.06 331 VAL A N 1
ATOM 2603 C CA . VAL A 1 331 ? 35.406 50.156 32.812 1 19.06 331 VAL A CA 1
ATOM 2604 C C . VAL A 1 331 ? 34.5 50.156 34.062 1 19.06 331 VAL A C 1
ATOM 2606 O O . VAL A 1 331 ? 34.281 49.125 34.688 1 19.06 331 VAL A O 1
ATOM 2609 N N . GLU A 1 332 ? 33.844 51.438 34.469 1 17.72 332 GLU A N 1
ATOM 2610 C CA . GLU A 1 332 ? 34 51.469 35.938 1 17.72 332 GLU A CA 1
ATOM 2611 C C . GLU A 1 332 ? 33.438 50.219 36.594 1 17.72 332 GLU A C 1
ATOM 2613 O O . GLU A 1 332 ? 32.562 49.531 36.031 1 17.72 332 GLU A O 1
ATOM 2618 N N . ASP A 1 333 ? 34.094 49.812 37.781 1 18.39 333 ASP A N 1
ATOM 2619 C CA . ASP A 1 333 ? 34.438 48.906 38.844 1 18.39 333 ASP A CA 1
ATOM 2620 C C . ASP A 1 333 ? 33.219 48.656 39.75 1 18.39 333 ASP A C 1
ATOM 2622 O O . ASP A 1 333 ? 33.344 47.969 40.781 1 18.39 333 ASP A O 1
ATOM 2626 N N . LEU A 1 334 ? 31.953 49.188 39.406 1 18.47 334 LEU A N 1
ATOM 2627 C CA . LEU A 1 334 ? 31.359 49.656 40.688 1 18.47 334 LEU A CA 1
ATOM 2628 C C . LEU A 1 334 ? 31.312 48.5 41.688 1 18.47 334 LEU A C 1
ATOM 2630 O O . LEU A 1 334 ? 30.984 47.375 41.344 1 18.47 334 LEU A O 1
ATOM 2634 N N . GLU A 1 335 ? 31.797 48.812 43.062 1 17.88 335 GLU A N 1
ATOM 2635 C CA . GLU A 1 335 ? 32.188 48.531 44.438 1 17.88 335 GLU A CA 1
ATOM 2636 C C . GLU A 1 335 ? 31.078 47.75 45.156 1 17.88 335 GLU A C 1
ATOM 2638 O O . GLU A 1 335 ? 29.922 47.812 44.781 1 17.88 335 GLU A O 1
ATOM 2643 N N . ASP A 1 336 ? 31.578 46.969 46.219 1 19.89 336 ASP A N 1
ATOM 2644 C CA . ASP A 1 336 ? 31.438 45.938 47.25 1 19.89 336 ASP A CA 1
ATOM 2645 C C . ASP A 1 336 ? 30.344 46.312 48.25 1 19.89 336 ASP A C 1
ATOM 2647 O O . ASP A 1 336 ? 29.672 45.438 48.812 1 19.89 336 ASP A O 1
ATOM 2651 N N . GLN A 1 337 ? 30.344 47.656 48.875 1 17.03 337 GLN A N 1
ATOM 2652 C CA . GLN A 1 337 ? 30.469 47.969 50.281 1 17.03 337 GLN A CA 1
ATOM 2653 C C . GLN A 1 337 ? 29.156 47.719 51.031 1 17.03 337 GLN A C 1
ATOM 2655 O O . GLN A 1 337 ? 28.125 47.469 50.406 1 17.03 337 GLN A O 1
ATOM 2660 N N . ARG A 1 338 ? 28.922 48.781 52.062 1 17.89 338 ARG A N 1
ATOM 2661 C CA . ARG A 1 338 ? 28.828 49 53.5 1 17.89 338 ARG A CA 1
ATOM 2662 C C . ARG A 1 338 ? 27.391 48.938 54 1 17.89 338 ARG A C 1
ATOM 2664 O O . ARG A 1 338 ? 27.109 48.406 55.062 1 17.89 338 ARG A O 1
ATOM 2671 N N . PRO A 1 339 ? 26.172 49.75 53.719 1 18.44 339 PRO A N 1
ATOM 2672 C CA . PRO A 1 339 ? 25.906 50.781 54.719 1 18.44 339 PRO A CA 1
ATOM 2673 C C . PRO A 1 339 ? 25.188 50.25 55.969 1 18.44 339 PRO A C 1
ATOM 2675 O O . PRO A 1 339 ? 24.562 49.188 55.875 1 18.44 339 PRO A O 1
ATOM 2678 N N . THR A 1 340 ? 25 51.188 57.25 1 16.77 340 THR A N 1
ATOM 2679 C CA . THR A 1 340 ? 24.969 51.688 58.625 1 16.77 340 THR A CA 1
ATOM 2680 C C . THR A 1 340 ? 23.562 51.562 59.219 1 16.77 340 THR A C 1
ATOM 2682 O O . THR A 1 340 ? 23.406 51 60.312 1 16.77 340 THR A O 1
ATOM 2685 N N . LYS A 1 341 ? 22.75 52.938 59.375 1 18.89 341 LYS A N 1
ATOM 2686 C CA . LYS A 1 341 ? 22.391 53.812 60.5 1 18.89 341 LYS A CA 1
ATOM 2687 C C . LYS A 1 341 ? 21.141 53.312 61.188 1 18.89 341 LYS A C 1
ATOM 2689 O O . LYS A 1 341 ? 20.359 52.531 60.594 1 18.89 341 LYS A O 1
ATOM 2694 N N . LYS A 1 342 ? 20.516 54.375 62.188 1 18.42 342 LYS A N 1
ATOM 2695 C CA . LYS A 1 342 ? 20.312 55.094 63.438 1 18.42 342 LYS A CA 1
ATOM 2696 C C . LYS A 1 342 ? 18.812 55.219 63.781 1 18.42 342 LYS A C 1
ATOM 2698 O O . LYS A 1 342 ? 18.422 55.031 64.938 1 18.42 342 LYS A O 1
ATOM 2703 N N . ARG A 1 343 ? 18 56.312 63.281 1 18.94 343 ARG A N 1
ATOM 2704 C CA . ARG A 1 343 ? 17.422 57.344 64.125 1 18.94 343 ARG A CA 1
ATOM 2705 C C . ARG A 1 343 ? 16.078 56.906 64.75 1 18.94 343 ARG A C 1
ATOM 2707 O O . ARG A 1 343 ? 15.391 56.062 64.125 1 18.94 343 ARG A O 1
ATOM 2714 N N . ARG A 1 344 ? 15.234 58.031 65.312 1 21.09 344 ARG A N 1
ATOM 2715 C CA . ARG A 1 344 ? 14.594 58.625 66.5 1 21.09 344 ARG A CA 1
ATOM 2716 C C . ARG A 1 344 ? 13.148 58.188 66.625 1 21.09 344 ARG A C 1
ATOM 2718 O O . ARG A 1 344 ? 12.688 57.844 67.688 1 21.09 344 ARG A O 1
ATOM 2725 N N . ALA A 1 345 ? 12.148 58.75 65.625 1 23.41 345 ALA A N 1
ATOM 2726 C CA . ALA A 1 345 ? 11.133 59.656 66.188 1 23.41 345 ALA A CA 1
ATOM 2727 C C . ALA A 1 345 ? 9.977 58.875 66.812 1 23.41 345 ALA A C 1
ATOM 2729 O O . ALA A 1 345 ? 9.688 57.75 66.375 1 23.41 345 ALA A O 1
ATOM 2730 N N . LYS A 1 346 ? 8.633 59.75 67.312 1 23.89 346 LYS A N 1
ATOM 2731 C CA . LYS A 1 346 ? 7.391 59.656 68.062 1 23.89 346 LYS A CA 1
ATOM 2732 C C . LYS A 1 346 ? 6.426 58.656 67.438 1 23.89 346 LYS A C 1
ATOM 2734 O O . LYS A 1 346 ? 6.246 58.656 66.188 1 23.89 346 LYS A O 1
ATOM 2739 N N . MET B 1 1 ? 40.719 22 -3.154 1 20.39 1 MET B N 1
ATOM 2740 C CA . MET B 1 1 ? 40.812 21.156 -1.97 1 20.39 1 MET B CA 1
ATOM 2741 C C . MET B 1 1 ? 39.438 20.641 -1.562 1 20.39 1 MET B C 1
ATOM 2743 O O . MET B 1 1 ? 38.562 21.438 -1.21 1 20.39 1 MET B O 1
ATOM 2747 N N . ALA B 1 2 ? 38.812 19.75 -2.205 1 27.08 2 ALA B N 1
ATOM 2748 C CA . ALA B 1 2 ? 37.469 19.266 -1.985 1 27.08 2 ALA B CA 1
ATOM 2749 C C . ALA B 1 2 ? 37.219 18.922 -0.516 1 27.08 2 ALA B C 1
ATOM 2751 O O . ALA B 1 2 ? 38.062 18.297 0.12 1 27.08 2 ALA B O 1
ATOM 2752 N N . THR B 1 3 ? 36.531 19.859 0.259 1 31.73 3 THR B N 1
ATOM 2753 C CA . THR B 1 3 ? 36.281 19.859 1.698 1 31.73 3 THR B CA 1
ATOM 2754 C C . THR B 1 3 ? 36.031 18.438 2.205 1 31.73 3 THR B C 1
ATOM 2756 O O . THR B 1 3 ? 35.562 17.578 1.456 1 31.73 3 THR B O 1
ATOM 2759 N N . THR B 1 4 ? 36.906 17.906 3.057 1 32.78 4 THR B N 1
ATOM 2760 C CA . THR B 1 4 ? 36.844 16.766 3.967 1 32.78 4 THR B CA 1
ATOM 2761 C C . THR B 1 4 ? 35.406 16.578 4.492 1 32.78 4 THR B C 1
ATOM 2763 O O . THR B 1 4 ? 34.906 17.422 5.238 1 32.78 4 THR B O 1
ATOM 2766 N N . GLY B 1 5 ? 34.375 16.344 3.746 1 34.78 5 GLY B N 1
ATOM 2767 C CA . GLY B 1 5 ? 33 16.172 4.168 1 34.78 5 GLY B CA 1
ATOM 2768 C C . GLY B 1 5 ? 32.875 15.562 5.555 1 34.78 5 GLY B C 1
ATOM 2769 O O . GLY B 1 5 ? 33.594 14.625 5.898 1 34.78 5 GLY B O 1
ATOM 2770 N N . ASP B 1 6 ? 32.719 16.344 6.66 1 38.62 6 ASP B N 1
ATOM 2771 C CA . ASP B 1 6 ? 32.469 16 8.055 1 38.62 6 ASP B CA 1
ATOM 2772 C C . ASP B 1 6 ? 31.828 14.625 8.164 1 38.62 6 ASP B C 1
ATOM 2774 O O . ASP B 1 6 ? 30.781 14.367 7.562 1 38.62 6 ASP B O 1
ATOM 2778 N N . MET B 1 7 ? 32.5 13.531 8.266 1 39.38 7 MET B N 1
ATOM 2779 C CA . MET B 1 7 ? 32.312 12.078 8.242 1 39.38 7 MET B CA 1
ATOM 2780 C C . MET B 1 7 ? 31.125 11.672 9.109 1 39.38 7 MET B C 1
ATOM 2782 O O . MET B 1 7 ? 31.094 11.992 10.297 1 39.38 7 MET B O 1
ATOM 2786 N N . CYS B 1 8 ? 29.875 11.805 8.789 1 48.28 8 CYS B N 1
ATOM 2787 C CA . CYS B 1 8 ? 28.703 11.219 9.414 1 48.28 8 CYS B CA 1
ATOM 2788 C C . CYS B 1 8 ? 29.047 9.883 10.062 1 48.28 8 CYS B C 1
ATOM 2790 O O . CYS B 1 8 ? 29.547 8.977 9.391 1 48.28 8 CYS B O 1
ATOM 2792 N N . ASP B 1 9 ? 29.422 9.82 11.414 1 58.66 9 ASP B N 1
ATOM 2793 C CA . ASP B 1 9 ? 29.703 8.695 12.297 1 58.66 9 ASP B CA 1
ATOM 2794 C C . ASP B 1 9 ? 28.719 7.551 12.055 1 58.66 9 ASP B C 1
ATOM 2796 O O . ASP B 1 9 ? 29.047 6.383 12.281 1 58.66 9 ASP B O 1
ATOM 2800 N N . VAL B 1 10 ? 27.547 7.938 11.688 1 63.25 10 VAL B N 1
ATOM 2801 C CA . VAL B 1 10 ? 26.609 6.848 11.453 1 63.25 10 VAL B CA 1
ATOM 2802 C C . VAL B 1 10 ? 27.047 6.047 10.227 1 63.25 10 VAL B C 1
ATOM 2804 O O . VAL B 1 10 ? 27.203 6.605 9.141 1 63.25 10 VAL B O 1
ATOM 2807 N N . THR B 1 11 ? 27.5 4.852 10.484 1 71.44 11 THR B N 1
ATOM 2808 C CA . THR B 1 11 ? 27.984 3.969 9.43 1 71.44 11 THR B CA 1
ATOM 2809 C C . THR B 1 11 ? 26.812 3.316 8.695 1 71.44 11 THR B C 1
ATOM 2811 O O . THR B 1 11 ? 25.703 3.258 9.211 1 71.44 11 THR B O 1
ATOM 2814 N N . TYR B 1 12 ? 26.984 3.182 7.426 1 76.44 12 TYR B N 1
ATOM 2815 C CA . TYR B 1 12 ? 26.094 2.383 6.602 1 76.44 12 TYR B CA 1
ATOM 2816 C C . TYR B 1 12 ? 25.672 1.109 7.324 1 76.44 12 TYR B C 1
ATOM 2818 O O . TYR B 1 12 ? 24.516 0.686 7.23 1 76.44 12 TYR B O 1
ATOM 2826 N N . GLU B 1 13 ? 26.547 0.745 8.141 1 77.62 13 GLU B N 1
ATOM 2827 C CA . GLU B 1 13 ? 26.297 -0.508 8.852 1 77.62 13 GLU B CA 1
ATOM 2828 C C . GLU B 1 13 ? 25.25 -0.331 9.938 1 77.62 13 GLU B C 1
ATOM 2830 O O . GLU B 1 13 ? 24.422 -1.218 10.156 1 77.62 13 GLU B O 1
ATOM 2835 N N . GLN B 1 14 ? 25.297 0.779 10.562 1 84.12 14 GLN B N 1
ATOM 2836 C CA . GLN B 1 14 ? 24.312 1.06 11.602 1 84.12 14 GLN B CA 1
ATOM 2837 C C . GLN B 1 14 ? 22.906 1.205 11.016 1 84.12 14 GLN B C 1
ATOM 2839 O O . GLN B 1 14 ? 21.938 0.719 11.586 1 84.12 14 GLN B O 1
ATOM 2844 N N . LEU B 1 15 ? 22.891 1.824 9.93 1 87.5 15 LEU B N 1
ATOM 2845 C CA . LEU B 1 15 ? 21.609 2.006 9.258 1 87.5 15 LEU B CA 1
ATOM 2846 C C . LEU B 1 15 ? 21.078 0.677 8.727 1 87.5 15 LEU B C 1
ATOM 2848 O O . LEU B 1 15 ? 19.891 0.404 8.812 1 87.5 15 LEU B O 1
ATOM 2852 N N . ALA B 1 16 ? 21.953 -0.154 8.211 1 81.56 16 ALA B N 1
ATOM 2853 C CA . ALA B 1 16 ? 21.578 -1.473 7.715 1 81.56 16 ALA B CA 1
ATOM 2854 C C . ALA B 1 16 ? 21.047 -2.35 8.844 1 81.56 16 ALA B C 1
ATOM 2856 O O . ALA B 1 16 ? 20.078 -3.094 8.664 1 81.56 16 ALA B O 1
ATOM 2857 N N . ALA B 1 17 ? 21.734 -2.215 9.977 1 84.31 17 ALA B N 1
ATOM 2858 C CA . ALA B 1 17 ? 21.281 -2.967 11.148 1 84.31 17 ALA B CA 1
ATOM 2859 C C . ALA B 1 17 ? 19.906 -2.51 11.602 1 84.31 17 ALA B C 1
ATOM 2861 O O . ALA B 1 17 ? 19.062 -3.332 11.969 1 84.31 17 ALA B O 1
ATOM 2862 N N . MET B 1 18 ? 19.719 -1.262 11.602 1 89.69 18 MET B N 1
ATOM 2863 C CA . MET B 1 18 ? 18.422 -0.71 11.977 1 89.69 18 MET B CA 1
ATOM 2864 C C . MET B 1 18 ? 17.328 -1.17 11.008 1 89.69 18 MET B C 1
ATOM 2866 O O . MET B 1 18 ? 16.25 -1.556 11.438 1 89.69 18 MET B O 1
ATOM 2870 N N . GLU B 1 19 ? 17.625 -1.122 9.742 1 88.12 19 GLU B N 1
ATOM 2871 C CA . GLU B 1 19 ? 16.688 -1.586 8.727 1 88.12 19 GLU B CA 1
ATOM 2872 C C . GLU B 1 19 ? 16.312 -3.049 8.938 1 88.12 19 GLU B C 1
ATOM 2874 O O . GLU B 1 19 ? 15.164 -3.436 8.758 1 88.12 19 GLU B O 1
ATOM 2879 N N . GLN B 1 20 ? 17.25 -3.805 9.305 1 86.06 20 GLN B N 1
ATOM 2880 C CA . GLN B 1 20 ? 16.984 -5.215 9.578 1 86.06 20 GLN B CA 1
ATOM 2881 C C . GLN B 1 20 ? 16.047 -5.383 10.766 1 86.06 20 GLN B C 1
ATOM 2883 O O . GLN B 1 20 ? 15.172 -6.25 10.758 1 86.06 20 GLN B O 1
ATOM 2888 N N . GLU B 1 21 ? 16.266 -4.594 11.797 1 91 21 GLU B N 1
ATOM 2889 C CA . GLU B 1 21 ? 15.391 -4.66 12.969 1 91 21 GLU B CA 1
ATOM 2890 C C . GLU B 1 21 ? 13.953 -4.285 12.609 1 91 21 GLU B C 1
ATOM 2892 O O . GLU B 1 21 ? 13 -4.922 13.07 1 91 21 GLU B O 1
ATOM 2897 N N . PHE B 1 22 ? 13.812 -3.26 11.773 1 92.62 22 PHE B N 1
ATOM 2898 C CA . PHE B 1 22 ? 12.484 -2.889 11.305 1 92.62 22 PHE B CA 1
ATOM 2899 C C . PHE B 1 22 ? 11.859 -4.02 10.5 1 92.62 22 PHE B C 1
ATOM 2901 O O . PHE B 1 22 ? 10.672 -4.32 10.656 1 92.62 22 PHE B O 1
ATOM 2908 N N . SER B 1 23 ? 12.656 -4.641 9.672 1 89.88 23 SER B N 1
ATOM 2909 C CA . SER B 1 23 ? 12.18 -5.742 8.844 1 89.88 23 SER B CA 1
ATOM 2910 C C . SER B 1 23 ? 11.727 -6.918 9.695 1 89.88 23 SER B C 1
ATOM 2912 O O . SER B 1 23 ? 10.742 -7.594 9.367 1 89.88 23 SER B O 1
ATOM 2914 N N . GLU B 1 24 ? 12.461 -7.164 10.734 1 90.94 24 GLU B N 1
ATOM 2915 C CA . GLU B 1 24 ? 12.094 -8.242 11.641 1 90.94 24 GLU B CA 1
ATOM 2916 C C . GLU B 1 24 ? 10.758 -7.965 12.32 1 90.94 24 GLU B C 1
ATOM 2918 O O . GLU B 1 24 ? 9.93 -8.867 12.477 1 90.94 24 GLU B O 1
ATOM 2923 N N . VAL B 1 25 ? 10.547 -6.746 12.758 1 94.06 25 VAL B N 1
ATOM 2924 C CA . VAL B 1 25 ? 9.273 -6.371 13.359 1 94.06 25 VAL B CA 1
ATOM 2925 C C . VAL B 1 25 ? 8.148 -6.547 12.344 1 94.06 25 VAL B C 1
ATOM 2927 O O . VAL B 1 25 ? 7.078 -7.07 12.672 1 94.06 25 VAL B O 1
ATOM 2930 N N . GLU B 1 26 ? 8.383 -6.141 11.102 1 92.94 26 GLU B N 1
ATOM 2931 C CA . GLU B 1 26 ? 7.383 -6.285 10.047 1 92.94 26 GLU B CA 1
ATOM 2932 C C . GLU B 1 26 ? 7.039 -7.754 9.812 1 92.94 26 GLU B C 1
ATOM 2934 O O . GLU B 1 26 ? 5.867 -8.102 9.664 1 92.94 26 GLU B O 1
ATOM 2939 N N . THR B 1 27 ? 8.07 -8.555 9.75 1 93.62 27 THR B N 1
ATOM 2940 C CA . THR B 1 27 ? 7.871 -9.984 9.539 1 93.62 27 THR B CA 1
ATOM 2941 C C . THR B 1 27 ? 7.066 -10.594 10.68 1 93.62 27 THR B C 1
ATOM 2943 O O . THR B 1 27 ? 6.164 -11.406 10.453 1 93.62 27 THR B O 1
ATOM 2946 N N . GLU B 1 28 ? 7.379 -10.148 11.867 1 94.75 28 GLU B N 1
ATOM 2947 C CA . GLU B 1 28 ? 6.648 -10.625 13.039 1 94.75 28 GLU B CA 1
ATOM 2948 C C . GLU B 1 28 ? 5.188 -10.18 12.992 1 94.75 28 GLU B C 1
ATOM 2950 O O . GLU B 1 28 ? 4.289 -10.945 13.352 1 94.75 28 GLU B O 1
ATOM 2955 N N . LEU B 1 29 ? 4.926 -9.016 12.586 1 94.88 29 LEU B N 1
ATOM 2956 C CA . LEU B 1 29 ? 3.561 -8.508 12.477 1 94.88 29 LEU B CA 1
ATOM 2957 C C . LEU B 1 29 ? 2.77 -9.312 11.445 1 94.88 29 LEU B C 1
ATOM 2959 O O . LEU B 1 29 ? 1.581 -9.578 11.641 1 94.88 29 LEU B O 1
ATOM 2963 N N . ILE B 1 30 ? 3.414 -9.695 10.344 1 94.81 30 ILE B N 1
ATOM 2964 C CA . ILE B 1 30 ? 2.756 -10.516 9.336 1 94.81 30 ILE B CA 1
ATOM 2965 C C . ILE B 1 30 ? 2.414 -11.883 9.922 1 94.81 30 ILE B C 1
ATOM 2967 O O . ILE B 1 30 ? 1.327 -12.414 9.68 1 94.81 30 ILE B O 1
ATOM 2971 N N . ARG B 1 31 ? 3.322 -12.445 10.711 1 95.88 31 ARG B N 1
ATOM 2972 C CA . ARG B 1 31 ? 3.068 -13.719 11.367 1 95.88 31 ARG B CA 1
ATOM 2973 C C . ARG B 1 31 ? 1.855 -13.625 12.289 1 95.88 31 ARG B C 1
ATOM 2975 O O . ARG B 1 31 ? 1.005 -14.523 12.297 1 95.88 31 ARG B O 1
ATOM 2982 N N . GLN B 1 32 ? 1.77 -12.523 13.008 1 94.88 32 GLN B N 1
ATOM 2983 C CA . GLN B 1 32 ? 0.632 -12.312 13.891 1 94.88 32 GLN B CA 1
ATOM 2984 C C . GLN B 1 32 ? -0.661 -12.148 13.102 1 94.88 32 GLN B C 1
ATOM 2986 O O . GLN B 1 32 ? -1.709 -12.664 13.5 1 94.88 32 GLN B O 1
ATOM 2991 N N . GLN B 1 33 ? -0.578 -11.453 12.047 1 95.75 33 GLN B N 1
ATOM 2992 C CA . GLN B 1 33 ? -1.743 -11.266 11.188 1 95.75 33 GLN B CA 1
ATOM 2993 C C . GLN B 1 33 ? -2.268 -12.602 10.672 1 95.75 33 GLN B C 1
ATOM 2995 O O . GLN B 1 33 ? -3.475 -12.844 10.68 1 95.75 33 GLN B O 1
ATOM 3000 N N . VAL B 1 34 ? -1.328 -13.406 10.188 1 95.5 34 VAL B N 1
ATOM 3001 C CA . VAL B 1 34 ? -1.695 -14.727 9.672 1 95.5 34 VAL B CA 1
ATOM 3002 C C . VAL B 1 34 ? -2.426 -15.516 10.758 1 95.5 34 VAL B C 1
ATOM 3004 O O . VAL B 1 34 ? -3.473 -16.109 10.5 1 95.5 34 VAL B O 1
ATOM 3007 N N . THR B 1 35 ? -1.933 -15.445 11.922 1 95.19 35 THR B N 1
ATOM 3008 C CA . THR B 1 35 ? -2.512 -16.188 13.039 1 95.19 35 THR B CA 1
ATOM 3009 C C . THR B 1 35 ? -3.873 -15.609 13.422 1 95.19 35 THR B C 1
ATOM 3011 O O . THR B 1 35 ? -4.844 -16.359 13.586 1 95.19 35 THR B O 1
ATOM 3014 N N . LEU B 1 36 ? -4 -14.289 13.531 1 95.06 36 LEU B N 1
ATOM 3015 C CA . LEU B 1 36 ? -5.219 -13.625 13.977 1 95.06 36 LEU B CA 1
ATOM 3016 C C . LEU B 1 36 ? -6.316 -13.734 12.93 1 95.06 36 LEU B C 1
ATOM 3018 O O . LEU B 1 36 ? -7.5 -13.805 13.273 1 95.06 36 LEU B O 1
ATOM 3022 N N . CYS B 1 37 ? -5.949 -13.805 11.672 1 96.19 37 CYS B N 1
ATOM 3023 C CA . CYS B 1 37 ? -6.941 -13.773 10.602 1 96.19 37 CYS B CA 1
ATOM 3024 C C . CYS B 1 37 ? -7.367 -15.18 10.203 1 96.19 37 CYS B C 1
ATOM 3026 O O . CYS B 1 37 ? -8.383 -15.359 9.531 1 96.19 37 CYS B O 1
ATOM 3028 N N . ALA B 1 38 ? -6.645 -16.219 10.633 1 95.5 38 ALA B N 1
ATOM 3029 C CA . ALA B 1 38 ? -6.887 -17.594 10.203 1 95.5 38 ALA B CA 1
ATOM 3030 C C . ALA B 1 38 ? -8.328 -18.016 10.469 1 95.5 38 ALA B C 1
ATOM 3032 O O . ALA B 1 38 ? -9.039 -18.453 9.562 1 95.5 38 ALA B O 1
ATOM 3033 N N . PRO B 1 39 ? -8.844 -17.797 11.719 1 96.62 39 PRO B N 1
ATOM 3034 C CA . PRO B 1 39 ? -10.234 -18.172 11.961 1 96.62 39 PRO B CA 1
ATOM 3035 C C . PRO B 1 39 ? -11.234 -17.344 11.156 1 96.62 39 PRO B C 1
ATOM 3037 O O . PRO B 1 39 ? -12.281 -17.844 10.758 1 96.62 39 PRO B O 1
ATOM 3040 N N . LEU B 1 40 ? -10.953 -16.109 10.922 1 96.5 40 LEU B N 1
ATOM 3041 C CA . LEU B 1 40 ? -11.82 -15.227 10.156 1 96.5 40 LEU B CA 1
ATOM 3042 C C . LEU B 1 40 ? -11.867 -15.648 8.688 1 96.5 40 LEU B C 1
ATOM 3044 O O . LEU B 1 40 ? -12.93 -15.625 8.062 1 96.5 40 LEU B O 1
ATOM 3048 N N . TYR B 1 41 ? -10.719 -16.016 8.156 1 97 41 TYR B N 1
ATOM 3049 C CA . TYR B 1 41 ? -10.672 -16.453 6.766 1 97 41 TYR B CA 1
ATOM 3050 C C . TYR B 1 41 ? -11.445 -17.75 6.574 1 97 41 TYR B C 1
ATOM 3052 O O . TYR B 1 41 ? -12.055 -17.969 5.523 1 97 41 TYR B O 1
ATOM 3060 N N . GLU B 1 42 ? -11.398 -18.656 7.582 1 96.56 42 GLU B N 1
ATOM 3061 C CA . GLU B 1 42 ? -12.188 -19.875 7.523 1 96.56 42 GLU B CA 1
ATOM 3062 C C . GLU B 1 42 ? -13.68 -19.562 7.496 1 96.56 42 GLU B C 1
ATOM 3064 O O . GLU B 1 42 ? -14.422 -20.141 6.691 1 96.56 42 GLU B O 1
ATOM 3069 N N . ARG B 1 43 ? -14.07 -18.688 8.328 1 95.69 43 ARG B N 1
ATOM 3070 C CA . ARG B 1 43 ? -15.469 -18.297 8.359 1 95.69 43 ARG B CA 1
ATOM 3071 C C . ARG B 1 43 ? -15.859 -17.578 7.07 1 95.69 43 ARG B C 1
ATOM 3073 O O . ARG B 1 43 ? -16.969 -17.766 6.559 1 95.69 43 ARG B O 1
ATOM 3080 N N . ARG B 1 44 ? -14.984 -16.75 6.582 1 96.44 44 ARG B N 1
ATOM 3081 C CA . ARG B 1 44 ? -15.266 -16.047 5.336 1 96.44 44 ARG B CA 1
ATOM 3082 C C . ARG B 1 44 ? -15.461 -17.031 4.184 1 96.44 44 ARG B C 1
ATOM 3084 O O . ARG B 1 44 ? -16.375 -16.859 3.375 1 96.44 44 ARG B O 1
ATOM 3091 N N . ALA B 1 45 ? -14.586 -18.016 4.164 1 95.81 45 ALA B N 1
ATOM 3092 C CA . ALA B 1 45 ? -14.68 -19.016 3.107 1 95.81 45 ALA B CA 1
ATOM 3093 C C . ALA B 1 45 ? -16.047 -19.703 3.117 1 95.81 45 ALA B C 1
ATOM 3095 O O . ALA B 1 45 ? -16.656 -19.906 2.062 1 95.81 45 ALA B O 1
ATOM 3096 N N . ALA B 1 46 ? -16.484 -20.016 4.293 1 94.06 46 ALA B N 1
ATOM 3097 C CA . ALA B 1 46 ? -17.781 -20.672 4.43 1 94.06 46 ALA B CA 1
ATOM 3098 C C . ALA B 1 46 ? -18.906 -19.734 3.994 1 94.06 46 ALA B C 1
ATOM 3100 O O . ALA B 1 46 ? -19.844 -20.156 3.305 1 94.06 46 ALA B O 1
ATOM 3101 N N . LEU B 1 47 ? -18.797 -18.516 4.363 1 92.88 47 LEU B N 1
ATOM 3102 C CA . LEU B 1 47 ? -19.828 -17.516 4.055 1 92.88 47 LEU B CA 1
ATOM 3103 C C . LEU B 1 47 ? -19.844 -17.203 2.561 1 92.88 47 LEU B C 1
ATOM 3105 O O . LEU B 1 47 ? -20.922 -17.219 1.937 1 92.88 47 LEU B O 1
ATOM 3109 N N . VAL B 1 48 ? -18.719 -17.016 1.993 1 93.31 48 VAL B N 1
ATOM 3110 C CA . VAL B 1 48 ? -18.656 -16.531 0.613 1 93.31 48 VAL B CA 1
ATOM 3111 C C . VAL B 1 48 ? -18.922 -17.703 -0.342 1 93.31 48 VAL B C 1
ATOM 3113 O O . VAL B 1 48 ? -19.312 -17.484 -1.493 1 93.31 48 VAL B O 1
ATOM 3116 N N . GLY B 1 49 ? -18.672 -18.906 0.122 1 91.81 49 GLY B N 1
ATOM 3117 C CA . GLY B 1 49 ? -19.016 -20.078 -0.67 1 91.81 49 GLY B CA 1
ATOM 3118 C C . GLY B 1 49 ? -20.484 -20.156 -1.026 1 91.81 49 GLY B C 1
ATOM 3119 O O . GLY B 1 49 ? -20.859 -20.828 -1.983 1 91.81 49 GLY B O 1
ATOM 3120 N N . GLN B 1 50 ? -21.234 -19.391 -0.349 1 91.75 50 GLN B N 1
ATOM 3121 C CA . GLN B 1 50 ? -22.672 -19.391 -0.562 1 91.75 50 GLN B CA 1
ATOM 3122 C C . GLN B 1 50 ? -23.109 -18.25 -1.471 1 91.75 50 GLN B C 1
ATOM 3124 O O . GLN B 1 50 ? -24.281 -18.125 -1.813 1 91.75 50 GLN B O 1
ATOM 3129 N N . ILE B 1 51 ? -22.219 -17.438 -1.803 1 92.56 51 ILE B N 1
ATOM 3130 C CA . ILE B 1 51 ? -22.516 -16.266 -2.615 1 92.56 51 ILE B CA 1
ATOM 3131 C C . ILE B 1 51 ? -22.078 -16.5 -4.055 1 92.56 51 ILE B C 1
ATOM 3133 O O . ILE B 1 51 ? -20.875 -16.562 -4.34 1 92.56 51 ILE B O 1
ATOM 3137 N N . PRO B 1 52 ? -23.016 -16.578 -4.883 1 91.19 52 PRO B N 1
ATOM 3138 C CA . PRO B 1 52 ? -22.641 -16.766 -6.285 1 91.19 52 PRO B CA 1
ATOM 3139 C C . PRO B 1 52 ? -21.781 -15.625 -6.82 1 91.19 52 PRO B C 1
ATOM 3141 O O . PRO B 1 52 ? -22 -14.469 -6.465 1 91.19 52 PRO B O 1
ATOM 3144 N N . ASN B 1 53 ? -20.844 -15.883 -7.574 1 92.38 53 ASN B N 1
ATOM 3145 C CA . ASN B 1 53 ? -19.984 -14.945 -8.281 1 92.38 53 ASN B CA 1
ATOM 3146 C C . ASN B 1 53 ? -19.297 -13.977 -7.32 1 92.38 53 ASN B C 1
ATOM 3148 O O . ASN B 1 53 ? -19.078 -12.812 -7.66 1 92.38 53 ASN B O 1
ATOM 3152 N N . PHE B 1 54 ? -19.062 -14.375 -6.121 1 95.81 54 PHE B N 1
ATOM 3153 C CA . PHE B 1 54 ? -18.391 -13.516 -5.148 1 95.81 54 PHE B CA 1
ATOM 3154 C C . PHE B 1 54 ? -17.047 -13.047 -5.672 1 95.81 54 PHE B C 1
ATOM 3156 O O . PHE B 1 54 ? -16.797 -11.844 -5.773 1 95.81 54 PHE B O 1
ATOM 3163 N N . TRP B 1 55 ? -16.188 -13.953 -6.074 1 97.81 55 TRP B N 1
ATOM 3164 C CA . TRP B 1 55 ? -14.797 -13.625 -6.391 1 97.81 55 TRP B CA 1
ATOM 3165 C C . TRP B 1 55 ? -14.703 -12.859 -7.707 1 97.81 55 TRP B C 1
ATOM 3167 O O . TRP B 1 55 ? -13.93 -11.914 -7.828 1 97.81 55 TRP B O 1
ATOM 3177 N N . PRO B 1 56 ? -15.516 -13.242 -8.719 1 96.81 56 PRO B N 1
ATOM 3178 C CA . PRO B 1 56 ? -15.523 -12.406 -9.922 1 96.81 56 PRO B CA 1
ATOM 3179 C C . PRO B 1 56 ? -15.844 -10.945 -9.633 1 96.81 56 PRO B C 1
ATOM 3181 O O . PRO B 1 56 ? -15.188 -10.047 -10.156 1 96.81 56 PRO B O 1
ATOM 3184 N N . LEU B 1 57 ? -16.75 -10.742 -8.758 1 95.31 57 LEU B N 1
ATOM 3185 C CA . LEU B 1 57 ? -17.156 -9.383 -8.422 1 95.31 57 LEU B CA 1
ATOM 3186 C C . LEU B 1 57 ? -16.062 -8.68 -7.617 1 95.31 57 LEU B C 1
ATOM 3188 O O . LEU B 1 57 ? -15.859 -7.473 -7.758 1 95.31 57 LEU B O 1
ATOM 3192 N N . VAL B 1 58 ? -15.383 -9.438 -6.785 1 97 58 VAL B N 1
ATOM 3193 C CA . VAL B 1 58 ? -14.25 -8.891 -6.047 1 97 58 VAL B CA 1
ATOM 3194 C C . VAL B 1 58 ? -13.172 -8.43 -7.023 1 97 58 VAL B C 1
ATOM 3196 O O . VAL B 1 58 ? -12.656 -7.312 -6.91 1 97 58 VAL B O 1
ATOM 3199 N N . PHE B 1 59 ? -12.883 -9.227 -8.055 1 97.38 59 PHE B N 1
ATOM 3200 C CA . PHE B 1 59 ? -11.844 -8.906 -9.023 1 97.38 59 PHE B CA 1
ATOM 3201 C C . PHE B 1 59 ? -12.25 -7.715 -9.883 1 97.38 59 PHE B C 1
ATOM 3203 O O . PHE B 1 59 ? -11.391 -6.973 -10.367 1 97.38 59 PHE B O 1
ATOM 3210 N N . GLU B 1 60 ? -13.523 -7.523 -10.016 1 95.06 60 GLU B N 1
ATOM 3211 C CA . GLU B 1 60 ? -14.008 -6.367 -10.773 1 95.06 60 GLU B CA 1
ATOM 3212 C C . GLU B 1 60 ? -13.68 -5.062 -10.047 1 95.06 60 GLU B C 1
ATOM 3214 O O . GLU B 1 60 ? -13.57 -4.012 -10.68 1 95.06 60 GLU B O 1
ATOM 3219 N N . GLN B 1 61 ? -13.547 -5.18 -8.703 1 94.12 61 GLN B N 1
ATOM 3220 C CA . GLN B 1 61 ? -13.281 -3.998 -7.891 1 94.12 61 GLN B CA 1
ATOM 3221 C C . GLN B 1 61 ? -11.828 -3.965 -7.43 1 94.12 61 GLN B C 1
ATOM 3223 O O . GLN B 1 61 ? -11.492 -3.289 -6.457 1 94.12 61 GLN B O 1
ATOM 3228 N N . ALA B 1 62 ? -11.016 -4.734 -8.148 1 94.69 62 ALA B N 1
ATOM 3229 C CA . ALA B 1 62 ? -9.617 -4.859 -7.746 1 94.69 62 ALA B CA 1
ATOM 3230 C C . ALA B 1 62 ? -8.922 -3.506 -7.77 1 94.69 62 ALA B C 1
ATOM 3232 O O . ALA B 1 62 ? -9.203 -2.666 -8.625 1 94.69 62 ALA B O 1
ATOM 3233 N N . PRO B 1 63 ? -7.973 -3.273 -6.832 1 92.25 63 PRO B N 1
ATOM 3234 C CA . PRO B 1 63 ? -7.176 -2.047 -6.879 1 92.25 63 PRO B CA 1
ATOM 3235 C C . PRO B 1 63 ? -6.41 -1.891 -8.195 1 92.25 63 PRO B C 1
ATOM 3237 O O . PRO B 1 63 ? -6.254 -2.861 -8.938 1 92.25 63 PRO B O 1
ATOM 3240 N N . ILE B 1 64 ? -5.961 -0.705 -8.43 1 90.44 64 ILE B N 1
ATOM 3241 C CA . ILE B 1 64 ? -5.324 -0.344 -9.695 1 90.44 64 ILE B CA 1
ATOM 3242 C C . ILE B 1 64 ? -4.078 -1.202 -9.906 1 90.44 64 ILE B C 1
ATOM 3244 O O . ILE B 1 64 ? -3.756 -1.567 -11.039 1 90.44 64 ILE B O 1
ATOM 3248 N N . GLU B 1 65 ? -3.363 -1.573 -8.844 1 90.56 65 GLU B N 1
ATOM 3249 C CA . GLU B 1 65 ? -2.152 -2.387 -8.906 1 90.56 65 GLU B CA 1
ATOM 3250 C C . GLU B 1 65 ? -2.432 -3.75 -9.531 1 90.56 65 GLU B C 1
ATOM 3252 O O . GLU B 1 65 ? -1.522 -4.395 -10.055 1 90.56 65 GLU B O 1
ATOM 3257 N N . ILE B 1 66 ? -3.67 -4.199 -9.469 1 96.56 66 ILE B N 1
ATOM 3258 C CA . ILE B 1 66 ? -4.086 -5.484 -10.016 1 96.56 66 ILE B CA 1
ATOM 3259 C C . ILE B 1 66 ? -4.809 -5.27 -11.344 1 96.56 66 ILE B C 1
ATOM 3261 O O . ILE B 1 66 ? -4.5 -5.93 -12.344 1 96.56 66 ILE B O 1
ATOM 3265 N N . ASP B 1 67 ? -5.617 -4.281 -11.406 1 95.44 67 ASP B N 1
ATOM 3266 C CA . ASP B 1 67 ? -6.484 -4.016 -12.547 1 95.44 67 ASP B CA 1
ATOM 3267 C C . ASP B 1 67 ? -5.664 -3.699 -13.797 1 95.44 67 ASP B C 1
ATOM 3269 O O . ASP B 1 67 ? -6.062 -4.043 -14.914 1 95.44 67 ASP B O 1
ATOM 3273 N N . THR B 1 68 ? -4.559 -3.045 -13.617 1 94.44 68 THR B N 1
ATOM 3274 C CA . THR B 1 68 ? -3.711 -2.646 -14.742 1 94.44 68 THR B CA 1
ATOM 3275 C C . THR B 1 68 ? -3.23 -3.869 -15.516 1 94.44 68 THR B C 1
ATOM 3277 O O . THR B 1 68 ? -2.816 -3.756 -16.672 1 94.44 68 THR B O 1
ATOM 3280 N N . HIS B 1 69 ? -3.281 -5.055 -14.898 1 96.38 69 HIS B N 1
ATOM 3281 C CA . HIS B 1 69 ? -2.775 -6.27 -15.523 1 96.38 69 HIS B CA 1
ATOM 3282 C C . HIS B 1 69 ? -3.908 -7.074 -16.156 1 96.38 69 HIS B C 1
ATOM 3284 O O . HIS B 1 69 ? -3.666 -8.102 -16.781 1 96.38 69 HIS B O 1
ATOM 3290 N N . LEU B 1 70 ? -5.098 -6.609 -16.016 1 96.62 70 LEU B N 1
ATOM 3291 C CA . LEU B 1 70 ? -6.254 -7.336 -16.531 1 96.62 70 LEU B CA 1
ATOM 3292 C C . LEU B 1 70 ? -6.777 -6.699 -17.812 1 96.62 70 LEU B C 1
ATOM 3294 O O . LEU B 1 70 ? -7.336 -5.598 -17.766 1 96.62 70 LEU B O 1
ATOM 3298 N N . ASN B 1 71 ? -6.617 -7.332 -18.906 1 96 71 ASN B N 1
ATOM 3299 C CA . ASN B 1 71 ? -7.254 -6.855 -20.125 1 96 71 ASN B CA 1
ATOM 3300 C C . ASN B 1 71 ? -8.719 -7.285 -20.203 1 96 71 ASN B C 1
ATOM 3302 O O . ASN B 1 71 ? -9.195 -8.016 -19.328 1 96 71 ASN B O 1
ATOM 3306 N N . PRO B 1 72 ? -9.492 -6.879 -21.156 1 96.25 72 PRO B N 1
ATOM 3307 C CA . PRO B 1 72 ? -10.93 -7.172 -21.234 1 96.25 72 PRO B CA 1
ATOM 3308 C C . PRO B 1 72 ? -11.219 -8.664 -21.344 1 96.25 72 PRO B C 1
ATOM 3310 O O . PRO B 1 72 ? -12.211 -9.156 -20.797 1 96.25 72 PRO B O 1
ATOM 3313 N N . VAL B 1 73 ? -10.414 -9.367 -22.094 1 96.81 73 VAL B N 1
ATOM 3314 C CA . VAL B 1 73 ? -10.609 -10.805 -22.25 1 96.81 73 VAL B CA 1
ATOM 3315 C C . VAL B 1 73 ? -10.398 -11.508 -20.906 1 96.81 73 VAL B C 1
ATOM 3317 O O . VAL B 1 73 ? -11.172 -12.391 -20.531 1 96.81 73 VAL B O 1
ATOM 3320 N N . ASP B 1 74 ? -9.328 -11.117 -20.141 1 97.69 74 ASP B N 1
ATOM 3321 C CA . ASP B 1 74 ? -9.07 -11.656 -18.812 1 97.69 74 ASP B CA 1
ATOM 3322 C C . ASP B 1 74 ? -10.25 -11.414 -17.875 1 97.69 74 ASP B C 1
ATOM 3324 O O . ASP B 1 74 ? -10.695 -12.32 -17.172 1 97.69 74 ASP B O 1
ATOM 3328 N N . SER B 1 75 ? -10.734 -10.195 -17.953 1 96.56 75 SER B N 1
ATOM 3329 C CA . SER B 1 75 ? -11.844 -9.805 -17.094 1 96.56 75 SER B CA 1
ATOM 3330 C C . SER B 1 75 ? -13.086 -10.641 -17.375 1 96.56 75 SER B C 1
ATOM 3332 O O . SER B 1 75 ? -13.766 -11.094 -16.438 1 96.56 75 SER B O 1
ATOM 3334 N N . ARG B 1 76 ? -13.414 -10.844 -18.625 1 97.06 76 ARG B N 1
ATOM 3335 C CA . ARG B 1 76 ? -14.57 -11.648 -19.016 1 97.06 76 ARG B CA 1
ATOM 3336 C C . ARG B 1 76 ? -14.414 -13.086 -18.547 1 97.06 76 ARG B C 1
ATOM 3338 O O . ARG B 1 76 ? -15.367 -13.695 -18.047 1 97.06 76 ARG B O 1
ATOM 3345 N N . LEU B 1 77 ? -13.25 -13.594 -18.719 1 97.88 77 LEU B N 1
ATOM 3346 C CA . LEU B 1 77 ? -12.984 -14.961 -18.297 1 97.88 77 LEU B CA 1
ATOM 3347 C C . LEU B 1 77 ? -13.133 -15.102 -16.781 1 97.88 77 LEU B C 1
ATOM 3349 O O . LEU B 1 77 ? -13.758 -16.047 -16.297 1 97.88 77 LEU B O 1
ATOM 3353 N N . LEU B 1 78 ? -12.523 -14.18 -16.031 1 97.56 78 LEU B N 1
ATOM 3354 C CA . LEU B 1 78 ? -12.656 -14.211 -14.586 1 97.56 78 LEU B CA 1
ATOM 3355 C C . LEU B 1 78 ? -14.117 -14.094 -14.164 1 97.56 78 LEU B C 1
ATOM 3357 O O . LEU B 1 78 ? -14.57 -14.812 -13.273 1 97.56 78 LEU B O 1
ATOM 3361 N N . LEU B 1 79 ? -14.883 -13.258 -14.797 1 95.88 79 LEU B N 1
ATOM 3362 C CA . LEU B 1 79 ? -16.281 -13.031 -14.469 1 95.88 79 LEU B CA 1
ATOM 3363 C C . LEU B 1 79 ? -17.109 -14.289 -14.719 1 95.88 79 LEU B C 1
ATOM 3365 O O . LEU B 1 79 ? -18 -14.625 -13.938 1 95.88 79 LEU B O 1
ATOM 3369 N N . SER B 1 80 ? -16.734 -15.016 -15.727 1 96.38 80 SER B N 1
ATOM 3370 C CA . SER B 1 80 ? -17.578 -16.125 -16.141 1 96.38 80 SER B CA 1
ATOM 3371 C C . SER B 1 80 ? -17.125 -17.438 -15.516 1 96.38 80 SER B C 1
ATOM 3373 O O . SER B 1 80 ? -17.922 -18.359 -15.32 1 96.38 80 SER B O 1
ATOM 3375 N N . ALA B 1 81 ? -15.82 -17.516 -15.188 1 97.75 81 ALA B N 1
ATOM 3376 C CA . ALA B 1 81 ? -15.328 -18.859 -14.906 1 97.75 81 ALA B CA 1
ATOM 3377 C C . ALA B 1 81 ? -14.672 -18.938 -13.531 1 97.75 81 ALA B C 1
ATOM 3379 O O . ALA B 1 81 ? -14.477 -20.016 -12.992 1 97.75 81 ALA B O 1
ATOM 3380 N N . LEU B 1 82 ? -14.219 -17.812 -12.938 1 98.38 82 LEU B N 1
ATOM 3381 C CA . LEU B 1 82 ? -13.555 -17.875 -11.633 1 98.38 82 LEU B CA 1
ATOM 3382 C C . LEU B 1 82 ? -14.547 -18.25 -10.539 1 98.38 82 LEU B C 1
ATOM 3384 O O . LEU B 1 82 ? -15.484 -17.5 -10.258 1 98.38 82 LEU B O 1
ATOM 3388 N N . ARG B 1 83 ? -14.32 -19.359 -9.953 1 97.38 83 ARG B N 1
ATOM 3389 C CA . ARG B 1 83 ? -15.227 -19.859 -8.93 1 97.38 83 ARG B CA 1
ATOM 3390 C C . ARG B 1 83 ? -14.75 -19.484 -7.531 1 97.38 83 ARG B C 1
ATOM 3392 O O . ARG B 1 83 ? -15.547 -19.094 -6.676 1 97.38 83 ARG B O 1
ATOM 3399 N N . ASN B 1 84 ? -13.484 -19.672 -7.277 1 97.75 84 ASN B N 1
ATOM 3400 C CA . ASN B 1 84 ? -12.914 -19.406 -5.957 1 97.75 84 ASN B CA 1
ATOM 3401 C C . ASN B 1 84 ? -11.469 -18.922 -6.059 1 97.75 84 ASN B C 1
ATOM 3403 O O . ASN B 1 84 ? -10.766 -19.25 -7.02 1 97.75 84 ASN B O 1
ATOM 3407 N N . PHE B 1 85 ? -11.117 -18.156 -5.109 1 98.44 85 PHE B N 1
ATOM 3408 C CA . PHE B 1 85 ? -9.766 -17.641 -4.961 1 98.44 85 PHE B CA 1
ATOM 3409 C C . PHE B 1 85 ? -9.328 -17.672 -3.502 1 98.44 85 PHE B C 1
ATOM 3411 O O . PHE B 1 85 ? -10.102 -17.312 -2.609 1 98.44 85 PHE B O 1
ATOM 3418 N N . SER B 1 86 ? -8.109 -18.156 -3.27 1 98.19 86 SER B N 1
ATOM 3419 C CA . SER B 1 86 ? -7.617 -18.172 -1.896 1 98.19 86 SER B CA 1
ATOM 3420 C C . SER B 1 86 ? -6.109 -17.953 -1.848 1 98.19 86 SER B C 1
ATOM 3422 O O . SER B 1 86 ? -5.402 -18.234 -2.818 1 98.19 86 SER B O 1
ATOM 3424 N N . VAL B 1 87 ? -5.652 -17.359 -0.799 1 98.25 87 VAL B N 1
ATOM 3425 C CA . VAL B 1 87 ? -4.246 -17.094 -0.509 1 98.25 87 VAL B CA 1
ATOM 3426 C C . VAL B 1 87 ? -3.852 -17.781 0.801 1 98.25 87 VAL B C 1
ATOM 3428 O O . VAL B 1 87 ? -4.543 -17.641 1.812 1 98.25 87 VAL B O 1
ATOM 3431 N N . HIS B 1 88 ? -2.758 -18.562 0.717 1 97.56 88 HIS B N 1
ATOM 3432 C CA . HIS B 1 88 ? -2.318 -19.312 1.893 1 97.56 88 HIS B CA 1
ATOM 3433 C C . HIS B 1 88 ? -0.862 -19 2.225 1 97.56 88 HIS B C 1
ATOM 3435 O O . HIS B 1 88 ? 0.02 -19.188 1.38 1 97.56 88 HIS B O 1
ATOM 3441 N N . HIS B 1 89 ? -0.652 -18.453 3.426 1 97.75 89 HIS B N 1
ATOM 3442 C CA . HIS B 1 89 ? 0.706 -18.344 3.947 1 97.75 89 HIS B CA 1
ATOM 3443 C C . HIS B 1 89 ? 1.206 -19.672 4.473 1 97.75 89 HIS B C 1
ATOM 3445 O O . HIS B 1 89 ? 0.979 -20.016 5.637 1 97.75 89 HIS B O 1
ATOM 3451 N N . PHE B 1 90 ? 1.942 -20.469 3.707 1 96.5 90 PHE B N 1
ATOM 3452 C CA . PHE B 1 90 ? 2.127 -21.891 3.924 1 96.5 90 PHE B CA 1
ATOM 3453 C C . PHE B 1 90 ? 3.357 -22.156 4.781 1 96.5 90 PHE B C 1
ATOM 3455 O O . PHE B 1 90 ? 3.535 -23.266 5.301 1 96.5 90 PHE B O 1
ATOM 3462 N N . GLU B 1 91 ? 4.223 -21.188 4.977 1 95.12 91 GLU B N 1
ATOM 3463 C CA . GLU B 1 91 ? 5.391 -21.375 5.828 1 95.12 91 GLU B CA 1
ATOM 3464 C C . GLU B 1 91 ? 5.625 -20.172 6.734 1 95.12 91 GLU B C 1
ATOM 3466 O O . GLU B 1 91 ? 6.719 -19.609 6.758 1 95.12 91 GLU B O 1
ATOM 3471 N N . PRO B 1 92 ? 4.699 -19.797 7.574 1 94.5 92 PRO B N 1
ATOM 3472 C CA . PRO B 1 92 ? 4.809 -18.609 8.406 1 94.5 92 PRO B CA 1
ATOM 3473 C C . PRO B 1 92 ? 5.957 -18.688 9.406 1 94.5 92 PRO B C 1
ATOM 3475 O O . PRO B 1 92 ? 6.477 -17.656 9.836 1 94.5 92 PRO B O 1
ATOM 3478 N N . GLU B 1 93 ? 6.375 -19.922 9.766 1 92.44 93 GLU B N 1
ATOM 3479 C CA . GLU B 1 93 ? 7.469 -20.094 10.719 1 92.44 93 GLU B CA 1
ATOM 3480 C C . GLU B 1 93 ? 8.812 -19.766 10.07 1 92.44 93 GLU B C 1
ATOM 3482 O O . GLU B 1 93 ? 9.766 -19.375 10.75 1 92.44 93 GLU B O 1
ATOM 3487 N N . ILE B 1 94 ? 8.922 -20.047 8.75 1 92.25 94 ILE B N 1
ATOM 3488 C CA . ILE B 1 94 ? 10.141 -19.734 8.016 1 92.25 94 ILE B CA 1
ATOM 3489 C C . ILE B 1 94 ? 10.102 -18.281 7.539 1 92.25 94 ILE B C 1
ATOM 3491 O O . ILE B 1 94 ? 10.891 -17.453 7.992 1 92.25 94 ILE B O 1
ATOM 3495 N N . ASP B 1 95 ? 9.18 -17.969 6.73 1 94.69 95 ASP B N 1
ATOM 3496 C CA . ASP B 1 95 ? 8.945 -16.609 6.27 1 94.69 95 ASP B CA 1
ATOM 3497 C C . ASP B 1 95 ? 7.461 -16.375 5.973 1 94.69 95 ASP B C 1
ATOM 3499 O O . ASP B 1 95 ? 6.93 -16.891 4.992 1 94.69 95 ASP B O 1
ATOM 3503 N N . PRO B 1 96 ? 6.816 -15.617 6.836 1 96.56 96 PRO B N 1
ATOM 3504 C CA . PRO B 1 96 ? 5.371 -15.422 6.688 1 96.56 96 PRO B CA 1
ATOM 3505 C C . PRO B 1 96 ? 5.012 -14.664 5.41 1 96.56 96 PRO B C 1
ATOM 3507 O O . PRO B 1 96 ? 3.83 -14.562 5.066 1 96.56 96 PRO B O 1
ATOM 3510 N N . ARG B 1 97 ? 5.934 -14.203 4.629 1 96.19 97 ARG B N 1
ATOM 3511 C CA . ARG B 1 97 ? 5.68 -13.469 3.395 1 96.19 97 ARG B CA 1
ATOM 3512 C C . ARG B 1 97 ? 5.527 -14.422 2.213 1 96.19 97 ARG B C 1
ATOM 3514 O O . ARG B 1 97 ? 5.027 -14.031 1.155 1 96.19 97 ARG B O 1
ATOM 3521 N N . SER B 1 98 ? 6.016 -15.602 2.338 1 97.81 98 SER B N 1
ATOM 3522 C CA . SER B 1 98 ? 5.793 -16.625 1.324 1 97.81 98 SER B CA 1
ATOM 3523 C C . SER B 1 98 ? 4.324 -17.031 1.265 1 97.81 98 SER B C 1
ATOM 3525 O O . SER B 1 98 ? 3.703 -17.297 2.297 1 97.81 98 SER B O 1
ATOM 3527 N N . VAL B 1 99 ? 3.867 -17.125 0.029 1 98.31 99 VAL B N 1
ATOM 3528 C CA . VAL B 1 99 ? 2.426 -17.297 -0.111 1 98.31 99 VAL B CA 1
ATOM 3529 C C . VAL B 1 99 ? 2.129 -18.188 -1.312 1 98.31 99 VAL B C 1
ATOM 3531 O O . VAL B 1 99 ? 2.926 -18.266 -2.252 1 98.31 99 VAL B O 1
ATOM 3534 N N . ARG B 1 100 ? 1.013 -18.844 -1.202 1 98.62 100 ARG B N 1
ATOM 3535 C CA . ARG B 1 100 ? 0.482 -19.672 -2.283 1 98.62 100 ARG B CA 1
ATOM 3536 C C . ARG B 1 100 ? -0.898 -19.188 -2.713 1 98.62 100 ARG B C 1
ATOM 3538 O O . ARG B 1 100 ? -1.773 -18.969 -1.875 1 98.62 100 ARG B O 1
ATOM 3545 N N . PHE B 1 101 ? -1.015 -19 -4 1 98.75 101 PHE B N 1
ATOM 3546 C CA . PHE B 1 101 ? -2.283 -18.578 -4.578 1 98.75 101 PHE B CA 1
ATOM 3547 C C . PHE B 1 101 ? -2.998 -19.75 -5.242 1 98.75 101 PHE B C 1
ATOM 3549 O O . PHE B 1 101 ? -2.381 -20.531 -5.965 1 98.75 101 PHE B O 1
ATOM 3556 N N . ARG B 1 102 ? -4.258 -19.859 -4.984 1 98.75 102 ARG B N 1
ATOM 3557 C CA . ARG B 1 102 ? -5.066 -20.922 -5.57 1 98.75 102 ARG B CA 1
ATOM 3558 C C . ARG B 1 102 ? -6.297 -20.359 -6.266 1 98.75 102 ARG B C 1
ATOM 3560 O O . ARG B 1 102 ? -7.152 -19.75 -5.625 1 98.75 102 ARG B O 1
ATOM 3567 N N . PHE B 1 103 ? -6.359 -20.531 -7.586 1 98.75 103 PHE B N 1
ATOM 3568 C CA . PHE B 1 103 ? -7.508 -20.156 -8.398 1 98.75 103 PHE B CA 1
ATOM 3569 C C . PHE B 1 103 ? -8.312 -21.391 -8.797 1 98.75 103 PHE B C 1
ATOM 3571 O O . PHE B 1 103 ? -7.754 -22.375 -9.289 1 98.75 103 PHE B O 1
ATOM 3578 N N . GLU B 1 104 ? -9.547 -21.391 -8.547 1 98.69 104 GLU B N 1
ATOM 3579 C CA . GLU B 1 104 ? -10.445 -22.438 -8.992 1 98.69 104 GLU B CA 1
ATOM 3580 C C . GLU B 1 104 ? -11.398 -21.938 -10.07 1 98.69 104 GLU B C 1
ATOM 3582 O O . GLU B 1 104 ? -12.055 -20.906 -9.898 1 98.69 104 GLU B O 1
ATOM 3587 N N . PHE B 1 105 ? -11.453 -22.703 -11.125 1 98.44 105 PHE B N 1
ATOM 3588 C CA . PHE B 1 105 ? -12.234 -22.25 -12.273 1 98.44 105 PHE B CA 1
ATOM 3589 C C . PHE B 1 105 ? -13.312 -23.266 -12.633 1 98.44 105 PHE B C 1
ATOM 3591 O O . PHE B 1 105 ? -13.078 -24.484 -12.547 1 98.44 105 PHE B O 1
ATOM 3598 N N . ASP B 1 106 ? -14.398 -22.766 -13.031 1 97.81 106 ASP B N 1
ATOM 3599 C CA . ASP B 1 106 ? -15.367 -23.578 -13.758 1 97.81 106 ASP B CA 1
ATOM 3600 C C . ASP B 1 106 ? -14.922 -23.797 -15.203 1 97.81 106 ASP B C 1
ATOM 3602 O O . ASP B 1 106 ? -13.969 -23.172 -15.672 1 97.81 106 ASP B O 1
ATOM 3606 N N . SER B 1 107 ? -15.625 -24.75 -15.82 1 97.69 107 SER B N 1
ATOM 3607 C CA . SER B 1 107 ? -15.281 -25.016 -17.219 1 97.69 107 SER B CA 1
ATOM 3608 C C . SER B 1 107 ? -15.359 -23.75 -18.047 1 97.69 107 SER B C 1
ATOM 3610 O O . SER B 1 107 ? -16.281 -22.938 -17.875 1 97.69 107 SER B O 1
ATOM 3612 N N . ASN B 1 108 ? -14.375 -23.531 -19 1 97.94 108 ASN B N 1
ATOM 3613 C CA . ASN B 1 108 ? -14.328 -22.359 -19.859 1 97.94 108 ASN B CA 1
ATOM 3614 C C . ASN B 1 108 ? -13.727 -22.703 -21.234 1 97.94 108 ASN B C 1
ATOM 3616 O O . ASN B 1 108 ? -13.312 -23.828 -21.469 1 97.94 108 ASN B O 1
ATOM 3620 N N . GLU B 1 109 ? -13.641 -21.781 -22.094 1 97.06 109 GLU B N 1
ATOM 3621 C CA . GLU B 1 109 ? -13.281 -22.062 -23.469 1 97.06 109 GLU B CA 1
ATOM 3622 C C . GLU B 1 109 ? -11.766 -22 -23.672 1 97.06 109 GLU B C 1
ATOM 3624 O O . GLU B 1 109 ? -11.258 -22.406 -24.719 1 97.06 109 GLU B O 1
ATOM 3629 N N . TYR B 1 110 ? -11.062 -21.641 -22.688 1 98.19 110 TYR B N 1
ATOM 3630 C CA . TYR B 1 110 ? -9.656 -21.328 -22.922 1 98.19 110 TYR B CA 1
ATOM 3631 C C . TYR B 1 110 ? -8.766 -22.484 -22.469 1 98.19 110 TYR B C 1
ATOM 3633 O O . TYR B 1 110 ? -7.859 -22.891 -23.188 1 98.19 110 TYR B O 1
ATOM 3641 N N . PHE B 1 111 ? -8.938 -23.031 -21.312 1 98.69 111 PHE B N 1
ATOM 3642 C CA . PHE B 1 111 ? -8.039 -24.062 -20.797 1 98.69 111 PHE B CA 1
ATOM 3643 C C . PHE B 1 111 ? -8.82 -25.109 -20.016 1 98.69 111 PHE B C 1
ATOM 3645 O O . PHE B 1 111 ? -9.992 -24.906 -19.688 1 98.69 111 PHE B O 1
ATOM 3652 N N . SER B 1 112 ? -8.188 -26.25 -19.688 1 98.31 112 SER B N 1
ATOM 3653 C CA . SER B 1 112 ? -8.867 -27.391 -19.078 1 98.31 112 SER B CA 1
ATOM 3654 C C . SER B 1 112 ? -8.633 -27.453 -17.578 1 98.31 112 SER B C 1
ATOM 3656 O O . SER B 1 112 ? -9.32 -28.188 -16.859 1 98.31 112 SER B O 1
ATOM 3658 N N . ASP B 1 113 ? -7.684 -26.656 -17.109 1 98.38 113 ASP B N 1
ATOM 3659 C CA . ASP B 1 113 ? -7.344 -26.672 -15.688 1 98.38 113 ASP B CA 1
ATOM 3660 C C . ASP B 1 113 ? -8.516 -26.188 -14.828 1 98.38 113 ASP B C 1
ATOM 3662 O O . ASP B 1 113 ? -9.07 -25.125 -15.078 1 98.38 113 ASP B O 1
ATOM 3666 N N . GLN B 1 114 ? -8.828 -26.938 -13.844 1 98.31 114 GLN B N 1
ATOM 3667 C CA . GLN B 1 114 ? -9.852 -26.516 -12.891 1 98.31 114 GLN B CA 1
ATOM 3668 C C . GLN B 1 114 ? -9.234 -25.734 -11.734 1 98.31 114 GLN B C 1
ATOM 3670 O O . GLN B 1 114 ? -9.914 -24.969 -11.062 1 98.31 114 GLN B O 1
ATOM 3675 N N . VAL B 1 115 ? -8.008 -26.062 -11.492 1 98.62 115 VAL B N 1
ATOM 3676 C CA . VAL B 1 115 ? -7.289 -25.406 -10.414 1 98.62 115 VAL B CA 1
ATOM 3677 C C . VAL B 1 115 ? -5.918 -24.938 -10.906 1 98.62 115 VAL B C 1
ATOM 3679 O O . VAL B 1 115 ? -5.195 -25.719 -11.539 1 98.62 115 VAL B O 1
ATOM 3682 N N . LEU B 1 116 ? -5.562 -23.703 -10.742 1 98.62 116 LEU B N 1
ATOM 3683 C CA . LEU B 1 116 ? -4.223 -23.172 -10.953 1 98.62 116 LEU B CA 1
ATOM 3684 C C . LEU B 1 116 ? -3.623 -22.672 -9.633 1 98.62 116 LEU B C 1
ATOM 3686 O O . LEU B 1 116 ? -4.188 -21.797 -8.984 1 98.62 116 LEU B O 1
ATOM 3690 N N . GLU B 1 117 ? -2.562 -23.266 -9.203 1 98.44 117 GLU B N 1
ATOM 3691 C CA . GLU B 1 117 ? -1.901 -22.922 -7.945 1 98.44 117 GLU B CA 1
ATOM 3692 C C . GLU B 1 117 ? -0.486 -22.406 -8.195 1 98.44 117 GLU B C 1
ATOM 3694 O O . GLU B 1 117 ? 0.31 -23.062 -8.867 1 98.44 117 GLU B O 1
ATOM 3699 N N . LYS B 1 118 ? -0.204 -21.25 -7.707 1 98.56 118 LYS B N 1
ATOM 3700 C CA . LYS B 1 118 ? 1.125 -20.672 -7.859 1 98.56 118 LYS B CA 1
ATOM 3701 C C . LYS B 1 118 ? 1.717 -20.297 -6.504 1 98.56 118 LYS B C 1
ATOM 3703 O O . LYS B 1 118 ? 1.082 -19.578 -5.719 1 98.56 118 LYS B O 1
ATOM 3708 N N . THR B 1 119 ? 2.939 -20.781 -6.238 1 98.25 119 THR B N 1
ATOM 3709 C CA . THR B 1 119 ? 3.611 -20.578 -4.961 1 98.25 119 THR B CA 1
ATOM 3710 C C . THR B 1 119 ? 4.73 -19.547 -5.094 1 98.25 119 THR B C 1
ATOM 3712 O O . THR B 1 119 ? 5.48 -19.562 -6.07 1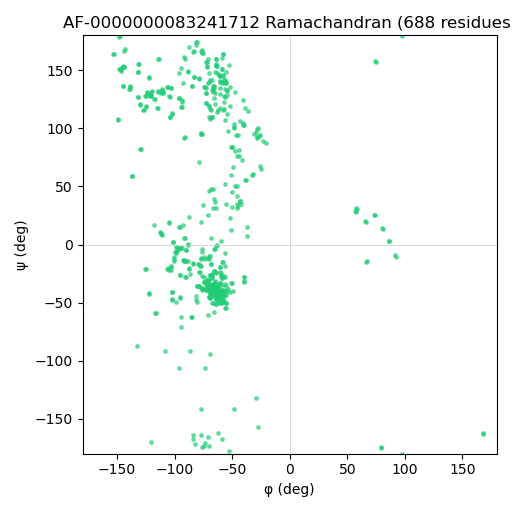 98.25 119 THR B O 1
ATOM 3715 N N . PHE B 1 120 ? 4.816 -18.656 -4.164 1 98.44 120 PHE B N 1
ATOM 3716 C CA . PHE B 1 120 ? 5.855 -17.625 -4.102 1 98.44 120 PHE B CA 1
ATOM 3717 C C . PHE B 1 120 ? 6.664 -17.766 -2.818 1 98.44 120 PHE B C 1
ATOM 3719 O O . PHE B 1 120 ? 6.102 -17.906 -1.732 1 98.44 120 PHE B O 1
ATOM 3726 N N . TRP B 1 121 ? 7.941 -17.734 -2.941 1 97.81 121 TRP B N 1
ATOM 3727 C CA . TRP B 1 121 ? 8.859 -17.75 -1.803 1 97.81 121 TRP B CA 1
ATOM 3728 C C . TRP B 1 121 ? 9.57 -16.422 -1.65 1 97.81 121 TRP B C 1
ATOM 3730 O O . TRP B 1 121 ? 10.016 -15.828 -2.637 1 97.81 121 TRP B O 1
ATOM 3740 N N . TRP B 1 122 ? 9.539 -15.938 -0.406 1 96.56 122 TRP B N 1
ATOM 3741 C CA . TRP B 1 122 ? 10.328 -14.742 -0.113 1 96.56 122 TRP B CA 1
ATOM 3742 C C . TRP B 1 122 ? 11.812 -15.07 -0.073 1 96.56 122 TRP B C 1
ATOM 3744 O O . TRP B 1 122 ? 12.242 -15.969 0.652 1 96.56 122 TRP B O 1
ATOM 3754 N N . ARG B 1 123 ? 12.633 -14.375 -0.956 1 95.19 123 ARG B N 1
ATOM 3755 C CA . ARG B 1 123 ? 14.055 -14.672 -1.075 1 95.19 123 ARG B CA 1
ATOM 3756 C C . ARG B 1 123 ? 14.883 -13.398 -1.026 1 95.19 123 ARG B C 1
ATOM 3758 O O . ARG B 1 123 ? 14.383 -12.312 -1.329 1 95.19 123 ARG B O 1
ATOM 3765 N N . THR B 1 124 ? 16.016 -13.531 -0.51 1 91.44 124 THR B N 1
ATOM 3766 C CA . THR B 1 124 ? 17.016 -12.469 -0.513 1 91.44 124 THR B CA 1
ATOM 3767 C C . THR B 1 124 ? 18.312 -12.953 -1.158 1 91.44 124 THR B C 1
ATOM 3769 O O . THR B 1 124 ? 18.828 -14.023 -0.816 1 91.44 124 THR B O 1
ATOM 3772 N N . ARG B 1 125 ? 18.766 -12.148 -2.049 1 89.88 125 ARG B N 1
ATOM 3773 C CA . ARG B 1 125 ? 20.031 -12.492 -2.701 1 89.88 125 ARG B CA 1
ATOM 3774 C C . ARG B 1 125 ? 21.172 -12.508 -1.698 1 89.88 125 ARG B C 1
ATOM 3776 O O . ARG B 1 125 ? 21.141 -11.805 -0.69 1 89.88 125 ARG B O 1
ATOM 3783 N N . ARG B 1 126 ? 22.234 -13.172 -2.043 1 86.31 126 ARG B N 1
ATOM 3784 C CA . ARG B 1 126 ? 23.375 -13.352 -1.153 1 86.31 126 ARG B CA 1
ATOM 3785 C C . ARG B 1 126 ? 23.953 -12.008 -0.73 1 86.31 126 ARG B C 1
ATOM 3787 O O . ARG B 1 126 ? 24.281 -11.805 0.444 1 86.31 126 ARG B O 1
ATOM 3794 N N . ASP B 1 127 ? 24.031 -11.109 -1.686 1 78.62 127 ASP B N 1
ATOM 3795 C CA . ASP B 1 127 ? 24.641 -9.805 -1.41 1 78.62 127 ASP B CA 1
ATOM 3796 C C . ASP B 1 127 ? 23.594 -8.797 -0.943 1 78.62 127 ASP B C 1
ATOM 3798 O O . ASP B 1 127 ? 23.859 -7.598 -0.894 1 78.62 127 ASP B O 1
ATOM 3802 N N . ALA B 1 128 ? 22.375 -9.258 -0.757 1 79.75 128 ALA B N 1
ATOM 3803 C CA . ALA B 1 128 ? 21.266 -8.461 -0.243 1 79.75 128 ALA B CA 1
ATOM 3804 C C . ALA B 1 128 ? 20.875 -7.352 -1.218 1 79.75 128 ALA B C 1
ATOM 3806 O O . ALA B 1 128 ? 20.25 -6.363 -0.829 1 79.75 128 ALA B O 1
ATOM 3807 N N . SER B 1 129 ? 21.297 -7.535 -2.496 1 79.75 129 SER B N 1
ATOM 3808 C CA . SER B 1 129 ? 21.016 -6.512 -3.492 1 79.75 129 SER B CA 1
ATOM 3809 C C . SER B 1 129 ? 19.562 -6.582 -3.951 1 79.75 129 SER B C 1
ATOM 3811 O O . SER B 1 129 ? 19.047 -5.637 -4.547 1 79.75 129 SER B O 1
ATOM 3813 N N . TRP B 1 130 ? 18.984 -7.754 -3.678 1 87.38 130 TRP B N 1
ATOM 3814 C CA . TRP B 1 130 ? 17.594 -7.945 -4.082 1 87.38 130 TRP B CA 1
ATOM 3815 C C . TRP B 1 130 ? 16.844 -8.797 -3.064 1 87.38 130 TRP B C 1
ATOM 3817 O O . TRP B 1 130 ? 17.375 -9.797 -2.566 1 87.38 130 TRP B O 1
ATOM 3827 N N . THR B 1 131 ? 15.695 -8.375 -2.777 1 91.62 131 THR B N 1
ATOM 3828 C CA . THR B 1 131 ? 14.773 -9.109 -1.921 1 91.62 131 THR B CA 1
ATOM 3829 C C . THR B 1 131 ? 13.352 -9.039 -2.469 1 91.62 131 THR B C 1
ATOM 3831 O O . THR B 1 131 ? 12.93 -8.008 -2.99 1 91.62 131 THR B O 1
ATOM 3834 N N . GLY B 1 132 ? 12.695 -10.195 -2.445 1 94.31 132 GLY B N 1
ATOM 3835 C CA . GLY B 1 132 ? 11.328 -10.219 -2.943 1 94.31 132 GLY B CA 1
ATOM 3836 C C . GLY B 1 132 ? 10.789 -11.617 -3.143 1 94.31 132 GLY B C 1
ATOM 3837 O O . GLY B 1 132 ? 11.273 -12.57 -2.529 1 94.31 132 GLY B O 1
ATOM 3838 N N . LEU B 1 133 ? 9.695 -11.688 -3.934 1 97.5 133 LEU B N 1
ATOM 3839 C CA . LEU B 1 133 ? 9.008 -12.961 -4.152 1 97.5 133 LEU B CA 1
ATOM 3840 C C . LEU B 1 133 ? 9.477 -13.609 -5.453 1 97.5 133 LEU B C 1
ATOM 3842 O O . LEU B 1 133 ? 9.477 -12.969 -6.508 1 97.5 133 LEU B O 1
ATOM 3846 N N . VAL B 1 134 ? 9.914 -14.867 -5.332 1 96.31 134 VAL B N 1
ATOM 3847 C CA . VAL B 1 134 ? 10.25 -15.688 -6.488 1 96.31 134 VAL B CA 1
ATOM 3848 C C . VAL B 1 134 ? 9.273 -16.859 -6.598 1 96.31 134 VAL B C 1
ATOM 3850 O O . VAL B 1 134 ? 8.625 -17.219 -5.617 1 96.31 134 VAL B O 1
ATOM 3853 N N . SER B 1 135 ? 9.195 -17.406 -7.777 1 97.31 135 SER B N 1
ATOM 3854 C CA . SER B 1 135 ? 8.188 -18.453 -7.98 1 97.31 135 SER B CA 1
ATOM 3855 C C . SER B 1 135 ? 8.617 -19.422 -9.078 1 97.31 135 SER B C 1
ATOM 3857 O O . SER B 1 135 ? 9.562 -19.141 -9.82 1 97.31 135 SER B O 1
ATOM 3859 N N . ASP B 1 136 ? 7.941 -20.562 -9.102 1 96.31 136 ASP B N 1
ATOM 3860 C CA . ASP B 1 136 ? 8.047 -21.5 -10.219 1 96.31 136 ASP B CA 1
ATOM 3861 C C . ASP B 1 136 ? 7.023 -21.172 -11.305 1 96.31 136 ASP B C 1
ATOM 3863 O O . ASP B 1 136 ? 5.953 -20.641 -11.016 1 96.31 136 ASP B O 1
ATOM 3867 N N . VAL B 1 137 ? 7.422 -21.484 -12.492 1 96.69 137 VAL B N 1
ATOM 3868 C CA . VAL B 1 137 ? 6.492 -21.328 -13.609 1 96.69 137 VAL B CA 1
ATOM 3869 C C . VAL B 1 137 ? 5.445 -22.438 -13.57 1 96.69 137 VAL B C 1
ATOM 3871 O O . VAL B 1 137 ? 5.77 -23.594 -13.32 1 96.69 137 VAL B O 1
ATOM 3874 N N . ILE B 1 138 ? 4.234 -22.094 -13.766 1 97.31 138 ILE B N 1
ATOM 3875 C CA . ILE B 1 138 ? 3.119 -23.031 -13.789 1 97.31 138 ILE B CA 1
ATOM 3876 C C . ILE B 1 138 ? 2.518 -23.078 -15.195 1 97.31 138 ILE B C 1
ATOM 3878 O O . ILE B 1 138 ? 2.191 -22.047 -15.773 1 97.31 138 ILE B O 1
ATOM 3882 N N . ALA B 1 139 ? 2.346 -24.266 -15.656 1 97.62 139 ALA B N 1
ATOM 3883 C CA . ALA B 1 139 ? 1.767 -24.422 -16.984 1 97.62 139 ALA B CA 1
ATOM 3884 C C . ALA B 1 139 ? 0.244 -24.344 -16.938 1 97.62 139 ALA B C 1
ATOM 3886 O O . ALA B 1 139 ? -0.371 -24.672 -15.922 1 97.62 139 ALA B O 1
ATOM 3887 N N . ILE B 1 140 ? -0.283 -23.797 -17.906 1 98.44 140 ILE B N 1
ATOM 3888 C CA . ILE B 1 140 ? -1.72 -23.844 -18.156 1 98.44 140 ILE B CA 1
ATOM 3889 C C . ILE B 1 140 ? -2.004 -24.703 -19.391 1 98.44 140 ILE B C 1
ATOM 3891 O O . ILE B 1 140 ? -1.304 -24.594 -20.406 1 98.44 140 ILE B O 1
ATOM 3895 N N . HIS B 1 141 ? -3.018 -25.625 -19.297 1 98.44 141 HIS B N 1
ATOM 3896 C CA . HIS B 1 141 ? -3.355 -26.531 -20.391 1 98.44 141 HIS B CA 1
ATOM 3897 C C . HIS B 1 141 ? -4.434 -25.922 -21.281 1 98.44 141 HIS B C 1
ATOM 3899 O O . HIS B 1 141 ? -5.617 -26.234 -21.141 1 98.44 141 HIS B O 1
ATOM 3905 N N . TRP B 1 142 ? -3.969 -25.234 -22.281 1 98.38 142 TRP B N 1
ATOM 3906 C CA . TRP B 1 142 ? -4.859 -24.531 -23.203 1 98.38 142 TRP B CA 1
ATOM 3907 C C . TRP B 1 142 ? -5.613 -25.531 -24.078 1 98.38 142 TRP B C 1
ATOM 3909 O O . TRP B 1 142 ? -5.043 -26.516 -24.531 1 98.38 142 TRP B O 1
ATOM 3919 N N . LYS B 1 143 ? -6.879 -25.344 -24.344 1 97.5 143 LYS B N 1
ATOM 3920 C CA . LYS B 1 143 ? -7.719 -26.266 -25.094 1 97.5 143 LYS B CA 1
ATOM 3921 C C . LYS B 1 143 ? -7.328 -26.266 -26.578 1 97.5 143 LYS B C 1
ATOM 3923 O O . LYS B 1 143 ? -7.445 -27.297 -27.25 1 97.5 143 LYS B O 1
ATOM 3928 N N . ASP B 1 144 ? -6.945 -25.078 -27.094 1 94.44 144 ASP B N 1
ATOM 3929 C CA . ASP B 1 144 ? -6.438 -24.922 -28.453 1 94.44 144 ASP B CA 1
ATOM 3930 C C . ASP B 1 144 ? -5.348 -23.859 -28.516 1 94.44 144 ASP B C 1
ATOM 3932 O O . ASP B 1 144 ? -5.297 -22.969 -27.672 1 94.44 144 ASP B O 1
ATOM 3936 N N . PRO B 1 145 ? -4.449 -24 -29.484 1 93.38 145 PRO B N 1
ATOM 3937 C CA . PRO B 1 145 ? -3.396 -22.984 -29.609 1 93.38 145 PRO B CA 1
ATOM 3938 C C . PRO B 1 145 ? -3.949 -21.578 -29.781 1 93.38 145 PRO B C 1
ATOM 3940 O O . PRO B 1 145 ? -3.336 -20.609 -29.312 1 93.38 145 PRO B O 1
ATOM 3943 N N . GLU B 1 146 ? -5.09 -21.484 -30.328 1 95 146 GLU B N 1
ATOM 3944 C CA . GLU B 1 146 ? -5.703 -20.188 -30.578 1 95 146 GLU B CA 1
ATOM 3945 C C . GLU B 1 146 ? -6.332 -19.625 -29.297 1 95 146 GLU B C 1
ATOM 3947 O O . GLU B 1 146 ? -6.621 -18.422 -29.234 1 95 146 GLU B O 1
ATOM 3952 N N . LYS B 1 147 ? -6.516 -20.531 -28.328 1 96 147 LYS B N 1
ATOM 3953 C CA . LYS B 1 147 ? -7.152 -20.125 -27.078 1 96 147 LYS B CA 1
ATOM 3954 C C . LYS B 1 147 ? -6.109 -19.75 -26.031 1 96 147 LYS B C 1
ATOM 3956 O O . LYS B 1 147 ? -6.457 -19.328 -24.922 1 96 147 LYS B O 1
ATOM 3961 N N . ASP B 1 148 ? -4.84 -19.922 -26.438 1 97.69 148 ASP B N 1
ATOM 3962 C CA . ASP B 1 148 ? -3.754 -19.547 -25.531 1 97.69 148 ASP B CA 1
ATOM 3963 C C . ASP B 1 148 ? -3.684 -18.031 -25.375 1 97.69 148 ASP B C 1
ATOM 3965 O O . ASP B 1 148 ? -3.184 -17.328 -26.25 1 97.69 148 ASP B O 1
ATOM 3969 N N . LEU B 1 149 ? -4.047 -17.562 -24.234 1 97.19 149 LEU B N 1
ATOM 3970 C CA . LEU B 1 149 ? -4.125 -16.125 -23.969 1 97.19 149 LEU B CA 1
ATOM 3971 C C . LEU B 1 149 ? -2.73 -15.531 -23.812 1 97.19 149 LEU B C 1
ATOM 3973 O O . LEU B 1 149 ? -2.572 -14.305 -23.828 1 97.19 149 LEU B O 1
ATOM 3977 N N . THR B 1 150 ? -1.706 -16.344 -23.703 1 97.62 150 THR B N 1
ATOM 3978 C CA . THR B 1 150 ? -0.346 -15.867 -23.469 1 97.62 150 THR B CA 1
ATOM 3979 C C . THR B 1 150 ? 0.456 -15.891 -24.781 1 97.62 150 THR B C 1
ATOM 3981 O O . THR B 1 150 ? 1.669 -15.672 -24.766 1 97.62 150 THR B O 1
ATOM 3984 N N . ARG B 1 151 ? -0.195 -16.266 -25.859 1 96.25 151 ARG B N 1
ATOM 3985 C CA . ARG B 1 151 ? 0.396 -16.266 -27.188 1 96.25 151 ARG B CA 1
ATOM 3986 C C . ARG B 1 151 ? 1.644 -17.141 -27.234 1 96.25 151 ARG B C 1
ATOM 3988 O O . ARG B 1 151 ? 2.639 -16.781 -27.875 1 96.25 151 ARG B O 1
ATOM 3995 N N . GLY B 1 152 ? 1.653 -18.172 -26.438 1 96.81 152 GLY B N 1
ATOM 3996 C CA . GLY B 1 152 ? 2.729 -19.156 -26.453 1 96.81 152 GLY B CA 1
ATOM 3997 C C . GLY B 1 152 ? 3.848 -18.828 -25.484 1 96.81 152 GLY B C 1
ATOM 3998 O O . GLY B 1 152 ? 4.73 -19.672 -25.25 1 96.81 152 GLY B O 1
ATOM 3999 N N . PHE B 1 153 ? 3.842 -17.672 -24.906 1 97.62 153 PHE B N 1
ATOM 4000 C CA . PHE B 1 153 ? 4.93 -17.234 -24.031 1 97.62 153 PHE B CA 1
ATOM 4001 C C . PHE B 1 153 ? 4.988 -18.078 -22.766 1 97.62 153 PHE B C 1
ATOM 4003 O O . PHE B 1 153 ? 6.07 -18.375 -22.266 1 97.62 153 PHE B O 1
ATOM 4010 N N . LEU B 1 154 ? 3.85 -18.469 -22.266 1 97.94 154 LEU B N 1
ATOM 4011 C CA . LEU B 1 154 ? 3.85 -19.281 -21.047 1 97.94 154 LEU B CA 1
ATOM 4012 C C . LEU B 1 154 ? 4.512 -20.641 -21.297 1 97.94 154 LEU B C 1
ATOM 4014 O O . LEU B 1 154 ? 5.305 -21.109 -20.484 1 97.94 154 LEU B O 1
ATOM 4018 N N . ASP B 1 155 ? 4.207 -21.234 -22.422 1 97.25 155 ASP B N 1
ATOM 4019 C CA . ASP B 1 155 ? 4.832 -22.516 -22.781 1 97.25 155 ASP B CA 1
ATOM 4020 C C . ASP B 1 155 ? 6.344 -22.359 -22.906 1 97.25 155 ASP B C 1
ATOM 4022 O O . ASP B 1 155 ? 7.102 -23.219 -22.469 1 97.25 155 ASP B O 1
ATOM 4026 N N . LEU B 1 156 ? 6.746 -21.312 -23.531 1 97 156 LEU B N 1
ATOM 4027 C CA . LEU B 1 156 ? 8.172 -21.031 -23.672 1 97 156 LEU B CA 1
ATOM 4028 C C . LEU B 1 156 ? 8.828 -20.828 -22.312 1 97 156 LEU B C 1
ATOM 4030 O O . LEU B 1 156 ? 9.938 -21.312 -22.078 1 97 156 LEU B O 1
ATOM 4034 N N . ALA B 1 157 ? 8.156 -20.109 -21.438 1 96.56 157 ALA B N 1
ATOM 4035 C CA . ALA B 1 157 ? 8.672 -19.891 -20.094 1 96.56 157 ALA B CA 1
ATOM 4036 C C . ALA B 1 157 ? 8.766 -21.203 -19.312 1 96.56 157 ALA B C 1
ATOM 4038 O O . ALA B 1 157 ? 9.711 -21.422 -18.562 1 96.56 157 ALA B O 1
ATOM 4039 N N . CYS B 1 158 ? 7.797 -22.078 -19.469 1 96.62 158 CYS B N 1
ATOM 4040 C CA . CYS B 1 158 ? 7.805 -23.391 -18.812 1 96.62 158 CYS B CA 1
ATOM 4041 C C . CYS B 1 158 ? 9.008 -24.219 -19.266 1 96.62 158 CYS B C 1
ATOM 4043 O O . CYS B 1 158 ? 9.656 -24.875 -18.438 1 96.62 158 CYS B O 1
ATOM 4045 N N . ALA B 1 159 ? 9.281 -24.141 -20.5 1 95 159 ALA B N 1
ATOM 4046 C CA . ALA B 1 159 ? 10.414 -24.875 -21.047 1 95 159 ALA B CA 1
ATOM 4047 C C . ALA B 1 159 ? 11.734 -24.312 -20.547 1 95 159 ALA B C 1
ATOM 4049 O O . ALA B 1 159 ? 12.68 -25.062 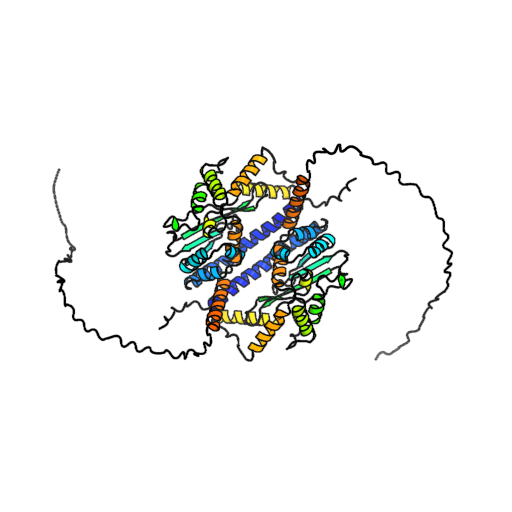-20.281 1 95 159 ALA B O 1
ATOM 4050 N N . ALA B 1 160 ? 11.781 -23.016 -20.359 1 92.94 160 ALA B N 1
ATOM 4051 C CA . ALA B 1 160 ? 13.023 -22.328 -20.016 1 92.94 160 ALA B CA 1
ATOM 4052 C C . ALA B 1 160 ? 13.211 -22.25 -18.5 1 92.94 160 ALA B C 1
ATOM 4054 O O . ALA B 1 160 ? 14.312 -21.984 -18.016 1 92.94 160 ALA B O 1
ATOM 4055 N N . GLY B 1 161 ? 12.156 -22.531 -17.781 1 87.25 161 GLY B N 1
ATOM 4056 C CA . GLY B 1 161 ? 12.125 -22.234 -16.359 1 87.25 161 GLY B CA 1
ATOM 4057 C C . GLY B 1 161 ? 12.938 -23.203 -15.531 1 87.25 161 GLY B C 1
ATOM 4058 O O . GLY B 1 161 ? 13.406 -24.219 -16.047 1 87.25 161 GLY B O 1
ATOM 4059 N N . PHE B 1 162 ? 13.18 -22.781 -14.297 1 82.44 162 PHE B N 1
ATOM 4060 C CA . PHE B 1 162 ? 13.828 -23.578 -13.273 1 82.44 162 PHE B CA 1
ATOM 4061 C C . PHE B 1 162 ? 13.039 -23.531 -11.969 1 82.44 162 PHE B C 1
ATOM 4063 O O . PHE B 1 162 ? 12.273 -22.594 -11.734 1 82.44 162 PHE B O 1
ATOM 4070 N N . SER B 1 163 ? 13.266 -24.594 -11.219 1 87.75 163 SER B N 1
ATOM 4071 C CA . SER B 1 163 ? 12.547 -24.578 -9.945 1 87.75 163 SER B CA 1
ATOM 4072 C C . SER B 1 163 ? 13.328 -23.797 -8.883 1 87.75 163 SER B C 1
ATOM 4074 O O . SER B 1 163 ? 14.555 -23.906 -8.805 1 87.75 163 SER B O 1
ATOM 4076 N N . VAL B 1 164 ? 12.602 -22.984 -8.141 1 87.88 164 VAL B N 1
ATOM 4077 C CA . VAL B 1 164 ? 13.211 -22.234 -7.047 1 87.88 164 VAL B CA 1
ATOM 4078 C C . VAL B 1 164 ? 12.672 -22.734 -5.711 1 87.88 164 VAL B C 1
ATOM 4080 O O . VAL B 1 164 ? 12.883 -22.109 -4.672 1 87.88 164 VAL B O 1
ATOM 4083 N N . ALA B 1 165 ? 11.969 -23.844 -5.793 1 90.25 165 ALA B N 1
ATOM 4084 C CA . ALA B 1 165 ? 11.5 -24.469 -4.559 1 90.25 165 ALA B CA 1
ATOM 4085 C C . ALA B 1 165 ? 12.672 -24.828 -3.646 1 90.25 165 ALA B C 1
ATOM 4087 O O . ALA B 1 165 ? 13.789 -25.062 -4.117 1 90.25 165 ALA B O 1
ATOM 4088 N N . PRO B 1 166 ? 12.391 -24.812 -2.383 1 90.12 166 PRO B N 1
ATOM 4089 C CA . PRO B 1 166 ? 13.469 -25.172 -1.468 1 90.12 166 PRO B CA 1
ATOM 4090 C C . PRO B 1 166 ? 14.086 -26.531 -1.799 1 90.12 166 PRO B C 1
ATOM 4092 O O . PRO B 1 166 ? 13.367 -27.5 -2.061 1 90.12 166 PRO B O 1
ATOM 4095 N N . GLY B 1 167 ? 15.336 -26.562 -1.824 1 84.81 167 GLY B N 1
ATOM 4096 C CA . GLY B 1 167 ? 16.062 -27.797 -2.088 1 84.81 167 GLY B CA 1
ATOM 4097 C C . GLY B 1 167 ? 16.266 -28.062 -3.566 1 84.81 167 GLY B C 1
ATOM 4098 O O . GLY B 1 167 ? 16.844 -29.094 -3.945 1 84.81 167 GLY B O 1
ATOM 4099 N N . SER B 1 168 ? 15.805 -27.109 -4.363 1 83.81 168 SER B N 1
ATOM 4100 C CA . SER B 1 168 ? 15.961 -27.297 -5.801 1 83.81 168 SER B CA 1
ATOM 4101 C C . SER B 1 168 ? 17.422 -27.141 -6.227 1 83.81 168 SER B C 1
ATOM 4103 O O . SER B 1 168 ? 18.188 -26.422 -5.582 1 83.81 168 SER B O 1
ATOM 4105 N N . ALA B 1 169 ? 17.719 -27.828 -7.312 1 77.56 169 ALA B N 1
ATOM 4106 C CA . ALA B 1 169 ? 19.078 -27.781 -7.848 1 77.56 169 ALA B CA 1
ATOM 4107 C C . ALA B 1 169 ? 19.406 -26.391 -8.398 1 77.56 169 ALA B C 1
ATOM 4109 O O . ALA B 1 169 ? 18.531 -25.703 -8.914 1 77.56 169 ALA B O 1
ATOM 4110 N N . PRO B 1 170 ? 20.672 -25.953 -8.164 1 73.81 170 PRO B N 1
ATOM 4111 C CA . PRO B 1 170 ? 21.062 -24.672 -8.734 1 73.81 170 PRO B CA 1
ATOM 4112 C C . PRO B 1 170 ? 20.891 -24.609 -10.25 1 73.81 170 PRO B C 1
ATOM 4114 O O . PRO B 1 170 ? 21.047 -25.641 -10.93 1 73.81 170 PRO B O 1
ATOM 4117 N N . PRO B 1 171 ? 20.469 -23.484 -10.664 1 67.69 171 PRO B N 1
ATOM 4118 C CA . PRO B 1 171 ? 20.281 -23.375 -12.109 1 67.69 171 PRO B CA 1
ATOM 4119 C C . PRO B 1 171 ? 21.578 -23.578 -12.883 1 67.69 171 PRO B C 1
ATOM 4121 O O . PRO B 1 171 ? 22.672 -23.328 -12.344 1 67.69 171 PRO B O 1
ATOM 4124 N N . PRO B 1 172 ? 21.359 -24.203 -14.07 1 67.06 172 PRO B N 1
ATOM 4125 C CA . PRO B 1 172 ? 22.562 -24.391 -14.891 1 67.06 172 PRO B CA 1
ATOM 4126 C C . PRO B 1 172 ? 23.266 -23.078 -15.211 1 67.06 172 PRO B C 1
ATOM 4128 O O . PRO B 1 172 ? 22.625 -22.016 -15.25 1 67.06 172 PRO B O 1
ATOM 4131 N N . THR B 1 173 ? 24.578 -23.203 -15.25 1 71.06 173 THR B N 1
ATOM 4132 C CA . THR B 1 173 ? 25.375 -22.062 -15.672 1 71.06 173 THR B CA 1
ATOM 4133 C C . THR B 1 173 ? 25.234 -21.828 -17.172 1 71.06 173 THR B C 1
ATOM 4135 O O . THR B 1 173 ? 25.219 -22.781 -17.953 1 71.06 173 THR B O 1
ATOM 4138 N N . GLY B 1 174 ? 24.969 -20.656 -17.578 1 73.88 174 GLY B N 1
ATOM 4139 C CA . GLY B 1 174 ? 24.859 -20.328 -18.984 1 73.88 174 GLY B CA 1
ATOM 4140 C C . GLY B 1 174 ? 23.422 -20.312 -19.5 1 73.8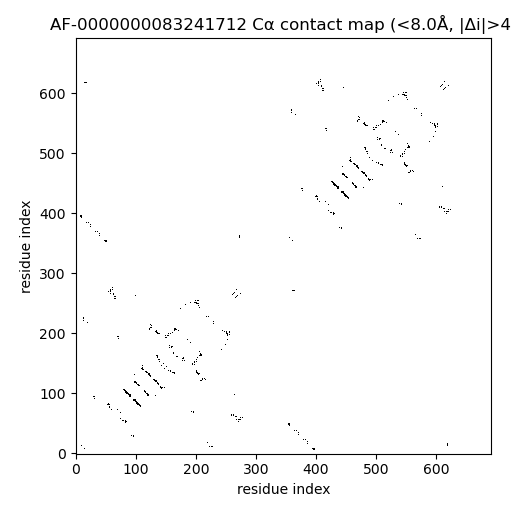8 174 GLY B C 1
ATOM 4141 O O . GLY B 1 174 ? 22.5 -20.578 -18.734 1 73.88 174 GLY B O 1
ATOM 4142 N N . ARG B 1 175 ? 23.297 -20.016 -20.734 1 83.31 175 ARG B N 1
ATOM 4143 C CA . ARG B 1 175 ? 21.984 -19.906 -21.375 1 83.31 175 ARG B CA 1
ATOM 4144 C C . ARG B 1 175 ? 21.594 -21.219 -22.047 1 83.31 175 ARG B C 1
ATOM 4146 O O . ARG B 1 175 ? 22.344 -21.734 -22.875 1 83.31 175 ARG B O 1
ATOM 4153 N N . THR B 1 176 ? 20.484 -21.891 -21.625 1 88.12 176 THR B N 1
ATOM 4154 C CA . THR B 1 176 ? 19.953 -23.109 -22.25 1 88.12 176 THR B CA 1
ATOM 4155 C C . THR B 1 176 ? 19.312 -22.781 -23.594 1 88.12 176 THR B C 1
ATOM 4157 O O . THR B 1 176 ? 19.016 -21.609 -23.875 1 88.12 176 THR B O 1
ATOM 4160 N N . PRO B 1 177 ? 19.234 -23.797 -24.453 1 92.38 177 PRO B N 1
ATOM 4161 C CA . PRO B 1 177 ? 18.562 -23.578 -25.734 1 92.38 177 PRO B CA 1
ATOM 4162 C C . PRO B 1 177 ? 17.125 -23.047 -25.562 1 92.38 177 PRO B C 1
ATOM 4164 O O . PRO B 1 177 ? 16.656 -22.266 -26.375 1 92.38 177 PRO B O 1
ATOM 4167 N N . GLU B 1 178 ? 16.469 -23.531 -24.516 1 93.25 178 GLU B N 1
ATOM 4168 C CA . GLU B 1 178 ? 15.102 -23.094 -24.234 1 93.25 178 GLU B CA 1
ATOM 4169 C C . GLU B 1 178 ? 15.07 -21.609 -23.859 1 93.25 178 GLU B C 1
ATOM 4171 O O . GLU B 1 178 ? 14.156 -20.891 -24.234 1 93.25 178 GLU B O 1
ATOM 4176 N N . GLN B 1 179 ? 16.047 -21.141 -23.172 1 92.75 179 GLN B N 1
ATOM 4177 C CA . GLN B 1 179 ? 16.141 -19.734 -22.797 1 92.75 179 GLN B CA 1
ATOM 4178 C C . GLN B 1 179 ? 16.453 -18.859 -24 1 92.75 179 GLN B C 1
ATOM 4180 O O . GLN B 1 179 ? 15.953 -17.734 -24.094 1 92.75 179 GLN B O 1
ATOM 4185 N N . THR B 1 180 ? 17.25 -19.422 -24.875 1 93.75 180 THR B N 1
ATOM 4186 C CA . THR B 1 180 ? 17.562 -18.703 -26.109 1 93.75 180 THR B CA 1
ATOM 4187 C C . THR B 1 180 ? 16.312 -18.547 -26.969 1 93.75 180 THR B C 1
ATOM 4189 O O . THR B 1 180 ? 16.078 -17.484 -27.562 1 93.75 180 THR B O 1
ATOM 4192 N N . ALA B 1 181 ? 15.562 -19.578 -26.984 1 95.69 181 ALA B N 1
ATOM 4193 C CA . ALA B 1 181 ? 14.32 -19.547 -27.75 1 95.69 181 ALA B CA 1
ATOM 4194 C C . ALA B 1 181 ? 13.352 -18.516 -27.156 1 95.69 181 ALA B C 1
ATOM 4196 O O . ALA B 1 181 ? 12.68 -17.797 -27.891 1 95.69 181 ALA B O 1
ATOM 4197 N N . LEU B 1 182 ? 13.25 -18.5 -25.844 1 96.25 182 LEU B N 1
ATOM 4198 C CA . LEU B 1 182 ? 12.383 -17.531 -25.172 1 96.25 182 LEU B CA 1
ATOM 4199 C C . LEU B 1 182 ? 12.844 -16.109 -25.438 1 96.25 182 LEU B C 1
ATOM 4201 O O . LEU B 1 182 ? 12.023 -15.234 -25.75 1 96.25 182 LEU B O 1
ATOM 4205 N N . GLN B 1 183 ? 14.125 -15.883 -25.406 1 94.88 183 GLN B N 1
ATOM 4206 C CA . GLN B 1 183 ? 14.672 -14.562 -25.672 1 94.88 183 GLN B CA 1
ATOM 4207 C C . GLN B 1 183 ? 14.352 -14.125 -27.109 1 94.88 183 GLN B C 1
ATOM 4209 O O . GLN B 1 183 ? 13.984 -12.969 -27.344 1 94.88 183 GLN B O 1
ATOM 4214 N N . ALA B 1 184 ? 14.547 -14.992 -27.984 1 95.88 184 ALA B N 1
ATOM 4215 C CA . ALA B 1 184 ? 14.258 -14.695 -29.391 1 95.88 184 ALA B CA 1
ATOM 4216 C C . ALA B 1 184 ? 12.789 -14.32 -29.578 1 95.88 184 ALA B C 1
ATOM 4218 O O . ALA B 1 184 ? 12.469 -13.398 -30.328 1 95.88 184 ALA B O 1
ATOM 4219 N N . ALA B 1 185 ? 11.945 -15.031 -28.906 1 96.31 185 ALA B N 1
ATOM 4220 C CA . ALA B 1 185 ? 10.516 -14.742 -29 1 96.31 185 ALA B CA 1
ATOM 4221 C C . ALA B 1 185 ? 10.188 -13.367 -28.438 1 96.31 185 ALA B C 1
ATOM 4223 O O . ALA B 1 185 ? 9.406 -12.617 -29.016 1 96.31 185 ALA B O 1
ATOM 4224 N N . ILE B 1 186 ? 10.758 -12.977 -27.297 1 95.81 186 ILE B N 1
ATOM 4225 C CA . ILE B 1 186 ? 10.539 -11.68 -26.656 1 95.81 186 ILE B CA 1
ATOM 4226 C C . ILE B 1 186 ? 11.031 -10.562 -27.578 1 95.81 186 ILE B C 1
ATOM 4228 O O . ILE B 1 186 ? 10.359 -9.547 -27.734 1 95.81 186 ILE B O 1
ATOM 4232 N N . ASP B 1 187 ? 12.188 -10.789 -28.219 1 95.12 187 ASP B N 1
ATOM 4233 C CA . ASP B 1 187 ? 12.773 -9.781 -29.094 1 95.12 187 ASP B CA 1
ATOM 4234 C C . ASP B 1 187 ? 11.93 -9.594 -30.359 1 95.12 187 ASP B C 1
ATOM 4236 O O . ASP B 1 187 ? 11.781 -8.477 -30.844 1 95.12 187 ASP B O 1
ATOM 4240 N N . ASP B 1 188 ? 11.398 -10.633 -30.812 1 95.56 188 ASP B N 1
ATOM 4241 C CA . ASP B 1 188 ? 10.68 -10.617 -32.094 1 95.56 188 ASP B CA 1
ATOM 4242 C C . ASP B 1 188 ? 9.258 -10.094 -31.906 1 95.56 188 ASP B C 1
ATOM 4244 O O . ASP B 1 188 ? 8.805 -9.242 -32.688 1 95.56 188 ASP B O 1
ATOM 4248 N N . ARG B 1 189 ? 8.531 -10.617 -30.891 1 94.44 189 ARG B N 1
ATOM 4249 C CA . ARG B 1 189 ? 7.098 -10.367 -30.781 1 94.44 189 ARG B CA 1
ATOM 4250 C C . ARG B 1 189 ? 6.812 -9.359 -29.672 1 94.44 189 ARG B C 1
ATOM 4252 O O . ARG B 1 189 ? 5.762 -8.719 -29.672 1 94.44 189 ARG B O 1
ATOM 4259 N N . GLY B 1 190 ? 7.664 -9.203 -28.781 1 93.69 190 GLY B N 1
ATOM 4260 C CA . GLY B 1 190 ? 7.422 -8.32 -27.656 1 93.69 190 GLY B CA 1
ATOM 4261 C C . GLY B 1 190 ? 6.453 -8.906 -26.641 1 93.69 190 GLY B C 1
ATOM 4262 O O . GLY B 1 190 ? 5.602 -9.727 -26.984 1 93.69 190 GLY B O 1
ATOM 4263 N N . ILE B 1 191 ? 6.492 -8.461 -25.406 1 92.88 191 ILE B N 1
ATOM 4264 C CA . ILE B 1 191 ? 5.664 -9.016 -24.344 1 92.88 191 ILE B CA 1
ATOM 4265 C C . ILE B 1 191 ? 4.617 -7.996 -23.922 1 92.88 191 ILE B C 1
ATOM 4267 O O . ILE B 1 191 ? 3.945 -8.172 -22.891 1 92.88 191 ILE B O 1
ATOM 4271 N N . GLY B 1 192 ? 4.496 -6.938 -24.609 1 89.81 192 GLY B N 1
ATOM 4272 C CA . GLY B 1 192 ? 3.5 -5.926 -24.281 1 89.81 192 GLY B CA 1
ATOM 4273 C C . GLY B 1 192 ? 2.076 -6.41 -24.5 1 89.81 192 GLY B C 1
ATOM 4274 O O . GLY B 1 192 ? 1.771 -7.051 -25.5 1 89.81 192 GLY B O 1
ATOM 4275 N N . GLY B 1 193 ? 1.173 -6.156 -23.484 1 87.62 193 GLY B N 1
ATOM 4276 C CA . GLY B 1 193 ? -0.242 -6.453 -23.625 1 87.62 193 GLY B CA 1
ATOM 4277 C C . GLY B 1 193 ? -0.576 -7.91 -23.391 1 87.62 193 GLY B C 1
ATOM 4278 O O . GLY B 1 193 ? -1.637 -8.391 -23.797 1 87.62 193 GLY B O 1
ATOM 4279 N N . LEU B 1 194 ? 0.348 -8.664 -22.812 1 92.88 194 LEU B N 1
ATOM 4280 C CA . LEU B 1 194 ? 0.052 -10.055 -22.5 1 92.88 194 LEU B CA 1
ATOM 4281 C C . LEU B 1 194 ? -1.067 -10.156 -21.469 1 92.88 194 LEU B C 1
ATOM 4283 O O . LEU B 1 194 ? -1.281 -9.227 -20.688 1 92.88 194 LEU B O 1
ATOM 4287 N N . SER B 1 195 ? -1.683 -11.289 -21.547 1 96.88 195 SER B N 1
ATOM 4288 C CA . SER B 1 195 ? -2.762 -11.633 -20.625 1 96.88 195 SER B CA 1
ATOM 4289 C C . SER B 1 195 ? -2.256 -11.727 -19.188 1 96.88 195 SER B C 1
ATOM 4291 O O . SER B 1 195 ? -1.093 -12.07 -18.953 1 96.88 195 SER B O 1
ATOM 4293 N N . PHE B 1 196 ? -3.193 -11.477 -18.297 1 97.75 196 PHE B N 1
ATOM 4294 C CA . PHE B 1 196 ? -2.979 -11.711 -16.875 1 97.75 196 PHE B CA 1
ATOM 4295 C C . PHE B 1 196 ? -2.438 -13.117 -16.625 1 97.75 196 PHE B C 1
ATOM 4297 O O . PHE B 1 196 ? -1.615 -13.328 -15.742 1 97.75 196 PHE B O 1
ATOM 4304 N N . PHE B 1 197 ? -2.82 -14.047 -17.406 1 98.56 197 PHE B N 1
ATOM 4305 C CA . PHE B 1 197 ? -2.484 -15.453 -17.203 1 98.56 197 PHE B CA 1
ATOM 4306 C C . PHE B 1 197 ? -1.005 -15.703 -17.484 1 98.56 197 PHE B C 1
ATOM 4308 O O . PHE B 1 197 ? -0.464 -16.734 -17.094 1 98.56 197 PHE B O 1
ATOM 4315 N N . ALA B 1 198 ? -0.353 -14.727 -18.078 1 98.31 198 ALA B N 1
ATOM 4316 C CA . ALA B 1 198 ? 1.098 -14.812 -18.219 1 98.31 198 ALA B CA 1
ATOM 4317 C C . ALA B 1 198 ? 1.793 -14.703 -16.875 1 98.31 198 ALA B C 1
ATOM 4319 O O . ALA B 1 198 ? 2.969 -15.047 -16.734 1 98.31 198 ALA B O 1
ATOM 4320 N N . TRP B 1 199 ? 1.075 -14.211 -15.859 1 98.56 199 TRP B N 1
ATOM 4321 C CA . TRP B 1 199 ? 1.601 -14.102 -14.5 1 98.56 199 TRP B CA 1
ATOM 4322 C C . TRP B 1 199 ? 2.008 -15.469 -13.969 1 98.56 199 TRP B C 1
ATOM 4324 O O . TRP B 1 199 ? 2.936 -15.578 -13.164 1 98.56 199 TRP B O 1
ATOM 4334 N N . PHE B 1 200 ? 1.368 -16.594 -14.461 1 98.62 200 PHE B N 1
ATOM 4335 C CA . PHE B 1 200 ? 1.703 -17.938 -14.047 1 98.62 200 PHE B CA 1
ATOM 4336 C C . PHE B 1 200 ? 3.076 -18.344 -14.57 1 98.62 200 PHE B C 1
ATOM 4338 O O . PHE B 1 200 ? 3.646 -19.344 -14.125 1 98.62 200 PHE B O 1
ATOM 4345 N N . GLY B 1 201 ? 3.611 -17.516 -15.438 1 97.62 201 GLY B N 1
ATOM 4346 C CA . GLY B 1 201 ? 4.949 -17.734 -15.961 1 97.62 201 GLY B CA 1
ATOM 4347 C C . GLY B 1 201 ? 6.02 -16.953 -15.219 1 97.62 201 GLY B C 1
ATOM 4348 O O . GLY B 1 201 ? 7.211 -17.094 -15.5 1 97.62 201 GLY B O 1
ATOM 4349 N N . TYR B 1 202 ? 5.648 -16.125 -14.273 1 97.31 202 TYR B N 1
ATOM 4350 C CA . TYR B 1 202 ? 6.621 -15.328 -13.531 1 97.31 202 TYR B CA 1
ATOM 4351 C C . TYR B 1 202 ? 7.52 -16.219 -12.688 1 97.31 202 TYR B C 1
ATOM 4353 O O . TYR B 1 202 ? 7.039 -17.109 -11.977 1 97.31 202 TYR B O 1
ATOM 4361 N N . GLN B 1 203 ? 8.75 -15.969 -12.68 1 95 203 GLN B N 1
ATOM 4362 C CA . GLN B 1 203 ? 9.711 -16.703 -11.859 1 95 203 GLN B CA 1
ATOM 4363 C C . GLN B 1 203 ? 10.469 -15.75 -10.93 1 95 203 GLN B C 1
ATOM 4365 O O . GLN B 1 203 ? 10.609 -16.031 -9.734 1 95 203 GLN B O 1
ATOM 4370 N N . GLY B 1 204 ? 10.875 -14.594 -11.414 1 93 204 GLY B N 1
ATOM 4371 C CA . GLY B 1 204 ? 11.742 -13.688 -10.672 1 93 204 GLY B CA 1
ATOM 4372 C C . GLY B 1 204 ? 13.195 -14.102 -10.703 1 93 204 GLY B C 1
ATOM 4373 O O . GLY B 1 204 ? 13.57 -15.031 -11.422 1 93 204 GLY B O 1
ATOM 4374 N N . PRO B 1 205 ? 14.062 -13.398 -9.969 1 90.31 205 PRO B N 1
ATOM 4375 C CA . PRO B 1 205 ? 15.484 -13.758 -9.953 1 90.31 205 PRO B CA 1
ATOM 4376 C C . PRO B 1 205 ? 15.742 -15.141 -9.367 1 90.31 205 PRO B C 1
ATOM 4378 O O . PRO B 1 205 ? 15.008 -15.586 -8.477 1 90.31 205 PRO B O 1
ATOM 4381 N N . ARG B 1 206 ? 16.781 -15.68 -9.953 1 87.75 206 ARG B N 1
ATOM 4382 C CA . ARG B 1 206 ? 17.156 -17 -9.477 1 87.75 206 ARG B CA 1
ATOM 4383 C C . ARG B 1 206 ? 17.891 -16.922 -8.141 1 87.75 206 ARG B C 1
ATOM 4385 O O . ARG B 1 206 ? 19.109 -16.734 -8.109 1 87.75 206 ARG B O 1
ATOM 4392 N N . ILE B 1 207 ? 17.125 -17.094 -7.129 1 89.75 207 ILE B N 1
ATOM 4393 C CA . ILE B 1 207 ? 17.688 -17.031 -5.789 1 89.75 207 ILE B CA 1
ATOM 4394 C C . ILE B 1 207 ? 17.266 -18.25 -4.984 1 89.75 207 ILE B C 1
ATOM 4396 O O . ILE B 1 207 ? 16.062 -18.516 -4.824 1 89.75 207 ILE B O 1
ATOM 4400 N N . SER B 1 208 ? 18.219 -19 -4.547 1 89.19 208 SER B N 1
ATOM 4401 C CA . SER B 1 208 ? 17.938 -20.234 -3.809 1 89.19 208 SER B CA 1
ATOM 4402 C C . SER B 1 208 ? 17.688 -19.938 -2.33 1 89.19 208 SER B C 1
ATOM 4404 O O . SER B 1 208 ? 17.953 -18.844 -1.856 1 89.19 208 SER B O 1
ATOM 4406 N N . ASP B 1 209 ? 17.141 -20.969 -1.608 1 91.81 209 ASP B N 1
ATOM 4407 C CA . ASP B 1 209 ? 16.938 -20.859 -0.168 1 91.81 209 ASP B CA 1
ATOM 4408 C C . ASP B 1 209 ? 18.266 -20.75 0.571 1 91.81 209 ASP B C 1
ATOM 4410 O O . ASP B 1 209 ? 18.375 -20.031 1.567 1 91.81 209 ASP B O 1
ATOM 4414 N N . THR B 1 210 ? 19.266 -21.375 0.027 1 90.25 210 THR B N 1
ATOM 4415 C CA . THR B 1 210 ? 20.594 -21.344 0.632 1 90.25 210 THR B CA 1
ATOM 4416 C C . THR B 1 210 ? 21.172 -19.938 0.558 1 90.25 210 THR B C 1
ATOM 4418 O O . THR B 1 210 ? 21.781 -19.453 1.521 1 90.25 210 THR B O 1
ATOM 4421 N N . GLU B 1 211 ? 21 -19.359 -0.616 1 88.69 211 GLU B N 1
ATOM 4422 C CA . GLU B 1 211 ? 21.484 -18 -0.782 1 88.69 211 GLU B CA 1
ATOM 4423 C C . GLU B 1 211 ? 20.812 -17.047 0.208 1 88.69 211 GLU B C 1
ATOM 4425 O O . GLU B 1 211 ? 21.453 -16.156 0.761 1 88.69 211 GLU B O 1
ATOM 4430 N N . THR B 1 212 ? 19.562 -17.219 0.406 1 91.06 212 THR B N 1
ATOM 4431 C CA . THR B 1 212 ? 18.812 -16.391 1.344 1 91.06 212 THR B CA 1
ATOM 4432 C C . THR B 1 212 ? 19.328 -16.594 2.768 1 91.06 212 THR B C 1
ATOM 4434 O O . THR B 1 212 ? 19.5 -15.625 3.514 1 91.06 212 THR B O 1
ATOM 4437 N N . ALA B 1 213 ? 19.562 -17.844 3.156 1 90 213 ALA B N 1
ATOM 4438 C CA . ALA B 1 213 ? 20.094 -18.156 4.484 1 90 213 ALA B CA 1
ATOM 4439 C C . ALA B 1 213 ? 21.453 -17.516 4.707 1 90 213 ALA B C 1
ATOM 4441 O O . ALA B 1 213 ? 21.719 -16.984 5.785 1 90 213 ALA B O 1
ATOM 4442 N N . GLU B 1 214 ? 22.219 -17.516 3.721 1 88.31 214 GLU B N 1
ATOM 4443 C CA . GLU B 1 214 ? 23.547 -16.922 3.809 1 88.31 214 GLU B CA 1
ATOM 4444 C C . GLU B 1 214 ? 23.469 -15.406 3.934 1 88.31 214 GLU B C 1
ATOM 4446 O O . GLU B 1 214 ? 24.25 -14.789 4.672 1 88.31 214 GLU B O 1
ATOM 4451 N N . ALA B 1 215 ? 22.594 -14.867 3.145 1 85.25 215 ALA B N 1
ATOM 4452 C CA . ALA B 1 215 ? 22.391 -13.422 3.223 1 85.25 215 ALA B CA 1
ATOM 4453 C C . ALA B 1 215 ? 21.969 -13.008 4.625 1 85.25 215 ALA B C 1
ATOM 4455 O O . ALA B 1 215 ? 22.469 -12.023 5.168 1 85.25 215 ALA B O 1
ATOM 4456 N N . MET B 1 216 ? 21.109 -13.758 5.215 1 83.56 216 MET B N 1
ATOM 4457 C CA . MET B 1 216 ? 20.594 -13.445 6.543 1 83.56 216 MET B CA 1
ATOM 4458 C C . MET B 1 216 ? 21.688 -13.586 7.598 1 83.56 216 MET B C 1
ATOM 4460 O O . MET B 1 216 ? 21.75 -12.797 8.547 1 83.56 216 MET B O 1
ATOM 4464 N N . GLU B 1 217 ? 22.484 -14.531 7.441 1 82.44 217 GLU B N 1
ATOM 4465 C CA . GLU B 1 217 ? 23.594 -14.727 8.367 1 82.44 217 GLU B CA 1
ATOM 4466 C C . GLU B 1 217 ? 24.609 -13.594 8.266 1 82.44 217 GLU B C 1
ATOM 4468 O O . GLU B 1 217 ? 25.156 -13.156 9.273 1 82.44 217 GLU B O 1
ATOM 4473 N N . SER B 1 218 ? 24.859 -13.203 7.094 1 78.38 218 SER B N 1
ATOM 4474 C CA . SER B 1 218 ? 25.812 -12.117 6.871 1 78.38 218 SER B CA 1
ATOM 4475 C C . SER B 1 218 ? 25.312 -10.812 7.496 1 78.38 218 SER B C 1
ATOM 4477 O O . SER B 1 218 ? 26.094 -10.07 8.086 1 78.38 218 SER B O 1
ATOM 4479 N N . VAL B 1 219 ? 24.078 -10.57 7.355 1 72.62 219 VAL B N 1
ATOM 4480 C CA . VAL B 1 219 ? 23.5 -9.344 7.902 1 72.62 219 VAL B CA 1
ATOM 4481 C C . VAL B 1 219 ? 23.547 -9.383 9.43 1 72.62 219 VAL B C 1
ATOM 4483 O O . VAL B 1 219 ? 23.875 -8.383 10.07 1 72.62 219 VAL B O 1
ATOM 4486 N N . LYS B 1 220 ? 23.297 -10.555 9.961 1 74.44 220 LYS B N 1
ATOM 4487 C CA . LYS B 1 220 ? 23.359 -10.719 11.414 1 74.44 220 LYS B CA 1
ATOM 4488 C C . LYS B 1 220 ? 24.781 -10.547 11.938 1 74.44 220 LYS B C 1
ATOM 4490 O O . LYS B 1 220 ? 24.984 -9.938 12.984 1 74.44 220 LYS B O 1
ATOM 4495 N N . ALA B 1 221 ? 25.641 -11.055 11.195 1 73.12 221 ALA B N 1
ATOM 4496 C CA . ALA B 1 221 ? 27.031 -10.969 11.602 1 73.12 221 ALA B CA 1
ATOM 4497 C C . ALA B 1 221 ? 27.531 -9.523 11.57 1 73.12 221 ALA B C 1
ATOM 4499 O O . ALA B 1 221 ? 28.281 -9.094 12.445 1 73.12 221 ALA B O 1
ATOM 4500 N N . CYS B 1 222 ? 27.156 -8.836 10.492 1 67.38 222 CYS B N 1
ATOM 4501 C CA . CYS B 1 222 ? 27.531 -7.438 10.375 1 67.38 222 CYS B CA 1
ATOM 4502 C C . CYS B 1 222 ? 26.984 -6.617 11.539 1 67.38 222 CYS B C 1
ATOM 4504 O O . CYS B 1 222 ? 27.656 -5.723 12.055 1 67.38 222 CYS B O 1
ATOM 4506 N N . ARG B 1 223 ? 25.844 -6.957 12 1 65.38 223 ARG B N 1
ATOM 4507 C CA . ARG B 1 223 ? 25.203 -6.27 13.117 1 65.38 223 ARG B CA 1
ATOM 4508 C C . ARG B 1 223 ? 25.984 -6.477 14.406 1 65.38 223 ARG B C 1
ATOM 4510 O O . ARG B 1 223 ? 26.125 -5.551 15.211 1 65.38 223 ARG B O 1
ATOM 4517 N N . GLN B 1 224 ? 26.469 -7.672 14.539 1 65.69 224 GLN B N 1
ATOM 4518 C CA . GLN B 1 224 ? 27.156 -8.039 15.773 1 65.69 224 GLN B CA 1
ATOM 4519 C C . GLN B 1 224 ? 28.578 -7.504 15.797 1 65.69 224 GLN B C 1
ATOM 4521 O O . GLN B 1 224 ? 29.078 -7.082 16.844 1 65.69 224 GLN B O 1
ATOM 4526 N N . THR B 1 225 ? 29.141 -7.535 14.555 1 62.69 225 THR B N 1
ATOM 4527 C CA . THR B 1 225 ? 30.562 -7.211 14.555 1 62.69 225 THR B CA 1
ATOM 4528 C C . THR B 1 225 ? 30.781 -5.758 14.148 1 62.69 225 THR B C 1
ATOM 4530 O O . THR B 1 225 ? 31.859 -5.203 14.383 1 62.69 225 THR B O 1
ATOM 4533 N N . GLY B 1 226 ? 29.703 -4.965 13.703 1 57.22 226 GLY B N 1
ATOM 4534 C CA . GLY B 1 226 ? 29.797 -3.586 13.258 1 57.22 226 GLY B CA 1
ATOM 4535 C C . GLY B 1 226 ? 30.594 -3.43 11.969 1 57.22 226 GLY B C 1
ATOM 4536 O O . GLY B 1 226 ? 30.922 -2.312 11.57 1 57.22 226 GLY B O 1
ATOM 4537 N N . LYS B 1 227 ? 31.359 -4.391 11.5 1 49.94 227 LYS B N 1
ATOM 4538 C CA . LYS B 1 227 ? 32.219 -4.32 10.312 1 49.94 227 LYS B CA 1
ATOM 4539 C C . LYS B 1 227 ? 31.469 -4.848 9.086 1 49.94 227 LYS B C 1
ATOM 4541 O O . LYS B 1 227 ? 30.703 -5.812 9.18 1 49.94 227 LYS B O 1
ATOM 4546 N N . LYS B 1 228 ? 31.359 -4.012 8.086 1 50.88 228 LYS B N 1
ATOM 4547 C CA . LYS B 1 228 ? 30.812 -4.418 6.801 1 50.88 228 LYS B CA 1
ATOM 4548 C C . LYS B 1 228 ? 31.375 -5.758 6.352 1 50.88 228 LYS B C 1
ATOM 4550 O O . LYS B 1 228 ? 32.594 -5.941 6.332 1 50.88 228 LYS B O 1
ATOM 4555 N N . THR B 1 229 ? 30.766 -6.902 6.59 1 46.22 229 THR B N 1
ATOM 4556 C CA . THR B 1 229 ? 31.312 -8.031 5.852 1 46.22 229 THR B CA 1
ATOM 4557 C C . THR B 1 229 ? 31.438 -7.699 4.363 1 46.22 229 THR B C 1
ATOM 4559 O O . THR B 1 229 ? 30.453 -7.305 3.732 1 46.22 229 THR B O 1
ATOM 4562 N N . GLU B 1 230 ? 32.531 -7.039 3.99 1 43.53 230 GLU B N 1
ATOM 4563 C CA . GLU B 1 230 ? 32.75 -6.844 2.562 1 43.53 230 GLU B CA 1
ATOM 4564 C C . GLU B 1 230 ? 32.062 -7.941 1.742 1 43.53 230 GLU B C 1
ATOM 4566 O O . GLU B 1 230 ? 32.25 -9.133 2.025 1 43.53 230 GLU B O 1
ATOM 4571 N N . PRO B 1 231 ? 30.953 -7.73 1.322 1 44.38 231 PRO B N 1
ATOM 4572 C CA . PRO B 1 231 ? 30.594 -8.852 0.446 1 44.38 231 PRO B CA 1
ATOM 4573 C C . PRO B 1 231 ? 31.797 -9.5 -0.209 1 44.38 231 PRO B C 1
ATOM 4575 O O . PRO B 1 231 ? 32.75 -8.812 -0.587 1 44.38 231 PRO B O 1
ATOM 4578 N N . ASP B 1 232 ? 32.312 -10.594 0.262 1 40.56 232 ASP B N 1
ATOM 4579 C CA . ASP B 1 232 ? 33.312 -11.281 -0.546 1 40.56 232 ASP B CA 1
ATOM 4580 C C . ASP B 1 232 ? 33.125 -10.953 -2.027 1 40.56 232 ASP B C 1
ATOM 4582 O O . ASP B 1 232 ? 32.156 -11.391 -2.656 1 40.56 232 ASP B O 1
ATOM 4586 N N . GLU B 1 233 ? 33.344 -9.773 -2.445 1 41.09 233 GLU B N 1
ATOM 4587 C CA . GLU B 1 233 ? 33.625 -9.586 -3.865 1 41.09 233 GLU B CA 1
ATOM 4588 C C . GLU B 1 233 ? 34.469 -10.719 -4.422 1 41.09 233 GLU B C 1
ATOM 4590 O O . GLU B 1 233 ? 35.656 -10.547 -4.68 1 41.09 233 GLU B O 1
ATOM 4595 N N . THR B 1 234 ? 34.625 -11.773 -3.824 1 41.34 234 THR B N 1
ATOM 4596 C CA . THR B 1 234 ? 35.531 -12.625 -4.602 1 41.34 234 THR B CA 1
ATOM 4597 C C . THR B 1 234 ? 35.438 -12.297 -6.09 1 41.34 234 THR B C 1
ATOM 4599 O O . THR B 1 234 ? 34.531 -11.586 -6.516 1 41.34 234 THR B O 1
ATOM 4602 N N . GLY B 1 235 ? 35.875 -13.391 -7.016 1 38.25 235 GLY B N 1
ATOM 4603 C CA . GLY B 1 235 ? 36.281 -13.406 -8.406 1 38.25 235 GLY B CA 1
ATOM 4604 C C . GLY B 1 235 ? 35.344 -12.664 -9.328 1 38.25 235 GLY B C 1
ATOM 4605 O O . GLY B 1 235 ? 34.375 -12.039 -8.867 1 38.25 235 GLY B O 1
ATOM 4606 N N . ASP B 1 236 ? 35.062 -13.203 -10.648 1 42.75 236 ASP B N 1
ATOM 4607 C CA . ASP B 1 236 ? 34.594 -12.938 -12 1 42.75 236 ASP B CA 1
ATOM 4608 C C . ASP B 1 236 ? 33.094 -12.531 -11.977 1 42.75 236 ASP B C 1
ATOM 4610 O O . ASP B 1 236 ? 32.25 -13.312 -12.367 1 42.75 236 ASP B O 1
ATOM 4614 N N . ASP B 1 237 ? 32.562 -11.82 -11.148 1 51.12 237 ASP B N 1
ATOM 4615 C CA . ASP B 1 237 ? 31.234 -11.391 -10.703 1 51.12 237 ASP B CA 1
ATOM 4616 C C . ASP B 1 237 ? 30.516 -10.617 -11.805 1 51.12 237 ASP B C 1
ATOM 4618 O O . ASP B 1 237 ? 29.281 -10.648 -11.883 1 51.12 237 ASP B O 1
ATOM 4622 N N . SER B 1 238 ? 31.328 -9.867 -12.438 1 54.22 238 SER B N 1
ATOM 4623 C CA . SER B 1 238 ? 30.75 -9.203 -13.594 1 54.22 238 SER B CA 1
ATOM 4624 C C . SER B 1 238 ? 30 -10.195 -14.477 1 54.22 238 SER B C 1
ATOM 4626 O O . SER B 1 238 ? 28.906 -9.891 -14.977 1 54.22 238 SER B O 1
ATOM 4628 N N . GLY B 1 239 ? 30.688 -11.391 -14.57 1 55.78 239 GLY B N 1
ATOM 4629 C CA . GLY B 1 239 ? 30.016 -12.406 -15.367 1 55.78 239 GLY B CA 1
ATOM 4630 C C . GLY B 1 239 ? 28.703 -12.867 -14.766 1 55.78 239 GLY B C 1
ATOM 4631 O O . GLY B 1 239 ? 27.703 -13.008 -15.477 1 55.78 239 GLY B O 1
ATOM 4632 N N . VAL B 1 240 ? 28.734 -12.977 -13.406 1 63.62 240 VAL B N 1
ATOM 4633 C CA . VAL B 1 240 ? 27.547 -13.453 -12.711 1 63.62 240 VAL B CA 1
ATOM 4634 C C . VAL B 1 240 ? 26.453 -12.391 -12.781 1 63.62 240 VAL B C 1
ATOM 4636 O O . VAL B 1 240 ? 25.281 -12.711 -13.023 1 63.62 240 VAL B O 1
ATOM 4639 N N . LYS B 1 241 ? 26.922 -11.211 -12.648 1 68.62 241 LYS B N 1
ATOM 4640 C CA . LYS B 1 241 ? 25.953 -10.117 -12.711 1 68.62 241 LYS B CA 1
ATOM 4641 C C . LYS B 1 241 ? 25.344 -10.008 -14.109 1 68.62 241 LYS B C 1
ATOM 4643 O O . LYS B 1 241 ? 24.141 -9.75 -14.25 1 68.62 241 LYS B O 1
ATOM 4648 N N . ALA B 1 242 ? 26.281 -10.156 -15.094 1 67.5 242 ALA B N 1
ATOM 4649 C CA . ALA B 1 242 ? 25.797 -10.102 -16.469 1 67.5 242 ALA B CA 1
ATOM 4650 C C . ALA B 1 242 ? 24.828 -11.242 -16.766 1 67.5 242 ALA B C 1
ATOM 4652 O O . ALA B 1 242 ? 23.812 -11.039 -17.438 1 67.5 242 ALA B O 1
ATOM 4653 N N . ASP B 1 243 ? 25.156 -12.375 -16.281 1 71.69 243 ASP B N 1
ATOM 4654 C CA . ASP B 1 243 ? 24.281 -13.531 -16.484 1 71.69 243 ASP B CA 1
ATOM 4655 C C . ASP B 1 243 ? 22.938 -13.328 -15.789 1 71.69 243 ASP B C 1
ATOM 4657 O O . ASP B 1 243 ? 21.891 -13.656 -16.344 1 71.69 243 ASP B O 1
ATOM 4661 N N . ARG B 1 244 ? 23.031 -12.695 -14.633 1 75.12 244 ARG B N 1
ATOM 4662 C CA . ARG B 1 244 ? 21.812 -12.43 -13.875 1 75.12 244 ARG B CA 1
ATOM 4663 C C . ARG B 1 244 ? 20.906 -11.461 -14.617 1 75.12 244 ARG B C 1
ATOM 4665 O O . ARG B 1 244 ? 19.688 -11.672 -14.711 1 75.12 244 ARG B O 1
ATOM 4672 N N . ALA B 1 245 ? 21.562 -10.484 -15.117 1 74.56 245 ALA B N 1
ATOM 4673 C CA . ALA B 1 245 ? 20.797 -9.477 -15.852 1 74.56 245 ALA B CA 1
ATOM 4674 C C . ALA B 1 245 ? 20.156 -10.07 -17.094 1 74.56 245 ALA B C 1
ATOM 4676 O O . ALA B 1 245 ? 19.031 -9.719 -17.438 1 74.56 245 ALA B O 1
ATOM 4677 N N . ALA B 1 246 ? 20.859 -10.977 -17.703 1 75.5 246 ALA B N 1
ATOM 4678 C CA . ALA B 1 246 ? 20.359 -11.625 -18.906 1 75.5 246 ALA B CA 1
ATOM 4679 C C . ALA B 1 246 ? 19.141 -12.492 -18.609 1 75.5 246 ALA B C 1
ATOM 4681 O O . ALA B 1 246 ? 18.172 -12.523 -19.375 1 75.5 246 ALA B O 1
ATOM 4682 N N . LEU B 1 247 ? 19.172 -13.109 -17.5 1 79.44 247 LEU B N 1
ATOM 4683 C CA . LEU B 1 247 ? 18.062 -13.977 -17.125 1 79.44 247 LEU B CA 1
ATOM 4684 C C . LEU B 1 247 ? 16.828 -13.164 -16.75 1 79.44 247 LEU B C 1
ATOM 4686 O O . LEU B 1 247 ? 15.703 -13.594 -17 1 79.44 247 LEU B O 1
ATOM 4690 N N . GLU B 1 248 ? 17.109 -12.031 -16.172 1 82.88 248 GLU B N 1
ATOM 4691 C CA . GLU B 1 248 ? 16 -11.164 -15.781 1 82.88 248 GLU B CA 1
ATOM 4692 C C . GLU B 1 248 ? 15.25 -10.648 -17 1 82.88 248 GLU B C 1
ATOM 4694 O O . GLU B 1 248 ? 14.055 -10.344 -16.922 1 82.88 248 GLU B O 1
ATOM 4699 N N . GLN B 1 249 ? 15.93 -10.648 -18.094 1 87.62 249 GLN B N 1
ATOM 4700 C CA . GLN B 1 249 ? 15.32 -10.172 -19.328 1 87.62 249 GLN B CA 1
ATOM 4701 C C . GLN B 1 249 ? 14.375 -11.211 -19.922 1 87.62 249 GLN B C 1
ATOM 4703 O O . GLN B 1 249 ? 13.562 -10.898 -20.797 1 87.62 249 GLN B O 1
ATOM 4708 N N . LEU B 1 250 ? 14.43 -12.383 -19.406 1 92.81 250 LEU B N 1
ATOM 4709 C CA . LEU B 1 250 ? 13.609 -13.469 -19.922 1 92.81 250 LEU B CA 1
ATOM 4710 C C . LEU B 1 250 ? 12.25 -13.5 -19.219 1 92.81 250 LEU B C 1
ATOM 4712 O O . LEU B 1 250 ? 11.383 -14.305 -19.578 1 92.81 250 LEU B O 1
ATOM 4716 N N . GLU B 1 251 ? 12.023 -12.57 -18.297 1 95.06 251 GLU B N 1
ATOM 4717 C CA . GLU B 1 251 ? 10.766 -12.547 -17.547 1 95.06 251 GLU B CA 1
ATOM 4718 C C . GLU B 1 251 ? 9.609 -12.133 -18.453 1 95.06 251 GLU B C 1
ATOM 4720 O O . GLU B 1 251 ? 9.594 -11.023 -18.984 1 95.06 251 GLU B O 1
ATOM 4725 N N . ILE B 1 252 ? 8.633 -12.977 -18.625 1 96.44 252 ILE B N 1
ATOM 4726 C CA . ILE B 1 252 ? 7.547 -12.68 -19.547 1 96.44 252 ILE B CA 1
ATOM 4727 C C . ILE B 1 252 ? 6.496 -11.812 -18.859 1 96.44 252 ILE B C 1
ATOM 4729 O O . ILE B 1 252 ? 5.609 -11.266 -19.531 1 96.44 252 ILE B O 1
ATOM 4733 N N . PHE B 1 253 ? 6.504 -11.742 -17.562 1 96.81 253 PHE B N 1
ATOM 4734 C CA . PHE B 1 253 ? 5.621 -10.898 -16.766 1 96.81 253 PHE B CA 1
ATOM 4735 C C . PHE B 1 253 ? 6.422 -10.07 -15.773 1 96.81 253 PHE B C 1
ATOM 4737 O O . PHE B 1 253 ? 6.453 -10.383 -14.578 1 96.81 253 PHE B O 1
ATOM 4744 N N . PRO B 1 254 ? 6.918 -9 -16.344 1 93.44 254 PRO B N 1
ATOM 4745 C CA . PRO B 1 254 ? 7.691 -8.148 -15.43 1 93.44 254 PRO B CA 1
ATOM 4746 C C . PRO B 1 254 ? 6.871 -7.652 -14.242 1 93.44 254 PRO B C 1
ATOM 4748 O O . PRO B 1 254 ? 5.668 -7.406 -14.383 1 93.44 254 PRO B O 1
ATOM 4751 N N . ASN B 1 255 ? 7.348 -7.602 -13.102 1 92.62 255 ASN B N 1
ATOM 4752 C CA . ASN B 1 255 ? 6.75 -7.113 -11.867 1 92.62 255 ASN B CA 1
ATOM 4753 C C . ASN B 1 255 ? 5.707 -8.086 -11.328 1 92.62 255 ASN B C 1
ATOM 4755 O O . ASN B 1 255 ? 4.711 -7.672 -10.734 1 92.62 255 ASN B O 1
ATOM 4759 N N . GLY B 1 256 ? 5.828 -9.32 -11.656 1 96.94 256 GLY B N 1
ATOM 4760 C CA . GLY B 1 256 ? 4.945 -10.352 -11.148 1 96.94 256 GLY B CA 1
ATOM 4761 C C . GLY B 1 256 ? 4.957 -10.461 -9.633 1 96.94 256 GLY B C 1
ATOM 4762 O O . GLY B 1 256 ? 3.971 -10.875 -9.023 1 96.94 256 GLY B O 1
ATOM 4763 N N . ASP B 1 257 ? 6.078 -10.109 -9.078 1 97.06 257 ASP B N 1
ATOM 4764 C CA . ASP B 1 257 ? 6.188 -10.109 -7.625 1 97.06 257 ASP B CA 1
ATOM 4765 C C . ASP B 1 257 ? 5.305 -9.023 -7.008 1 97.06 257 ASP B C 1
ATOM 4767 O O . ASP B 1 257 ? 4.664 -9.25 -5.977 1 97.06 257 ASP B O 1
ATOM 4771 N N . GLU B 1 258 ? 5.254 -7.941 -7.613 1 94.81 258 GLU B N 1
ATOM 4772 C CA . GLU B 1 258 ? 4.414 -6.852 -7.125 1 94.81 258 GLU B CA 1
ATOM 4773 C C . GLU B 1 258 ? 2.936 -7.223 -7.195 1 94.81 258 GLU B C 1
ATOM 4775 O O . GLU B 1 258 ? 2.17 -6.918 -6.277 1 94.81 258 GLU B O 1
ATOM 4780 N N . LEU B 1 259 ? 2.57 -7.852 -8.273 1 97.62 259 LEU B N 1
ATOM 4781 C CA . LEU B 1 259 ? 1.193 -8.32 -8.398 1 97.62 259 LEU B CA 1
ATOM 4782 C C . LEU B 1 259 ? 0.862 -9.328 -7.301 1 97.62 259 LEU B C 1
ATOM 4784 O O . LEU B 1 259 ? -0.217 -9.273 -6.707 1 97.62 259 LEU B O 1
ATOM 4788 N N . ALA B 1 260 ? 1.795 -10.203 -7.051 1 98.56 260 ALA B N 1
ATOM 4789 C CA . ALA B 1 260 ? 1.596 -11.188 -5.988 1 98.56 260 ALA B CA 1
ATOM 4790 C C . ALA B 1 260 ? 1.359 -10.5 -4.645 1 98.56 260 ALA B C 1
ATOM 4792 O O . ALA B 1 260 ? 0.474 -10.906 -3.885 1 98.56 260 ALA B O 1
ATOM 4793 N N . VAL B 1 261 ? 2.094 -9.5 -4.41 1 96.62 261 VAL B N 1
ATOM 4794 C CA . VAL B 1 261 ? 1.958 -8.758 -3.164 1 96.62 261 VAL B CA 1
ATOM 4795 C C . VAL B 1 261 ? 0.589 -8.078 -3.109 1 96.62 261 VAL B C 1
ATOM 4797 O O . VAL B 1 261 ? -0.099 -8.141 -2.088 1 96.62 261 VAL B O 1
ATOM 4800 N N . ALA B 1 262 ? 0.169 -7.484 -4.176 1 96.69 262 ALA B N 1
ATOM 4801 C CA . ALA B 1 262 ? -1.125 -6.809 -4.23 1 96.69 262 ALA B CA 1
ATOM 4802 C C . ALA B 1 262 ? -2.27 -7.793 -4.02 1 96.69 262 ALA B C 1
ATOM 4804 O O . ALA B 1 262 ? -3.232 -7.496 -3.309 1 96.69 262 ALA B O 1
ATOM 4805 N N . LEU B 1 263 ? -2.166 -8.953 -4.59 1 98.38 263 LEU B N 1
ATOM 4806 C CA . LEU B 1 263 ? -3.186 -9.984 -4.422 1 98.38 263 LEU B CA 1
ATOM 4807 C C . LEU B 1 263 ? -3.25 -10.445 -2.971 1 98.38 263 LEU B C 1
ATOM 4809 O O . LEU B 1 263 ? -4.34 -10.586 -2.406 1 98.38 263 LEU B O 1
ATOM 4813 N N . ALA B 1 264 ? -2.111 -10.602 -2.381 1 97.75 264 ALA B N 1
ATOM 4814 C CA . ALA B 1 264 ? -2.025 -11.188 -1.044 1 97.75 264 ALA B CA 1
ATOM 4815 C C . ALA B 1 264 ? -2.354 -10.148 0.027 1 97.75 264 ALA B C 1
ATOM 4817 O O . ALA B 1 264 ? -2.967 -10.477 1.047 1 97.75 264 ALA B O 1
ATOM 4818 N N . GLU B 1 265 ? -1.949 -8.938 -0.228 1 94.62 265 GLU B N 1
ATOM 4819 C CA . GLU B 1 265 ? -2 -7.961 0.856 1 94.62 265 GLU B CA 1
ATOM 4820 C C . GLU B 1 265 ? -3.18 -7.008 0.687 1 94.62 265 GLU B C 1
ATOM 4822 O O . GLU B 1 265 ? -3.609 -6.367 1.647 1 94.62 265 GLU B O 1
ATOM 4827 N N . ASP B 1 266 ? -3.699 -6.941 -0.497 1 94.19 266 ASP B N 1
ATOM 4828 C CA . ASP B 1 266 ? -4.777 -5.984 -0.726 1 94.19 266 ASP B CA 1
ATOM 4829 C C . ASP B 1 266 ? -6.074 -6.699 -1.104 1 94.19 266 ASP B C 1
ATOM 4831 O O . ASP B 1 266 ? -7.062 -6.637 -0.369 1 94.19 266 ASP B O 1
ATOM 4835 N N . LEU B 1 267 ? -6.07 -7.441 -2.15 1 97.75 267 LEU B N 1
ATOM 4836 C CA . LEU B 1 267 ? -7.301 -8.031 -2.664 1 97.75 267 LEU B CA 1
ATOM 4837 C C . LEU B 1 267 ? -7.859 -9.062 -1.688 1 97.75 267 LEU B C 1
ATOM 4839 O O . LEU B 1 267 ? -9.039 -9.023 -1.335 1 97.75 267 LEU B O 1
ATOM 4843 N N . TRP B 1 268 ? -7.023 -9.945 -1.274 1 97.88 268 TRP B N 1
ATOM 4844 C CA . TRP B 1 268 ? -7.465 -11.07 -0.456 1 97.88 268 TRP B CA 1
ATOM 4845 C C . TRP B 1 268 ? -8.016 -10.594 0.882 1 97.88 268 TRP B C 1
ATOM 4847 O O . TRP B 1 268 ? -9.156 -10.883 1.231 1 97.88 268 TRP B O 1
ATOM 4857 N N . PRO B 1 269 ? -7.309 -9.781 1.604 1 95.88 269 PRO B N 1
ATOM 4858 C CA . PRO B 1 269 ? -7.875 -9.32 2.871 1 95.88 269 PRO B CA 1
ATOM 4859 C C . PRO B 1 269 ? -9.086 -8.406 2.676 1 95.88 269 PRO B C 1
ATOM 4861 O O . PRO B 1 269 ? -9.984 -8.383 3.52 1 95.88 269 PRO B O 1
ATOM 4864 N N . GLY B 1 270 ? -9.133 -7.707 1.569 1 95.31 270 GLY B N 1
ATOM 4865 C CA . GLY B 1 270 ? -10.188 -6.73 1.351 1 95.31 270 GLY B CA 1
ATOM 4866 C C . GLY B 1 270 ? -11.352 -7.281 0.545 1 95.31 270 GLY B C 1
ATOM 4867 O O . GLY B 1 270 ? -12.211 -6.523 0.09 1 95.31 270 GLY B O 1
ATOM 4868 N N . ALA B 1 271 ? -11.438 -8.555 0.401 1 97 271 ALA B N 1
ATOM 4869 C CA . ALA B 1 271 ? -12.383 -9.18 -0.518 1 97 271 ALA B CA 1
ATOM 4870 C C . ALA B 1 271 ? -13.82 -8.773 -0.19 1 97 271 ALA B C 1
ATOM 4872 O O . ALA B 1 271 ? -14.578 -8.383 -1.081 1 97 271 ALA B O 1
ATOM 4873 N N . VAL B 1 272 ? -14.219 -8.844 1.057 1 94.38 272 VAL B N 1
ATOM 4874 C CA . VAL B 1 272 ? -15.586 -8.516 1.462 1 94.38 272 VAL B CA 1
ATOM 4875 C C . VAL B 1 272 ? -15.875 -7.051 1.154 1 94.38 272 VAL B C 1
ATOM 4877 O O . VAL B 1 272 ? -16.953 -6.719 0.646 1 94.38 272 VAL B O 1
ATOM 4880 N N . LYS B 1 273 ? -14.914 -6.254 1.462 1 90.38 273 LYS B N 1
ATOM 4881 C CA . LYS B 1 273 ? -15.055 -4.828 1.172 1 90.38 273 LYS B CA 1
ATOM 4882 C C . LYS B 1 273 ? -15.273 -4.59 -0.32 1 90.38 273 LYS B C 1
ATOM 4884 O O . LYS B 1 273 ? -16.188 -3.857 -0.709 1 90.38 273 LYS B O 1
ATOM 4889 N N . TYR B 1 274 ? -14.438 -5.176 -1.132 1 93.81 274 TYR B N 1
ATOM 4890 C CA . TYR B 1 274 ? -14.531 -5.02 -2.58 1 93.81 274 TYR B CA 1
ATOM 4891 C C . TYR B 1 274 ? -15.867 -5.551 -3.096 1 93.81 274 TYR B C 1
ATOM 4893 O O . TYR B 1 274 ? -16.469 -4.953 -3.984 1 93.81 274 TYR B O 1
ATOM 4901 N N . PHE B 1 275 ? -16.328 -6.645 -2.523 1 94.19 275 PHE B N 1
ATOM 4902 C CA . PHE B 1 275 ? -17.609 -7.227 -2.914 1 94.19 275 PHE B CA 1
ATOM 4903 C C . PHE B 1 275 ? -18.75 -6.277 -2.586 1 94.19 275 PHE B C 1
ATOM 4905 O O . PHE B 1 275 ? -19.641 -6.051 -3.418 1 94.19 275 PHE B O 1
ATOM 4912 N N . LEU B 1 276 ? -18.719 -5.742 -1.39 1 85.19 276 LEU B N 1
ATOM 4913 C CA . LEU B 1 276 ? -19.766 -4.824 -0.962 1 85.19 276 LEU B CA 1
ATOM 4914 C C . LEU B 1 276 ? -19.781 -3.572 -1.836 1 85.19 276 LEU B C 1
ATOM 4916 O O . LEU B 1 276 ? -20.844 -3.059 -2.176 1 85.19 276 LEU B O 1
ATOM 4920 N N . GLN B 1 277 ? -18.641 -3.137 -2.199 1 84 277 GLN B N 1
ATOM 4921 C CA . GLN B 1 277 ? -18.531 -1.991 -3.098 1 84 277 GLN B CA 1
ATOM 4922 C C . GLN B 1 277 ? -19.141 -2.307 -4.465 1 84 277 GLN B C 1
ATOM 4924 O O . GLN B 1 277 ? -19.812 -1.466 -5.059 1 84 277 GLN B O 1
ATOM 4929 N N . ALA B 1 278 ? -18.891 -3.467 -4.926 1 85.25 278 ALA B N 1
ATOM 4930 C CA . ALA B 1 278 ? -19.438 -3.904 -6.211 1 85.25 278 ALA B CA 1
ATOM 4931 C C . ALA B 1 278 ? -20.953 -3.932 -6.184 1 85.25 278 ALA B C 1
ATOM 4933 O O . ALA B 1 278 ? -21.609 -3.574 -7.172 1 85.25 278 ALA B O 1
ATOM 4934 N N . GLN B 1 279 ? -21.531 -4.309 -5.086 1 82.25 279 GLN B N 1
ATOM 4935 C CA . GLN B 1 279 ? -22.969 -4.395 -4.934 1 82.25 279 GLN B CA 1
ATOM 4936 C C . GLN B 1 279 ? -23.609 -3.006 -4.914 1 82.25 279 GLN B C 1
ATOM 4938 O O . GLN B 1 279 ? -24.703 -2.814 -5.438 1 82.25 279 GLN B O 1
ATOM 4943 N N . GLU B 1 280 ? -22.906 -2.105 -4.355 1 77.12 280 GLU B N 1
ATOM 4944 C CA . GLU B 1 280 ? -23.406 -0.738 -4.301 1 77.12 280 GLU B CA 1
ATOM 4945 C C . GLU B 1 280 ? -23.406 -0.097 -5.684 1 77.12 280 GLU B C 1
ATOM 4947 O O . GLU B 1 280 ? -24.312 0.676 -6.012 1 77.12 280 GLU B O 1
ATOM 4952 N N . GLU B 1 281 ? -22.453 -0.337 -6.43 1 72 281 GLU B N 1
ATOM 4953 C CA . GLU B 1 281 ? -22.359 0.203 -7.785 1 72 281 GLU B CA 1
ATOM 4954 C C . GLU B 1 281 ? -23.438 -0.4 -8.688 1 72 281 GLU B C 1
ATOM 4956 O O . GLU B 1 281 ? -23.984 0.286 -9.547 1 72 281 GLU B O 1
ATOM 4961 N N . ASP B 1 282 ? -23.734 -1.602 -8.461 1 65.62 282 ASP B N 1
ATOM 4962 C CA . ASP B 1 282 ? -24.766 -2.273 -9.242 1 65.62 282 ASP B CA 1
ATOM 4963 C C . ASP B 1 282 ? -26.156 -1.689 -8.938 1 65.62 282 ASP B C 1
ATOM 4965 O O . ASP B 1 282 ? -26.984 -1.553 -9.844 1 65.62 282 ASP B O 1
ATOM 4969 N N . ASP B 1 283 ? -26.312 -1.328 -7.754 1 62 283 ASP B N 1
ATOM 4970 C CA . ASP B 1 283 ? -27.594 -0.748 -7.352 1 62 283 ASP B CA 1
ATOM 4971 C C . ASP B 1 283 ? -27.781 0.641 -7.957 1 62 283 ASP B C 1
ATOM 4973 O O . ASP B 1 283 ? -28.891 1.003 -8.359 1 62 283 ASP B O 1
ATOM 4977 N N . VAL B 1 284 ? -26.703 1.333 -8.047 1 55.28 284 VAL B N 1
ATOM 4978 C CA . VAL B 1 284 ? -26.766 2.668 -8.633 1 55.28 284 VAL B CA 1
ATOM 4979 C C . VAL B 1 284 ? -27 2.561 -10.133 1 55.28 284 VAL B C 1
ATOM 4981 O O . VAL B 1 284 ? -27.797 3.32 -10.703 1 55.28 284 VAL B O 1
ATOM 4984 N N . SER B 1 285 ? -26.375 1.618 -10.727 1 52.97 285 SER B N 1
ATOM 4985 C CA . SER B 1 285 ? -26.547 1.416 -12.164 1 52.97 285 SER B CA 1
ATOM 4986 C C . SER B 1 285 ? -27.969 0.984 -12.492 1 52.97 285 SER B C 1
ATOM 4988 O O . SER B 1 285 ? -28.531 1.417 -13.5 1 52.97 285 SER B O 1
ATOM 4990 N N . ASP B 1 286 ? -28.562 0.19 -11.68 1 49.5 286 ASP B N 1
ATOM 4991 C CA . ASP B 1 286 ? -29.938 -0.24 -11.898 1 49.5 286 ASP B CA 1
ATOM 4992 C C . ASP B 1 286 ? -30.922 0.898 -11.625 1 49.5 286 ASP B C 1
ATOM 4994 O O . ASP B 1 286 ? -31.953 0.997 -12.273 1 49.5 286 ASP B O 1
ATOM 4998 N N . ALA B 1 287 ? -30.516 1.815 -10.641 1 49.19 287 ALA B N 1
ATOM 4999 C CA . ALA B 1 287 ? -31.406 2.941 -10.328 1 49.19 287 ALA B CA 1
ATOM 5000 C C . ALA B 1 287 ? -31.312 4.02 -11.406 1 49.19 287 ALA B C 1
ATOM 5002 O O . ALA B 1 287 ? -32.312 4.672 -11.727 1 49.19 287 ALA B O 1
ATOM 5003 N N . ASP B 1 288 ? -30.172 4.25 -11.922 1 46.97 288 ASP B N 1
ATOM 5004 C CA . ASP B 1 288 ? -29.984 5.305 -12.914 1 46.97 288 ASP B CA 1
ATOM 5005 C C . ASP B 1 288 ? -30.516 4.871 -14.281 1 46.97 288 ASP B C 1
ATOM 5007 O O . ASP B 1 288 ? -30.75 5.707 -15.156 1 46.97 288 ASP B O 1
ATOM 5011 N N . PHE B 1 289 ? -30.516 3.621 -14.508 1 39.94 289 PHE B N 1
ATOM 5012 C CA . PHE B 1 289 ? -31 3.172 -15.805 1 39.94 289 PHE B CA 1
ATOM 5013 C C . PHE B 1 289 ? -32.531 3.236 -15.859 1 39.94 289 PHE B C 1
ATOM 5015 O O . PHE B 1 289 ? -33.125 2.799 -16.844 1 39.94 289 PHE B O 1
ATOM 5022 N N . VAL B 1 290 ? -33.156 3.539 -14.75 1 39.81 290 VAL B N 1
ATOM 5023 C CA . VAL B 1 290 ? -34.594 3.771 -14.922 1 39.81 290 VAL B CA 1
ATOM 5024 C C . VAL B 1 290 ? -34.812 5.027 -15.766 1 39.81 290 VAL B C 1
ATOM 5026 O O . VAL B 1 290 ? -34.656 6.148 -15.266 1 39.81 290 VAL B O 1
ATOM 5029 N N . SER B 1 291 ? -34.094 5.121 -16.875 1 35.03 291 SER B N 1
ATOM 5030 C CA . SER B 1 291 ? -34.344 6.156 -17.859 1 35.03 291 SER B CA 1
ATOM 5031 C C . SER B 1 291 ? -35.844 6.328 -18.109 1 35.03 291 SER B C 1
ATOM 5033 O O . SER B 1 291 ? -36.594 5.344 -18.266 1 35.03 291 SER B O 1
ATOM 5035 N N . ASP B 1 292 ? -36.406 7.383 -17.609 1 35.72 292 ASP B N 1
ATOM 5036 C CA . ASP B 1 292 ? -37.688 7.957 -18.016 1 35.72 292 ASP B CA 1
ATOM 5037 C C . ASP B 1 292 ? -37.781 8.078 -19.531 1 35.72 292 ASP B C 1
ATOM 5039 O O . ASP B 1 292 ? -37.344 9.07 -20.109 1 35.72 292 ASP B O 1
ATOM 5043 N N . ASN B 1 293 ? -37.5 7.062 -20.281 1 32.88 293 ASN B N 1
ATOM 5044 C CA . ASN B 1 293 ? -37.844 7.152 -21.688 1 32.88 293 ASN B CA 1
ATOM 5045 C C . ASN B 1 293 ? -39.312 7.578 -21.875 1 32.88 293 ASN B C 1
ATOM 5047 O O . ASN B 1 293 ? -40.219 6.867 -21.453 1 32.88 293 ASN B O 1
ATOM 5051 N N . PRO B 1 294 ? -39.625 8.875 -21.844 1 36 294 PRO B N 1
ATOM 5052 C CA . PRO B 1 294 ? -40.938 9.258 -22.344 1 36 294 PRO B CA 1
ATOM 5053 C C . PRO B 1 294 ? -41.344 8.5 -23.594 1 36 294 PRO B C 1
ATOM 5055 O O . PRO B 1 294 ? -40.5 8.227 -24.453 1 36 294 PRO B O 1
ATOM 5058 N N . SER B 1 295 ? -42.219 7.551 -23.484 1 33.25 295 SER B N 1
ATOM 5059 C CA . SER B 1 295 ? -42.875 6.777 -24.531 1 33.25 295 SER B CA 1
ATOM 5060 C C . SER B 1 295 ? -43.375 7.68 -25.656 1 33.25 295 SER B C 1
ATOM 5062 O O . SER B 1 295 ? -44.594 7.754 -25.922 1 33.25 295 SER B O 1
ATOM 5064 N N . ASP B 1 296 ? -42.656 8.688 -26.125 1 29.73 296 ASP B N 1
ATOM 5065 C CA . ASP B 1 296 ? -43.25 9.445 -27.234 1 29.73 296 ASP B CA 1
ATOM 5066 C C . ASP B 1 296 ? -43.594 8.523 -28.391 1 29.73 296 ASP B C 1
ATOM 5068 O O . ASP B 1 296 ? -43.969 8.992 -29.484 1 29.73 296 ASP B O 1
ATOM 5072 N N . ASP B 1 297 ? -43.062 7.332 -28.5 1 28.17 297 ASP B N 1
ATOM 5073 C CA . ASP B 1 297 ? -43.188 6.754 -29.828 1 28.17 297 ASP B CA 1
ATOM 5074 C C . ASP B 1 297 ? -44.625 6.379 -30.156 1 28.17 297 ASP B C 1
ATOM 5076 O O . ASP B 1 297 ? -45.125 5.336 -29.719 1 28.17 297 ASP B O 1
ATOM 5080 N N . GLU B 1 298 ? -45.781 7.141 -29.953 1 28.55 298 GLU B N 1
ATOM 5081 C CA . GLU B 1 298 ? -46.844 6.699 -30.875 1 28.55 298 GLU B CA 1
ATOM 5082 C C . GLU B 1 298 ? -46.312 6.641 -32.312 1 28.55 298 GLU B C 1
ATOM 5084 O O . GLU B 1 298 ? -46.375 7.641 -33.031 1 28.55 298 GLU B O 1
ATOM 5089 N N . VAL B 1 299 ? -45.188 6.363 -32.594 1 26.09 299 VAL B N 1
ATOM 5090 C CA . VAL B 1 299 ? -44.938 6.297 -34.031 1 26.09 299 VAL B CA 1
ATOM 5091 C C . VAL B 1 299 ? -45.938 5.324 -34.656 1 26.09 299 VAL B C 1
ATOM 5093 O O . VAL B 1 299 ? -46.156 4.223 -34.156 1 26.09 299 VAL B O 1
ATOM 5096 N N . PRO B 1 300 ? -46.906 5.836 -35.5 1 27.44 300 PRO B N 1
ATOM 5097 C CA . PRO B 1 300 ? -47.875 5.145 -36.312 1 27.44 300 PRO B CA 1
ATOM 5098 C C . PRO B 1 300 ? -47.312 3.906 -37 1 27.44 300 PRO B C 1
ATOM 5100 O O . PRO B 1 300 ? -46.094 3.83 -37.25 1 27.44 300 PRO B O 1
ATOM 5103 N N . GLU B 1 301 ? -47.938 2.732 -36.781 1 24.94 301 GLU B N 1
ATOM 5104 C CA . GLU B 1 301 ? -47.75 1.354 -37.219 1 24.94 301 GLU B CA 1
ATOM 5105 C C . GLU B 1 301 ? -47.438 1.288 -38.688 1 24.94 301 GLU B C 1
ATOM 5107 O O . GLU B 1 301 ? -48.344 1.355 -39.531 1 24.94 301 GLU B O 1
ATOM 5112 N N . LEU B 1 302 ? -46.625 2.275 -39.25 1 20.52 302 LEU B N 1
ATOM 5113 C CA . LEU B 1 302 ? -46.719 2.076 -40.688 1 20.52 302 LEU B CA 1
ATOM 5114 C C . LEU B 1 302 ? -46.438 0.624 -41.062 1 20.52 302 LEU B C 1
ATOM 5116 O O . LEU B 1 302 ? -45.312 0.173 -40.969 1 20.52 302 LEU B O 1
ATOM 5120 N N . CYS B 1 303 ? -47.281 -0.317 -40.5 1 21.64 303 CYS B N 1
ATOM 5121 C CA . CYS B 1 303 ? -47.344 -1.746 -40.781 1 21.64 303 CYS B CA 1
ATOM 5122 C C . CYS B 1 303 ? -47.125 -2.016 -42.281 1 21.64 303 CYS B C 1
ATOM 5124 O O . CYS B 1 303 ? -48 -1.697 -43.094 1 21.64 303 CYS B O 1
ATOM 5126 N N . GLU B 1 304 ? -45.938 -1.493 -42.812 1 19.72 304 GLU B N 1
ATOM 5127 C CA . GLU B 1 304 ? -45.875 -1.873 -44.219 1 19.72 304 GLU B CA 1
ATOM 5128 C C . GLU B 1 304 ? -46.156 -3.363 -44.406 1 19.72 304 GLU B C 1
ATOM 5130 O O . GLU B 1 304 ? -45.562 -4.199 -43.719 1 19.72 304 GLU B O 1
ATOM 5135 N N . ASP B 1 305 ? -47.344 -3.73 -44.812 1 21.05 305 ASP B N 1
ATOM 5136 C CA . ASP B 1 305 ? -47.969 -4.957 -45.281 1 21.05 305 ASP B CA 1
ATOM 5137 C C . ASP B 1 305 ? -47.094 -5.715 -46.25 1 21.05 305 ASP B C 1
ATOM 5139 O O . ASP B 1 305 ? -47.125 -5.48 -47.469 1 21.05 305 ASP B O 1
ATOM 5143 N N . VAL B 1 306 ? -45.75 -5.738 -46.031 1 18.44 306 VAL B N 1
ATOM 5144 C CA . VAL B 1 306 ? -45.188 -6.441 -47.188 1 18.44 306 VAL B CA 1
ATOM 5145 C C . VAL B 1 306 ? -45.812 -7.828 -47.281 1 18.44 306 VAL B C 1
ATOM 5147 O O . VAL B 1 306 ? -45.875 -8.57 -46.312 1 18.44 306 VAL B O 1
ATOM 5150 N N . ARG B 1 307 ? -46.531 -8.109 -48.312 1 18.56 307 ARG B N 1
ATOM 5151 C CA . ARG B 1 307 ? -47.219 -9.188 -49 1 18.56 307 ARG B CA 1
ATOM 5152 C C . ARG B 1 307 ? -46.312 -10.383 -49.219 1 18.56 307 ARG B C 1
ATOM 5154 O O . ARG B 1 307 ? -46.5 -11.148 -50.188 1 18.56 307 ARG B O 1
ATOM 5161 N N . ARG B 1 308 ? -45.125 -10.5 -48.594 1 18.05 308 ARG B N 1
ATOM 5162 C CA . ARG B 1 308 ? -44.406 -11.555 -49.281 1 18.05 308 ARG B CA 1
ATOM 5163 C C . ARG B 1 308 ? -45.156 -12.875 -49.219 1 18.05 308 ARG B C 1
ATOM 5165 O O . ARG B 1 308 ? -45.656 -13.258 -48.156 1 18.05 308 ARG B O 1
ATOM 5172 N N . VAL B 1 309 ? -45.344 -13.547 -50.375 1 18.28 309 VAL B N 1
ATOM 5173 C CA . VAL B 1 309 ? -45.875 -14.68 -51.094 1 18.28 309 VAL B CA 1
ATOM 5174 C C . VAL B 1 309 ? -45.344 -15.984 -50.531 1 18.28 309 VAL B C 1
ATOM 5176 O O . VAL B 1 309 ? -44.188 -16.031 -50.062 1 18.28 309 VAL B O 1
ATOM 5179 N N . GLU B 1 310 ? -46.188 -16.938 -50.188 1 18.94 310 GLU B N 1
ATOM 5180 C CA . GLU B 1 310 ? -46.312 -18.297 -49.656 1 18.94 310 GLU B CA 1
ATOM 5181 C C . GLU B 1 310 ? -45.438 -19.281 -50.438 1 18.94 310 GLU B C 1
ATOM 5183 O O . GLU B 1 310 ? -45.406 -20.469 -50.094 1 18.94 310 GLU B O 1
ATOM 5188 N N . THR B 1 311 ? -44.344 -18.891 -51.156 1 17.69 311 THR B N 1
ATOM 5189 C CA . THR B 1 311 ? -44.188 -20 -52.094 1 17.69 311 THR B CA 1
ATOM 5190 C C . THR B 1 311 ? -43.938 -21.297 -51.312 1 17.69 311 THR B C 1
ATOM 5192 O O . THR B 1 311 ? -43.281 -21.297 -50.281 1 17.69 311 THR B O 1
ATOM 5195 N N . GLU B 1 312 ? -44.625 -22.453 -51.656 1 17.58 312 GLU B N 1
ATOM 5196 C CA . GLU B 1 312 ? -45 -23.828 -51.375 1 17.58 312 GLU B CA 1
ATOM 5197 C C . GLU B 1 312 ? -43.781 -24.75 -51.344 1 17.58 312 GLU B C 1
ATOM 5199 O O . GLU B 1 312 ? -43.75 -25.688 -50.531 1 17.58 312 GLU B O 1
ATOM 5204 N N . GLU B 1 313 ? -42.844 -24.75 -52.344 1 16.61 313 GLU B N 1
ATOM 5205 C CA . GLU B 1 313 ? -42.812 -26.078 -52.938 1 16.61 313 GLU B CA 1
ATOM 5206 C C . GLU B 1 313 ? -42.125 -27.078 -52 1 16.61 313 GLU B C 1
ATOM 5208 O O . GLU B 1 313 ? -42.688 -28.141 -51.719 1 16.61 313 GLU B O 1
ATOM 5213 N N . GLY B 1 314 ? -40.812 -27.5 -52.375 1 17.14 314 GLY B N 1
ATOM 5214 C CA . GLY B 1 314 ? -40.469 -28.812 -52.938 1 17.14 314 GLY B CA 1
ATOM 5215 C C . GLY B 1 314 ? -40.031 -29.797 -51.875 1 17.14 314 GLY B C 1
ATOM 5216 O O . GLY B 1 314 ? -39.625 -29.391 -50.781 1 17.14 314 GLY B O 1
ATOM 5217 N N . GLN B 1 315 ? -40.219 -31.172 -52.062 1 16.66 315 GLN B N 1
ATOM 5218 C CA . GLN B 1 315 ? -40.5 -32.562 -51.656 1 16.66 315 GLN B CA 1
ATOM 5219 C C . GLN B 1 315 ? -39.219 -33.219 -51.094 1 16.66 315 GLN B C 1
ATOM 5221 O O . GLN B 1 315 ? -39.312 -33.969 -50.125 1 16.66 315 GLN B O 1
ATOM 5226 N N . ASP B 1 316 ? -37.969 -33.094 -51.688 1 16.94 316 ASP B N 1
ATOM 5227 C CA . ASP B 1 316 ? -37.531 -34.406 -52.062 1 16.94 316 ASP B CA 1
ATOM 5228 C C . ASP B 1 316 ? -37.094 -35.25 -50.844 1 16.94 316 ASP B C 1
ATOM 5230 O O . ASP B 1 316 ? -36.844 -34.688 -49.781 1 16.94 316 ASP B O 1
ATOM 5234 N N . ASN B 1 317 ? -36.438 -36.531 -51.125 1 16.94 317 ASN B N 1
ATOM 5235 C CA . ASN B 1 317 ? -36.438 -38 -51 1 16.94 317 ASN B CA 1
ATOM 5236 C C . ASN B 1 317 ? -35.406 -38.469 -49.969 1 16.94 317 ASN B C 1
ATOM 5238 O O . ASN B 1 317 ? -35.375 -39.625 -49.594 1 16.94 317 ASN B O 1
ATOM 5242 N N . ILE B 1 318 ? -34.344 -37.719 -49.562 1 17.39 318 ILE B N 1
ATOM 5243 C CA . ILE B 1 318 ? -33.188 -38.625 -49.625 1 17.39 318 ILE B CA 1
ATOM 5244 C C . ILE B 1 318 ? -33.312 -39.656 -48.531 1 17.39 318 ILE B C 1
ATOM 5246 O O . ILE B 1 318 ? -33.656 -39.344 -47.375 1 17.39 318 ILE B O 1
ATOM 5250 N N . GLN B 1 319 ? -32.781 -40.938 -48.812 1 16.41 319 GLN B N 1
ATOM 5251 C CA . GLN B 1 319 ? -32.844 -42.375 -48.656 1 16.41 319 GLN B CA 1
ATOM 5252 C C . GLN B 1 319 ? -32.312 -42.781 -47.281 1 16.41 319 GLN B C 1
ATOM 5254 O O . GLN B 1 319 ? -31.656 -42 -46.594 1 16.41 319 GLN B O 1
ATOM 5259 N N . ASN B 1 320 ? -31.984 -44.156 -47.156 1 16.58 320 ASN B N 1
ATOM 5260 C CA . ASN B 1 320 ? -32.25 -45.438 -46.5 1 16.58 320 ASN B CA 1
ATOM 5261 C C . ASN B 1 320 ? -31.141 -45.781 -45.5 1 16.58 320 ASN B C 1
ATOM 5263 O O . ASN B 1 320 ? -31.312 -46.656 -44.656 1 16.58 320 ASN B O 1
ATOM 5267 N N . VAL B 1 321 ? -29.828 -45.25 -45.5 1 17.59 321 VAL B N 1
ATOM 5268 C CA . VAL B 1 321 ? -28.938 -46.406 -45.438 1 17.59 321 VAL B CA 1
ATOM 5269 C C . VAL B 1 321 ? -28.984 -47.031 -44.031 1 17.59 321 VAL B C 1
ATOM 5271 O O . VAL B 1 321 ? -29.062 -46.312 -43.031 1 17.59 321 VAL B O 1
ATOM 5274 N N . ASN B 1 322 ? -29.094 -48.406 -43.938 1 18.41 322 ASN B N 1
ATOM 5275 C CA . ASN B 1 322 ? -29.328 -49.594 -43.125 1 18.41 322 ASN B CA 1
ATOM 5276 C C . ASN B 1 322 ? -28.156 -49.875 -42.188 1 18.41 322 ASN B C 1
ATOM 5278 O O . ASN B 1 322 ? -28.078 -50.969 -41.594 1 18.41 322 ASN B O 1
ATOM 5282 N N . ILE B 1 323 ? -27.344 -48.938 -41.781 1 17.98 323 ILE B N 1
ATOM 5283 C CA . ILE B 1 323 ? -26.109 -49.594 -41.406 1 17.98 323 ILE B CA 1
ATOM 5284 C C . ILE B 1 323 ? -26.359 -50.531 -40.25 1 17.98 323 ILE B C 1
ATOM 5286 O O . ILE B 1 323 ? -26.828 -50.125 -39.188 1 17.98 323 ILE B O 1
ATOM 5290 N N . GLU B 1 324 ? -26.219 -51.906 -40.438 1 17.19 324 GLU B N 1
ATOM 5291 C CA . GLU B 1 324 ? -26.438 -53.25 -39.844 1 17.19 324 GLU B CA 1
ATOM 5292 C C . GLU B 1 324 ? -25.562 -53.438 -38.625 1 17.19 324 GLU B C 1
ATOM 5294 O O . GLU B 1 324 ? -26.016 -53.969 -37.594 1 17.19 324 GLU B O 1
ATOM 5299 N N . ASN B 1 325 ? -24.172 -53.312 -38.781 1 17 325 ASN B N 1
ATOM 5300 C CA . ASN B 1 325 ? -23.438 -54.531 -38.5 1 17 325 ASN B CA 1
ATOM 5301 C C . ASN B 1 325 ? -23.438 -54.906 -37.031 1 17 325 ASN B C 1
ATOM 5303 O O . ASN B 1 325 ? -23.672 -54.031 -36.188 1 17 325 ASN B O 1
ATOM 5307 N N . SER B 1 326 ? -22.609 -56.031 -36.594 1 16.72 326 SER B N 1
ATOM 5308 C CA . SER B 1 326 ? -22.547 -57.375 -36.031 1 16.72 326 SER B CA 1
ATOM 5309 C C . SER B 1 326 ? -22.016 -57.344 -34.594 1 16.72 326 SER B C 1
ATOM 5311 O O . SER B 1 326 ? -22.656 -57.875 -33.688 1 16.72 326 SER B O 1
ATOM 5313 N N . GLY B 1 327 ? -20.594 -57.5 -34.344 1 17.53 327 GLY B N 1
ATOM 5314 C CA . GLY B 1 327 ? -20.031 -58.719 -33.781 1 17.53 327 GLY B CA 1
ATOM 5315 C C . GLY B 1 327 ? -19.922 -58.719 -32.25 1 17.53 327 GLY B C 1
ATOM 5316 O O . GLY B 1 327 ? -20 -57.625 -31.656 1 17.53 327 GLY B O 1
ATOM 5317 N N . GLU B 1 328 ? -19.781 -59.906 -31.484 1 20.05 328 GLU B N 1
ATOM 5318 C CA . GLU B 1 328 ? -19.984 -60.781 -30.328 1 20.05 328 GLU B CA 1
ATOM 5319 C C . GLU B 1 328 ? -18.859 -60.625 -29.312 1 20.05 328 GLU B C 1
ATOM 5321 O O . GLU B 1 328 ? -18.875 -61.281 -28.266 1 20.05 328 GLU B O 1
ATOM 5326 N N . ALA B 1 329 ? -17.984 -59.625 -29.234 1 20.52 329 ALA B N 1
ATOM 5327 C CA . ALA B 1 329 ? -16.719 -60.156 -28.719 1 20.52 329 ALA B CA 1
ATOM 5328 C C . ALA B 1 329 ? -16.875 -60.656 -27.297 1 20.52 329 ALA B C 1
ATOM 5330 O O . ALA B 1 329 ? -17.375 -59.938 -26.422 1 20.52 329 ALA B O 1
ATOM 5331 N N . GLU B 1 330 ? -16.578 -62.031 -27 1 20.08 330 GLU B N 1
ATOM 5332 C CA . GLU B 1 330 ? -16.656 -63.031 -25.938 1 20.08 330 GLU B CA 1
ATOM 5333 C C . GLU B 1 330 ? -15.578 -62.812 -24.875 1 20.08 330 GLU B C 1
ATOM 5335 O O . GLU B 1 330 ? -15.492 -63.562 -23.906 1 20.08 330 GLU B O 1
ATOM 5340 N N . VAL B 1 331 ? -15.156 -61.656 -24.531 1 20.22 331 VAL B N 1
ATOM 5341 C CA . VAL B 1 331 ? -13.852 -61.719 -23.875 1 20.22 331 VAL B CA 1
ATOM 5342 C C . VAL B 1 331 ? -13.922 -62.625 -22.656 1 20.22 331 VAL B C 1
ATOM 5344 O O . VAL B 1 331 ? -14.828 -62.5 -21.828 1 20.22 331 VAL B O 1
ATOM 5347 N N . GLU B 1 332 ? -13.133 -63.781 -22.688 1 18.5 332 GLU B N 1
ATOM 5348 C CA . GLU B 1 332 ? -12.82 -65 -21.984 1 18.5 332 GLU B CA 1
ATOM 5349 C C . GLU B 1 332 ? -12.305 -64.75 -20.578 1 18.5 332 GLU B C 1
ATOM 5351 O O . GLU B 1 332 ? -11.812 -63.625 -20.297 1 18.5 332 GLU B O 1
ATOM 5356 N N . ASP B 1 333 ? -12.367 -65.812 -19.656 1 21.39 333 ASP B N 1
ATOM 5357 C CA . ASP B 1 333 ? -12.5 -66.25 -18.281 1 21.39 333 ASP B CA 1
ATOM 5358 C C . ASP B 1 333 ? -11.133 -66.312 -17.594 1 21.39 333 ASP B C 1
ATOM 5360 O O . ASP B 1 333 ? -11.016 -66.875 -16.5 1 21.39 333 ASP B O 1
ATOM 5364 N N . LEU B 1 334 ? -10.094 -65.562 -18.062 1 18.17 334 LEU B N 1
ATOM 5365 C CA . LEU B 1 334 ? -8.82 -66.25 -17.766 1 18.17 334 LEU B CA 1
ATOM 5366 C C . LEU B 1 334 ? -8.703 -66.562 -16.281 1 18.17 334 LEU B C 1
ATOM 5368 O O . LEU B 1 334 ? -8.969 -65.688 -15.445 1 18.17 334 LEU B O 1
ATOM 5372 N N . GLU B 1 335 ? -8.383 -67.875 -15.883 1 18.73 335 GLU B N 1
ATOM 5373 C CA . GLU B 1 335 ? -8.297 -68.875 -14.844 1 18.73 335 GLU B CA 1
ATOM 5374 C C . GLU B 1 335 ? -7.16 -68.562 -13.867 1 18.73 335 GLU B C 1
ATOM 5376 O O . GLU B 1 335 ? -7.32 -68.688 -12.656 1 18.73 335 GLU B O 1
ATOM 5381 N N . ASP B 1 336 ? -5.848 -68.5 -14.352 1 18.19 336 ASP B N 1
ATOM 5382 C CA . ASP B 1 336 ? -4.918 -69.5 -13.914 1 18.19 336 ASP B CA 1
ATOM 5383 C C . ASP B 1 336 ? -4.539 -69.312 -12.453 1 18.19 336 ASP B C 1
ATOM 5385 O O . ASP B 1 336 ? -4.734 -68.25 -11.883 1 18.19 336 ASP B O 1
ATOM 5389 N N . GLN B 1 337 ? -3.387 -70.062 -12.055 1 18.25 337 GLN B N 1
ATOM 5390 C CA . GLN B 1 337 ? -2.756 -71.125 -11.297 1 18.25 337 GLN B CA 1
ATOM 5391 C C . GLN B 1 337 ? -1.739 -70.562 -10.305 1 18.25 337 GLN B C 1
ATOM 5393 O O . GLN B 1 337 ? -0.93 -71.312 -9.75 1 18.25 337 GLN B O 1
ATOM 5398 N N . ARG B 1 338 ? -1.685 -69.375 -9.953 1 18.95 338 ARG B N 1
ATOM 5399 C CA . ARG B 1 338 ? -0.326 -69.188 -9.445 1 18.95 338 ARG B CA 1
ATOM 5400 C C . ARG B 1 338 ? -0.043 -70.188 -8.328 1 18.95 338 ARG B C 1
ATOM 5402 O O . ARG B 1 338 ? -0.854 -70.375 -7.41 1 18.95 338 ARG B O 1
ATOM 5409 N N . PRO B 1 339 ? 1.199 -70.812 -8.273 1 19.67 339 PRO B N 1
ATOM 5410 C CA . PRO B 1 339 ? 1.834 -72 -7.742 1 19.67 339 PRO B CA 1
ATOM 5411 C C . PRO B 1 339 ? 2.053 -71.938 -6.234 1 19.67 339 PRO B C 1
ATOM 5413 O O . PRO B 1 339 ? 1.981 -70.875 -5.641 1 19.67 339 PRO B O 1
ATOM 5416 N N . THR B 1 340 ? 2.889 -73.125 -5.59 1 17.88 340 THR B N 1
ATOM 5417 C CA . THR B 1 340 ? 3.045 -74.125 -4.512 1 17.88 340 THR B CA 1
ATOM 5418 C C . THR B 1 340 ? 4.07 -73.625 -3.492 1 17.88 340 THR B C 1
ATOM 5420 O O . THR B 1 340 ? 4.328 -74.312 -2.496 1 17.88 340 THR B O 1
ATOM 5423 N N . LYS B 1 341 ? 4.891 -72.625 -3.709 1 18.44 341 LYS B N 1
ATOM 5424 C CA . LYS B 1 341 ? 6.129 -72.875 -2.979 1 18.44 341 LYS B CA 1
ATOM 5425 C C . LYS B 1 341 ? 5.848 -73.188 -1.504 1 18.44 341 LYS B C 1
ATOM 5427 O O . LYS B 1 341 ? 5.031 -72.5 -0.885 1 18.44 341 LYS B O 1
ATOM 5432 N N . LYS B 1 342 ? 6.496 -74.25 -0.83 1 19.38 342 LYS B N 1
ATOM 5433 C CA . LYS B 1 342 ? 6.5 -75.188 0.282 1 19.38 342 LYS B CA 1
ATOM 5434 C C . LYS B 1 342 ? 6.75 -74.438 1.608 1 19.38 342 LYS B C 1
ATOM 5436 O O . LYS B 1 342 ? 6 -74.625 2.568 1 19.38 342 LYS B O 1
ATOM 5441 N N . ARG B 1 343 ? 8.078 -74.312 2.139 1 19.59 343 ARG B N 1
ATOM 5442 C CA . ARG B 1 343 ? 8.969 -75.25 2.822 1 19.59 343 ARG B CA 1
ATOM 5443 C C . ARG B 1 343 ? 9.352 -74.75 4.203 1 19.59 343 ARG B C 1
ATOM 5445 O O . ARG B 1 343 ? 9.375 -73.5 4.434 1 19.59 343 ARG B O 1
ATOM 5452 N N . ARG B 1 344 ? 10.414 -75.438 4.941 1 20.53 344 ARG B N 1
ATOM 5453 C CA . ARG B 1 344 ? 10.766 -76.062 6.23 1 20.53 344 ARG B CA 1
ATOM 5454 C C . ARG B 1 344 ? 11.312 -75 7.188 1 20.53 344 ARG B C 1
ATOM 5456 O O . ARG B 1 344 ? 11.836 -73.938 6.754 1 20.53 344 ARG B O 1
ATOM 5463 N N . ALA B 1 345 ? 11.492 -75.312 8.422 1 26.34 345 ALA B N 1
ATOM 5464 C CA . ALA B 1 345 ? 11.664 -74.875 9.805 1 26.34 345 ALA B CA 1
ATOM 5465 C C . ALA B 1 345 ? 12.953 -74.062 9.977 1 26.34 345 ALA B C 1
ATOM 5467 O O . ALA B 1 345 ? 13.117 -73.375 10.961 1 26.34 345 ALA B O 1
ATOM 5468 N N . LYS B 1 346 ? 13.758 -73.875 8.875 1 22.05 346 LYS B N 1
ATOM 5469 C CA . LYS B 1 346 ? 15.109 -73.938 9.414 1 22.05 346 LYS B CA 1
ATOM 5470 C C . LYS B 1 346 ? 15.422 -72.812 10.352 1 22.05 346 LYS B C 1
ATOM 5472 O O . LYS B 1 346 ? 15.133 -71.625 10.031 1 22.05 346 LYS B O 1
#

Nearest PDB structures (foldseek):
  5yps-assembly2_C  TM=8.090E-01  e=7.846E-12  Pneumocystis carinii B80
  5zb5-assembly1_B  TM=8.495E-01  e=4.083E-11  Pneumocystis carinii
  5zb5-assembly1_A  TM=8.184E-01  e=2.274E-11  Pneumocystis carinii
  5gpl-assembly1_B  TM=7.543E-01  e=6.342E-12  Schizosaccharomyces pombe 972h-
  5gpk-assembly1_A  TM=7.388E-01  e=7.054E-12  Schizosaccharomyces pombe 972h-

Foldseek 3Di:
DPPPPPPPVCDPLNVLLVVVVVVVVVQVVLLVVLVVCVVVLVVVCVVCLVPPQLVLLLLVLADPLQVVQADPVNSVQCSVWWNDKDKDQDCSVVTSVKIKIKTATHDDQFFDDRIDMWTWDWAAALQRPDTFTFTWADDTGTPDCVSHQQNCLSVLLNVQTAGQPAPGDQDDPDGDPSLVVLLVCCVPPNLPPGHPVLLSSGGPFRGHPVSRVNSVVQSVVCNVVVDNPPPCPPDPVVSVVVVRVSSLSSGSDPPSRVNVCSVRPPSNVCSVVSSVVSVVVVVVVVVVVVPPPVPPPPPVPPPPPPVPDPPDDDDDDDDDPDPDDDDDPDPDPPDDDDDDDDDDDD/DPPPPPPPVCDPLNVLLVVVVVVVVVQVVLLVVLVVCVVVLVVVCVVCLVPPQLVLLLLVLADPLQVVQADPVNSVQCSVWWNDKDKDQDCSVVTSVKIKIKTATHDDQFFDDRIDMWTWDWAAALQRPDTFTFTWADDTGTPDCVSHQQNCLSVLLNVQTAGQPAPGDQDDPDGDPSLVVLLVCCVPPNLPPGHPVLLSSGGPFRGHPVRRVNNVVQSVVCNVVVDNPPPCPDDDCVSVVVVRVSSLSSGSDPPSRVNVCSVRPPSNVCSVVSSVVSVVVVVVVVVVVVPPPPPPPPVDCVVVPPPPDPDDDDDDDDDDDDPDDDDDPPPDDDDDDDDDDDDDDD

pLDDT: mean 75.95, std 28.71, range [15.65, 98.75]

Radius of gyration: 36.88 Å; Cα contacts (8 Å, |Δi|>4): 818; chains: 2; bounding box: 99×137×121 Å

Secondary structure (DSSP, 8-state):
--------SS-HHHHHHHHHHHHHHHHHHHHHHHHHHHHHHHHHHHHHTTSTTHHHHHHHT--HHHHTT--HHHHHHHHHHEEEEEEE---TTT-TT-EEEEEEE---SSB--SEEEEEEEEEE-TTSS-EEEEE------BSSGGG-TTTTHHHHHHHH----STTPPPPPSS--HHHHHHHHHHHHH--TT--GGGGGG---S---HHHHHHHHHHHHHHHHH-S-------S-HHHHHHHHHHHHTT-SSTTHHHHHHHIIIIITTTHHHHHHHHHHHHHHHHHHT---------------------------------------------------------/--------SS-HHHHHHHHHHHHHHHHHHHHHHHHHHHHHHHHHHHHHTTSTTHHHHHHHT--HHHHTT--HHHHHHHHHHEEEEEEE---TTT-TT-EEEEEEE---SSB--SEEEEEEEEEE-TTSS-EEEEE------BSSGGG-TTTTHHHHHHHH----STTPPPPPSS--HHHHHHHHHHHHH--TT--GGGGGG---S---HHHHHHHHHHHHHHHHH-S-------SSHHHHHHHHHHHHTT-SSTTHHHHHHHIIIIITTTHHHHHHHHHHHHHHHHHHT---------------------------------------------------------

Organism: NCBI:txid62690

InterPro domains:
  IPR002164 Nucleosome assembly protein [PF00956] (50-276)
  IPR002164 Nucleosome assembly protein [PTHR11875] (13-283)
  IPR037231 NAP-like superfamily [SSF143113] (13-283)